Protein 2BIB (pdb70)

Sequence (540 aa):
QESSGNKIHFINVQEGGSDAIILESNGHFAMVDTGEDYDFPDGSDSRYPWREGIETSYKHVLTDRVFRRLKELSVQKLDFILVTHTHSDHIGNVDELLSTYPVDRVYLKKYSDSRITNSERLWDNLYGYDKVLQTATETGVSVIQNITQGDAHFQFGDMDIQLYNYENETDSSGELKKIWDDNSNSLISVVKVNGKKIYLGGDLDNVHGAEDKYGPLIGKVDLMKFNHHHDTNKSNTKDFIKNLSPSLIVQTSDSLPWKNGVDSEYVNWLKERGIERINAASKDYDATVFDIRKDGFVNISTSYKPIPSFQAGWHKSAYGNWWYQAPDSTGEYAVGWNEIEGEWYYFNQTGILLQNQWKKWNNHWFYLTDSGASAKNWKKIDGIWYYFNKENQMEIGWVQDKEQWYYLDVDGSMKTGWLQYMGQWYYFAPSGEMKMGWVKDKETWYYMDSTGVMKTGEIEVAGQHYYLEDSGAMKQGWHKKANDWYFYKTDGSRAVGWIKDKDKWYFLKENGQLLVNGKTPEGYTVDSSGAWLVDVSIEK

Secondary structure (P-SEA, 3-state):
ccccccccccbbbcccbbbbbbbbcccbbbbccccccccccccccccccccccccccccccaaaaaaaaaaaaccccccbbbbcccccccccaaaaaaacccccbbbbcccccccccccccccaaaaaaaaaaaaaaaacccccccccccccccccccbbbbbcccccccccccccccccccccbbbbbbbbcccbbbbbbccccccccccccccccccccccccccccccccccccaaaaaaacccbbbbcccccccccccaaaaaaaaaaacbbbbbcccccccccccccccccccccccccccbbbbbbccccccccbbbbbbccccccccccccccccbbbbbcccccccccbbbbcccccccccccccccccccccccbbbbbcccccccccccccccbbbbbcccccccccccccccbbbbbcccccccccccccccbbbbbcccccccccccccccbbbbbcccccccccccccccbbbbbcccccccccccccccbbbbbccccccccccccccbbbbcccccccccccccc

InterPro domains:
  IPR001279 Metallo-beta-lactamase [PF00753] (40-267)
  IPR001279 Metallo-beta-lactamase [SM00849] (42-278)
  IPR018337 Cell wall/choline-binding repeat [PF01473] (361-377)
  IPR018337 Cell wall/choline-binding repeat [PF01473] (381-398)
  IPR018337 Cell wall/choline-binding repeat [PF01473] (403-415)
  IPR018337 Cell wall/choline-binding repeat [PF19127] (422-460)
  IPR018337 Cell wall/choline-binding repeat [PF19127] (462-500)
  IPR018337 Cell wall/choline-binding repeat [PF19127] (502-542)
  IPR018337 Cell wall/choline-binding repeat [PS51170] (359-378)
  IPR018337 Cell wall/choline-binding repeat [PS51170] (400-419)
  IPR018337 Cell wall/choline-binding repeat [PS51170] (420-439)
  IPR018337 Cell wall/choline-binding repeat [PS51170] (440-459)
  IPR018337 Cell wall/choline-binding repeat [PS51170] (460-479)
  IPR035681 ComA-like, MBL domain [cd07731] (32-254)
  IPR036866 Ribonuclease Z/Hydroxyacylglutathione hydrolase-like [G3DSA:3.60.15.10] (28-326)
  IPR036866 Ribonuclease Z/Hydroxyacylglutathione hydrolase-like [SSF56281] (29-309)
  IPR052159 Bacterial competence-related DNA uptake protein [PTHR30619] (22-432)

Foldseek 3Di:
DDAPFWKKWFFAAQFFFFTWIWTDARLAIAIEFHFAALDFDQQPDVVFHAAPPADHDLSRHLVVLRVVVCVLVVPQAHAEYEAFAQRNGGLVCQLVRLVPHHYAEYEDEDDDLVQAPDPNASHRSVVSVVSNVVSCVVSVHYYDHAQDCVNQWDDTHQKTKGKDLRHFDADPVRHGHHDNHRLCSTIWIWIDHLRFIETDTEQHFCPVHVLVPCLQVVFAGAEYEFHRQAEDPTGPDPSSCVRHVYQEYEGRRPDHRDDPHHPVVVVVVCVVSNHHYYYRHDLWFRTFMWGQHNVGTDGPGVVGHTQDQDDFAWDADPVGWIFGHHPSRSRRTGAAWDQDPHFIAHAHSVGTTDEQDWDDGPNFIWGQYHVRGTDAAWDADPRFIWGAYPVRGTDAAWDDDPNFIFHAHPVRGTDAQWDCDPNFIWGAHPVGTTDAAWDDDPHFIAHAHPVRTTDAAWDDDPHFIWHAHPVRTTDAAWDDDPHFIWGAHPVRTTDAAWDDDPNWIWHAHPVRTTDEQDADPQQFGAHRVRTTPPVDDRDD

CATH classification: 3.60.15.10

Nearest PDB structures (foldseek):
  2bib-assembly1_A  TM=1.002E+00  e=0.000E+00  Streptococcus pneumoniae
  1wra-assembly2_B  TM=9.996E-01  e=8.732E-62  Streptococcus pneumoniae R6
  4np4-assembly1_A  TM=5.313E-01  e=7.910E-19  Clostridioides difficile
  8qeo-assembly1_A  TM=2.875E-01  e=3.242E-18  Clostridioides difficile
  7n9q-assembly1_A  TM=2.742E-01  e=1.213E-15  Clostridioides difficile

B-factor: mean 29.9, std 9.62, range [13.66, 104.11]

Radius of gyration: 38.66 Å; Cα contacts (8 Å, |Δi|>4): 1245; chains: 1; bounding box: 81×72×113 Å

Structure (mmCIF, N/CA/C/O backbone):
data_2BIB
#
_entry.id   2BIB
#
_cell.length_a   173.490
_cell.length_b   58.120
_cell.length_c   68.650
_cell.angle_alpha   90.00
_cell.angle_beta   108.29
_cell.angle_gamma   90.00
#
_symmetry.space_group_name_H-M   'C 1 2 1'
#
loop_
_entity.id
_entity.type
_entity.pdbx_description
1 polymer 'TEICHOIC ACID PHOSPHORYLCHOLINE ESTERASE/ CHOLINE BINDING PROTEIN'
2 non-polymer PHOSPHOCHOLINE
3 non-polymer 2-[BIS-(2-HYDROXY-ETHYL)-AMINO]-2-HYDROXYMETHYL-PROPANE-1,3-DIOL
4 non-polymer 'ZINC ION'
5 non-polymer 'CALCIUM ION'
6 water water
#
loop_
_atom_site.group_PDB
_atom_site.id
_atom_site.type_symbol
_atom_site.label_atom_id
_atom_site.label_alt_id
_atom_site.label_comp_id
_atom_site.label_asym_id
_atom_site.label_entity_id
_atom_site.label_seq_id
_atom_site.pdbx_PDB_ins_code
_atom_site.Cartn_x
_atom_site.Cartn_y
_atom_site.Cartn_z
_atom_site.occupancy
_atom_site.B_iso_or_equiv
_atom_site.auth_seq_id
_atom_site.auth_comp_id
_atom_site.auth_asym_id
_atom_site.auth_atom_id
_atom_site.pdbx_PDB_model_num
ATOM 1 N N . GLN A 1 1 ? 136.087 -19.851 -40.159 1.00 53.05 1 GLN A N 1
ATOM 2 C CA . GLN A 1 1 ? 135.413 -21.049 -40.741 1.00 53.23 1 GLN A CA 1
ATOM 3 C C . GLN A 1 1 ? 133.938 -20.733 -41.013 1.00 52.65 1 GLN A C 1
ATOM 4 O O . GLN A 1 1 ? 133.625 -20.005 -41.962 1.00 52.97 1 GLN A O 1
ATOM 10 N N . GLU A 1 2 ? 133.047 -21.273 -40.180 1.00 51.75 2 GLU A N 1
ATOM 11 C CA . GLU A 1 2 ? 131.606 -21.042 -40.290 1.00 50.60 2 GLU A CA 1
ATOM 12 C C . GLU A 1 2 ? 130.874 -21.534 -39.039 1.00 49.80 2 GLU A C 1
ATOM 13 O O . GLU A 1 2 ? 130.362 -22.660 -38.994 1.00 50.19 2 GLU A O 1
ATOM 19 N N . SER A 1 3 ? 130.849 -20.686 -38.016 1.00 48.06 3 SER A N 1
ATOM 20 C CA . SER A 1 3 ? 129.969 -20.909 -36.880 1.00 46.08 3 SER A CA 1
ATOM 21 C C . SER A 1 3 ? 128.644 -20.192 -37.152 1.00 44.55 3 SER A C 1
ATOM 22 O O . SER A 1 3 ? 128.522 -19.464 -38.139 1.00 44.06 3 SER A O 1
ATOM 25 N N . SER A 1 4 ? 127.655 -20.415 -36.291 1.00 42.66 4 SER A N 1
ATOM 26 C CA . SER A 1 4 ? 126.345 -19.791 -36.445 1.00 40.96 4 SER A CA 1
ATOM 27 C C . SER A 1 4 ? 126.307 -18.331 -35.954 1.00 39.59 4 SER A C 1
ATOM 28 O O . SER A 1 4 ? 125.290 -17.645 -36.112 1.00 40.07 4 SER A O 1
ATOM 31 N N . GLY A 1 5 ? 127.403 -17.850 -35.371 1.00 37.41 5 GLY A N 1
ATOM 32 C CA . GLY A 1 5 ? 127.482 -16.447 -35.011 1.00 35.02 5 GLY A CA 1
ATOM 33 C C . GLY A 1 5 ? 127.916 -16.132 -33.590 1.00 33.34 5 GLY A C 1
ATOM 34 O O . GLY A 1 5 ? 127.806 -16.953 -32.675 1.00 32.94 5 GLY A O 1
ATOM 35 N N . ASN A 1 6 ? 128.415 -14.916 -33.416 1.00 31.45 6 ASN A N 1
ATOM 36 C CA . ASN A 1 6 ? 128.845 -14.445 -32.114 1.00 29.91 6 ASN A CA 1
ATOM 37 C C . ASN A 1 6 ? 128.152 -13.122 -31.821 1.00 28.72 6 ASN A C 1
ATOM 38 O O . ASN A 1 6 ? 128.275 -12.171 -32.586 1.00 28.47 6 ASN A O 1
ATOM 43 N N . LYS A 1 7 ? 127.397 -13.087 -30.730 1.00 27.47 7 LYS A N 1
ATOM 44 C CA . LYS A 1 7 ? 126.586 -11.919 -30.389 1.00 26.50 7 LYS A CA 1
ATOM 45 C C . LYS A 1 7 ? 126.661 -11.608 -28.893 1.00 25.84 7 LYS A C 1
ATOM 46 O O . LYS A 1 7 ? 126.963 -12.491 -28.076 1.00 25.12 7 LYS A O 1
ATOM 52 N N . ILE A 1 8 ? 126.420 -10.342 -28.552 1.00 24.65 8 ILE A N 1
ATOM 53 C CA . ILE A 1 8 ? 126.262 -9.918 -27.170 1.00 23.33 8 ILE A CA 1
ATOM 54 C C . ILE A 1 8 ? 124.988 -9.070 -27.039 1.00 22.96 8 ILE A C 1
ATOM 55 O O . ILE A 1 8 ? 124.787 -8.092 -27.777 1.00 22.67 8 ILE A O 1
ATOM 60 N N . HIS A 1 9 ? 124.114 -9.502 -26.135 1.00 21.81 9 HIS A N 1
ATOM 61 C CA . HIS A 1 9 ? 122.873 -8.809 -25.819 1.00 21.03 9 HIS A CA 1
ATOM 62 C C . HIS A 1 9 ? 123.050 -8.123 -24.469 1.00 21.03 9 HIS A C 1
ATOM 63 O O . HIS A 1 9 ? 123.161 -8.801 -23.442 1.00 21.30 9 HIS A O 1
ATOM 70 N N . PHE A 1 10 ? 123.112 -6.797 -24.466 1.00 20.61 10 PHE A N 1
ATOM 71 C CA . PHE A 1 10 ? 123.005 -6.039 -23.222 1.00 20.54 10 PHE A CA 1
ATOM 72 C C . PHE A 1 10 ? 121.501 -5.800 -22.970 1.00 20.54 10 PHE A C 1
ATOM 73 O O . PHE A 1 10 ? 120.871 -5.024 -23.704 1.00 19.35 10 PHE A O 1
ATOM 81 N N . ILE A 1 11 ? 120.918 -6.470 -21.971 1.00 19.96 11 ILE A N 1
ATOM 82 C CA . ILE A 1 11 ? 119.500 -6.234 -21.657 1.00 20.03 11 ILE A CA 1
ATOM 83 C C . ILE A 1 11 ? 119.277 -4.753 -21.337 1.00 20.23 11 ILE A C 1
ATOM 84 O O . ILE A 1 11 ? 120.012 -4.160 -20.544 1.00 20.44 11 ILE A O 1
ATOM 89 N N . ASN A 1 12 ? 118.271 -4.164 -21.976 1.00 20.05 12 ASN A N 1
ATOM 90 C CA . ASN A 1 12 ? 117.954 -2.749 -21.816 1.00 20.48 12 ASN A CA 1
ATOM 91 C C . ASN A 1 12 ? 117.212 -2.463 -20.521 1.00 20.64 12 ASN A C 1
ATOM 92 O O . ASN A 1 12 ? 116.278 -3.187 -20.154 1.00 20.46 12 ASN A O 1
ATOM 97 N N . VAL A 1 13 ? 117.615 -1.396 -19.847 1.00 20.68 13 VAL A N 1
ATOM 98 C CA . VAL A 1 13 ? 116.853 -0.895 -18.709 1.00 21.39 13 VAL A CA 1
ATOM 99 C C . VAL A 1 13 ? 115.640 -0.110 -19.195 1.00 22.05 13 VAL A C 1
ATOM 100 O O . VAL A 1 13 ? 115.633 0.415 -20.318 1.00 21.62 13 VAL A O 1
ATOM 104 N N . GLN A 1 14 ? 114.606 -0.044 -18.355 1.00 22.70 14 GLN A N 1
ATOM 105 C CA . GLN A 1 14 ? 113.547 0.919 -18.574 1.00 23.53 14 GLN A CA 1
ATOM 106 C C . GLN A 1 14 ? 114.115 2.272 -18.177 1.00 23.88 14 GLN A C 1
ATOM 107 O O . GLN A 1 14 ? 113.983 3.254 -18.912 1.00 24.87 14 GLN A O 1
ATOM 113 N N . GLU A 1 15 ? 114.721 2.311 -16.996 1.00 23.70 15 GLU A N 1
ATOM 114 C CA . GLU A 1 15 ? 115.395 3.493 -16.470 1.00 23.89 15 GLU A CA 1
ATOM 115 C C . GLU A 1 15 ? 116.319 3.061 -15.340 1.00 23.80 15 GLU A C 1
ATOM 116 O O . GLU A 1 15 ? 116.246 1.920 -14.858 1.00 23.69 15 GLU A O 1
ATOM 122 N N . GLY A 1 16 ? 117.199 3.965 -14.921 1.00 23.75 16 GLY A N 1
ATOM 123 C CA . GLY A 1 16 ? 118.190 3.645 -13.903 1.00 23.34 16 GLY A CA 1
ATOM 124 C C . GLY A 1 16 ? 119.272 2.745 -14.495 1.00 23.26 16 GLY A C 1
ATOM 125 O O . GLY A 1 16 ? 119.530 2.784 -15.698 1.00 23.71 16 GLY A O 1
ATOM 126 N N . GLY A 1 17 ? 119.905 1.935 -13.657 1.00 22.10 17 GLY A N 1
ATOM 127 C CA . GLY A 1 17 ? 120.998 1.121 -14.113 1.00 21.94 17 GLY A CA 1
ATOM 128 C C . GLY A 1 17 ? 120.923 -0.282 -13.583 1.00 21.32 17 GLY A C 1
ATOM 129 O O . GLY A 1 17 ? 120.605 -0.496 -12.410 1.00 20.84 17 GLY A O 1
ATOM 130 N N . SER A 1 18 ? 121.232 -1.237 -14.459 1.00 21.28 18 SER A N 1
ATOM 131 C CA . SER A 1 18 ? 121.237 -2.661 -14.117 1.00 21.38 18 SER A CA 1
ATOM 132 C C . SER A 1 18 ? 121.929 -3.453 -15.229 1.00 21.49 18 SER A C 1
ATOM 133 O O . SER A 1 18 ? 121.765 -3.131 -16.405 1.00 22.39 18 SER A O 1
ATOM 136 N N . ASP A 1 19 ? 122.682 -4.483 -14.840 1.00 21.17 19 ASP A N 1
ATOM 137 C CA . ASP A 1 19 ? 123.467 -5.296 -15.770 1.00 20.77 19 ASP A CA 1
ATOM 138 C C . ASP A 1 19 ? 122.881 -6.690 -15.922 1.00 20.16 19 ASP A C 1
ATOM 139 O O . ASP A 1 19 ? 122.822 -7.441 -14.957 1.00 19.47 19 ASP A O 1
ATOM 144 N N . ALA A 1 20 ? 122.477 -7.039 -17.138 1.00 20.21 20 ALA A N 1
ATOM 145 C CA . ALA A 1 20 ? 122.217 -8.436 -17.504 1.00 19.69 20 ALA A CA 1
ATOM 146 C C . ALA A 1 20 ? 122.692 -8.593 -18.943 1.00 20.28 20 ALA A C 1
ATOM 147 O O . ALA A 1 20 ? 122.247 -7.866 -19.832 1.00 19.92 20 ALA A O 1
ATOM 149 N N . ILE A 1 21 ? 123.632 -9.508 -19.161 1.00 20.56 21 ILE A N 1
ATOM 150 C CA . ILE A 1 21 ? 124.306 -9.615 -20.454 1.00 20.86 21 ILE A CA 1
ATOM 151 C C . ILE A 1 21 ? 124.252 -11.055 -20.926 1.00 20.94 21 ILE A C 1
ATOM 152 O O . ILE A 1 21 ? 124.633 -11.973 -20.186 1.00 20.96 21 ILE A O 1
ATOM 157 N N . ILE A 1 22 ? 123.764 -11.265 -22.144 1.00 20.95 22 ILE A N 1
ATOM 158 C CA . ILE A 1 22 ? 123.762 -12.617 -22.710 1.00 21.36 22 ILE A CA 1
ATOM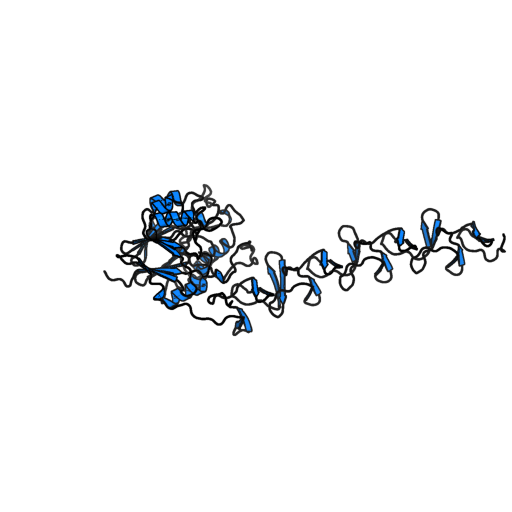 159 C C . ILE A 1 22 ? 124.888 -12.750 -23.731 1.00 21.63 22 ILE A C 1
ATOM 160 O O . ILE A 1 22 ? 124.980 -11.963 -24.669 1.00 22.30 22 ILE A O 1
ATOM 165 N N . LEU A 1 23 ? 125.765 -13.729 -23.532 1.00 22.23 23 LEU A N 1
ATOM 166 C CA . LEU A 1 23 ? 126.741 -14.064 -24.561 1.00 22.68 23 LEU A CA 1
ATOM 167 C C . LEU A 1 23 ? 126.204 -15.204 -25.427 1.00 23.00 23 LEU A C 1
ATOM 168 O O . LEU A 1 23 ? 125.754 -16.225 -24.909 1.00 22.92 23 LEU A O 1
ATOM 173 N N . GLU A 1 24 ? 126.227 -15.004 -26.742 1.00 23.58 24 GLU A N 1
ATOM 174 C CA . GLU A 1 24 ? 125.767 -16.009 -27.697 1.00 24.24 24 GLU A CA 1
ATOM 175 C C . GLU A 1 24 ? 126.940 -16.330 -28.615 1.00 24.84 24 GLU A C 1
ATOM 176 O O . GLU A 1 24 ? 127.483 -15.436 -29.278 1.00 24.91 24 GLU A O 1
ATOM 182 N N . SER A 1 25 ? 127.342 -17.599 -28.642 1.00 24.85 25 SER A N 1
ATOM 183 C CA . SER A 1 25 ? 128.461 -18.018 -29.483 1.00 25.40 25 SER A CA 1
ATOM 184 C C . SER A 1 25 ? 128.256 -19.423 -30.033 1.00 25.55 25 SER A C 1
ATOM 185 O O . SER A 1 25 ? 128.362 -20.401 -29.292 1.00 25.38 25 SER A O 1
ATOM 188 N N . ASN A 1 26 ? 127.968 -19.514 -31.332 1.00 25.73 26 ASN A N 1
ATOM 189 C CA . ASN A 1 26 ? 127.844 -20.805 -32.008 1.00 26.36 26 ASN A CA 1
ATOM 190 C C . ASN A 1 26 ? 126.879 -21.752 -31.282 1.00 26.17 26 ASN A C 1
ATOM 191 O O . ASN A 1 26 ? 127.205 -22.925 -31.039 1.00 26.52 26 ASN A O 1
ATOM 196 N N . GLY A 1 27 ? 125.711 -21.234 -30.901 1.00 26.38 27 GLY A N 1
ATOM 197 C CA . GLY A 1 27 ? 124.681 -22.049 -30.260 1.00 25.92 27 GLY A CA 1
ATOM 198 C C . GLY A 1 27 ? 124.881 -22.290 -28.765 1.00 25.49 27 GLY A C 1
ATOM 199 O O . GLY A 1 27 ? 124.092 -23.004 -28.128 1.00 25.42 27 GLY A O 1
ATOM 200 N N . HIS A 1 28 ? 125.942 -21.708 -28.212 1.00 25.10 28 HIS A N 1
ATOM 201 C CA . HIS A 1 28 ? 126.176 -21.691 -26.768 1.00 24.83 28 HIS A CA 1
ATOM 202 C C . HIS A 1 28 ? 125.690 -20.367 -26.164 1.00 24.32 28 HIS A C 1
ATOM 203 O O . HIS A 1 28 ? 125.858 -19.300 -26.769 1.00 24.24 28 HIS A O 1
ATOM 210 N N . PHE A 1 29 ? 125.147 -20.452 -24.953 1.00 23.08 29 PHE A N 1
ATOM 211 C CA . PHE A 1 29 ? 124.609 -19.303 -24.242 1.00 22.61 29 PHE A CA 1
ATOM 212 C C . PHE A 1 29 ? 125.180 -19.250 -22.823 1.00 22.32 29 PHE A C 1
ATOM 213 O O . PHE A 1 29 ? 125.364 -20.276 -22.171 1.00 22.65 29 PHE A O 1
ATOM 221 N N . ALA A 1 30 ? 125.463 -18.042 -22.365 1.00 22.35 30 ALA A N 1
ATOM 222 C CA . ALA A 1 30 ? 125.930 -17.800 -21.009 1.00 22.08 30 ALA A CA 1
ATOM 223 C C . ALA A 1 30 ? 125.512 -16.398 -20.604 1.00 22.07 30 ALA A C 1
ATOM 224 O O . ALA A 1 30 ? 125.137 -15.570 -21.455 1.00 21.92 30 ALA A O 1
ATOM 226 N N . MET A 1 31 ? 125.613 -16.118 -19.309 1.00 21.61 31 MET A N 1
ATOM 227 C CA . MET A 1 31 ? 125.276 -14.771 -18.875 1.00 21.16 31 MET A CA 1
ATOM 228 C C . MET A 1 31 ? 126.373 -14.166 -17.992 1.00 20.46 31 MET A C 1
ATOM 229 O O . MET A 1 31 ? 127.056 -14.864 -17.243 1.00 19.21 31 MET A O 1
ATOM 234 N N . VAL A 1 32 ? 126.554 -12.863 -18.159 1.00 20.36 32 VAL A N 1
ATOM 235 C CA . VAL A 1 32 ? 127.443 -12.062 -17.322 1.00 19.84 32 VAL A CA 1
ATOM 236 C C . VAL A 1 32 ? 126.472 -11.117 -16.563 1.00 20.14 32 VAL A C 1
ATOM 237 O O . VAL A 1 32 ? 125.949 -10.144 -17.096 1.00 19.63 32 VAL A O 1
ATOM 241 N N . ASP A 1 33 ? 126.248 -11.468 -15.284 1.00 19.89 33 ASP A N 1
ATOM 242 C CA . ASP A 1 33 ? 125.293 -10.828 -14.381 1.00 19.94 33 ASP A CA 1
ATOM 243 C C . ASP A 1 33 ? 123.879 -11.294 -14.849 1.00 19.87 33 ASP A C 1
ATOM 244 O O . ASP A 1 33 ? 123.792 -12.135 -15.741 1.00 19.49 33 ASP A O 1
ATOM 249 N N . THR A 1 34 ? 122.802 -10.793 -14.234 1.00 20.39 34 THR A N 1
ATOM 250 C CA . THR A 1 34 ? 121.431 -11.267 -14.535 1.00 19.83 34 THR A CA 1
ATOM 251 C C . THR A 1 34 ? 120.331 -10.223 -14.321 1.00 20.04 34 THR A C 1
ATOM 252 O O . THR A 1 34 ? 119.148 -10.535 -14.468 1.00 20.37 34 THR A O 1
ATOM 256 N N . GLY A 1 35 ? 120.722 -9.003 -13.976 1.00 19.82 35 GLY A N 1
ATOM 257 C CA . GLY A 1 35 ? 119.777 -7.915 -13.782 1.00 18.67 35 GLY A CA 1
ATOM 258 C C . GLY A 1 35 ? 118.987 -7.944 -12.488 1.00 18.13 35 GLY A C 1
ATOM 259 O O . GLY A 1 35 ? 119.008 -8.920 -11.744 1.00 18.53 35 GLY A O 1
ATOM 260 N N . GLU A 1 36 ? 118.280 -6.849 -12.218 1.00 18.73 36 GLU A N 1
ATOM 261 C CA . GLU A 1 36 ? 117.395 -6.735 -11.058 1.00 18.28 36 GLU A CA 1
ATOM 262 C C . GLU A 1 36 ? 116.213 -7.685 -11.161 1.00 18.64 36 GLU A C 1
ATOM 263 O O . GLU A 1 36 ? 115.633 -7.855 -12.253 1.00 18.26 36 GLU A O 1
ATOM 269 N N . ASP A 1 37 ? 115.864 -8.299 -10.028 1.00 18.66 37 ASP A N 1
ATOM 270 C CA . ASP A 1 37 ? 114.695 -9.186 -9.923 1.00 18.67 37 ASP A CA 1
ATOM 271 C C . ASP A 1 37 ? 113.590 -8.568 -9.092 1.00 19.03 37 ASP A C 1
ATOM 272 O O . ASP A 1 37 ? 113.856 -7.723 -8.224 1.00 18.42 37 ASP A O 1
ATOM 277 N N . TYR A 1 38 ? 112.364 -9.025 -9.329 1.00 18.79 38 TYR A N 1
ATOM 278 C CA . TYR A 1 38 ? 111.219 -8.662 -8.490 1.00 18.86 38 TYR A CA 1
ATOM 279 C C . TYR A 1 38 ? 111.459 -8.860 -6.996 1.00 19.22 38 TYR A C 1
ATOM 280 O O . TYR A 1 38 ? 111.177 -7.972 -6.186 1.00 18.43 38 TYR A O 1
ATOM 289 N N . ASP A 1 39 ? 111.985 -10.033 -6.654 1.00 19.00 39 ASP A N 1
ATOM 290 C CA . ASP A 1 39 ? 112.165 -10.429 -5.260 1.00 19.39 39 ASP A CA 1
ATOM 291 C C . ASP A 1 39 ? 113.023 -9.465 -4.460 1.00 18.96 39 ASP A C 1
ATOM 292 O O . ASP A 1 39 ? 113.897 -8.787 -5.006 1.00 19.39 39 ASP A O 1
ATOM 297 N N . PHE A 1 40 ? 112.758 -9.421 -3.159 1.00 19.97 40 PHE A N 1
ATOM 298 C CA . PHE A 1 40 ? 113.557 -8.640 -2.198 1.00 21.02 40 PHE A CA 1
ATOM 299 C C . PHE A 1 40 ? 113.216 -9.155 -0.803 1.00 21.48 40 PHE A C 1
ATOM 300 O O . PHE A 1 40 ? 112.142 -9.718 -0.626 1.00 21.52 40 PHE A O 1
ATOM 308 N N . PRO A 1 41 ? 114.090 -8.968 0.195 1.00 22.67 41 PRO A N 1
ATOM 309 C CA . PRO A 1 41 ? 113.745 -9.343 1.574 1.00 22.92 41 PRO A CA 1
ATOM 310 C C . PRO A 1 41 ? 112.887 -8.270 2.247 1.00 23.29 41 PRO A C 1
ATOM 311 O O . PRO A 1 41 ? 113.184 -7.092 2.105 1.00 23.73 41 PRO A O 1
ATOM 315 N N . ASP A 1 42 ? 111.828 -8.659 2.949 1.00 24.22 42 ASP A N 1
ATOM 316 C CA . ASP A 1 42 ? 110.941 -7.663 3.565 1.00 24.77 42 ASP A CA 1
ATOM 317 C C . ASP A 1 42 ? 111.231 -7.387 5.042 1.00 25.49 42 ASP A C 1
ATOM 318 O O . ASP A 1 42 ? 110.521 -6.615 5.687 1.00 25.83 42 ASP A O 1
ATOM 323 N N . GLY A 1 43 ? 112.261 -8.027 5.584 1.00 25.63 43 GLY A N 1
ATOM 324 C CA . GLY A 1 43 ? 112.639 -7.788 6.961 1.00 26.44 43 GLY A CA 1
ATOM 325 C C . GLY A 1 43 ? 112.112 -8.845 7.904 1.00 27.16 43 GLY A C 1
ATOM 326 O O . GLY A 1 43 ? 112.492 -8.878 9.068 1.00 27.21 43 GLY A O 1
ATOM 327 N N . SER A 1 44 ? 111.245 -9.724 7.409 1.00 27.37 44 SER A N 1
ATOM 328 C CA . SER A 1 44 ? 110.681 -10.754 8.270 1.00 28.04 44 SER A CA 1
ATOM 329 C C . SER A 1 44 ? 111.732 -11.772 8.694 1.00 27.97 44 SER A C 1
ATOM 330 O O . SER A 1 44 ? 111.563 -12.440 9.721 1.00 28.50 44 SER A O 1
ATOM 333 N N . ASP A 1 45 ? 112.807 -11.893 7.915 1.00 27.35 45 ASP A N 1
ATOM 334 C CA . ASP A 1 45 ? 113.924 -12.770 8.273 1.00 26.97 45 ASP A CA 1
ATOM 335 C C . ASP A 1 45 ? 115.055 -11.904 8.843 1.00 26.76 45 ASP A C 1
ATOM 336 O O . ASP A 1 45 ? 115.595 -11.070 8.126 1.00 26.70 45 ASP A O 1
ATOM 341 N N . SER A 1 46 ? 115.411 -12.107 10.119 1.00 26.59 46 SER A N 1
ATOM 342 C CA . SER A 1 46 ? 116.454 -11.302 10.808 1.00 26.59 46 SER A CA 1
ATOM 343 C C . SER A 1 46 ? 117.881 -11.338 10.182 1.00 26.07 46 SER A C 1
ATOM 344 O O . SER A 1 46 ? 118.691 -10.426 10.410 1.00 25.84 46 SER A O 1
ATOM 347 N N . ARG A 1 47 ? 118.177 -12.380 9.411 1.00 25.25 47 ARG A N 1
ATOM 348 C CA . ARG A 1 47 ? 119.406 -12.438 8.621 1.00 25.48 47 ARG A CA 1
ATOM 349 C C . ARG A 1 47 ? 119.437 -11.361 7.528 1.00 24.45 47 ARG A C 1
ATOM 350 O O . ARG A 1 47 ? 120.514 -10.923 7.121 1.00 24.14 47 ARG A O 1
ATOM 358 N N . TYR A 1 48 ? 118.258 -10.982 7.031 1.00 23.13 48 TYR A N 1
ATOM 359 C CA . TYR A 1 48 ? 118.154 -10.063 5.901 1.00 22.70 48 TYR A CA 1
ATOM 360 C C . TYR A 1 48 ? 117.185 -8.951 6.259 1.00 22.15 48 TYR A C 1
ATOM 361 O O . TYR A 1 48 ? 116.072 -8.906 5.735 1.00 21.94 48 TYR A O 1
ATOM 370 N N . PRO A 1 49 ? 117.610 -8.055 7.146 1.00 21.99 49 PRO A N 1
ATOM 371 C CA . PRO A 1 49 ? 116.718 -7.011 7.647 1.00 21.86 49 PRO A CA 1
ATOM 372 C C . PRO A 1 49 ? 116.456 -5.977 6.563 1.00 21.94 49 PRO A C 1
ATOM 373 O O . PRO A 1 49 ? 117.255 -5.828 5.619 1.00 21.99 49 PRO A O 1
ATOM 377 N N . TRP A 1 50 ? 115.323 -5.292 6.678 1.00 22.03 50 TRP A N 1
ATOM 378 C CA . TRP A 1 50 ? 115.016 -4.222 5.762 1.00 21.53 50 TRP A CA 1
ATOM 379 C C . TRP A 1 50 ? 116.017 -3.106 5.988 1.00 21.90 50 TRP A C 1
ATOM 380 O O . TRP A 1 50 ? 116.306 -2.748 7.121 1.00 21.23 50 TRP A O 1
ATOM 391 N N . ARG A 1 51 ? 116.559 -2.579 4.900 1.00 21.56 51 ARG A N 1
ATOM 392 C CA . ARG A 1 51 ? 117.507 -1.473 4.970 1.00 22.25 51 ARG A CA 1
ATOM 393 C C . ARG A 1 51 ? 117.085 -0.469 3.913 1.00 22.52 51 ARG A C 1
ATOM 394 O O . ARG A 1 51 ? 116.682 -0.884 2.829 1.00 22.37 51 ARG A O 1
ATOM 402 N N . GLU A 1 52 ? 117.163 0.831 4.223 1.00 23.22 52 GLU A N 1
ATOM 403 C CA . GLU A 1 52 ? 116.880 1.893 3.239 1.00 24.22 52 GLU A CA 1
ATOM 404 C C . GLU A 1 52 ? 117.626 1.665 1.922 1.00 23.18 52 GLU A C 1
ATOM 405 O O . GLU A 1 52 ? 118.822 1.357 1.915 1.00 23.23 52 GLU A O 1
ATOM 411 N N . GLY A 1 53 ? 116.919 1.817 0.811 1.00 22.33 53 GLY A N 1
ATOM 412 C CA . GLY A 1 53 ? 117.548 1.708 -0.494 1.00 21.78 53 GLY A CA 1
ATOM 413 C C . GLY A 1 53 ? 117.399 0.361 -1.199 1.00 21.08 53 GLY A C 1
ATOM 414 O O . GLY A 1 53 ? 117.735 0.257 -2.380 1.00 21.22 53 GLY A O 1
ATOM 415 N N . ILE A 1 54 ? 116.919 -0.674 -0.511 1.00 20.55 54 ILE A N 1
ATOM 416 C CA . ILE A 1 54 ? 116.674 -1.962 -1.183 1.00 20.07 54 ILE A CA 1
ATOM 417 C C . ILE A 1 54 ? 115.659 -1.731 -2.319 1.00 20.34 54 ILE A C 1
ATOM 418 O O . ILE A 1 54 ? 114.598 -1.116 -2.092 1.00 19.85 54 ILE A O 1
ATOM 423 N N . GLU A 1 55 ? 115.982 -2.213 -3.525 1.00 19.47 55 GLU A N 1
ATOM 424 C CA . GLU A 1 55 ? 115.099 -2.038 -4.709 1.00 20.44 55 GLU A CA 1
ATOM 425 C C . GLU A 1 55 ? 113.718 -2.733 -4.593 1.00 20.49 55 GLU A C 1
ATOM 426 O O . GLU A 1 55 ? 113.649 -3.934 -4.304 1.00 20.49 55 GLU A O 1
ATOM 432 N N . THR A 1 56 ? 112.635 -1.982 -4.822 1.00 20.36 56 THR A N 1
ATOM 433 C CA . THR A 1 56 ? 111.278 -2.562 -4.942 1.00 20.72 56 THR A CA 1
ATOM 434 C C . THR A 1 56 ? 110.459 -2.004 -6.125 1.00 20.98 56 THR A C 1
ATOM 435 O O . THR A 1 56 ? 109.259 -2.323 -6.257 1.00 22.25 56 THR A O 1
ATOM 439 N N . SER A 1 57 ? 111.072 -1.181 -6.975 1.00 20.48 57 SER A N 1
ATOM 440 C CA . SER A 1 57 ? 110.336 -0.576 -8.104 1.00 20.60 57 SER A CA 1
ATOM 441 C C . SER A 1 57 ? 110.333 -1.420 -9.382 1.00 20.29 57 SER A C 1
ATOM 442 O O . SER A 1 57 ? 111.385 -1.841 -9.880 1.00 19.83 57 SER A O 1
ATOM 445 N N . TYR A 1 58 ? 109.137 -1.628 -9.930 1.00 21.17 58 TYR A N 1
ATOM 446 C CA . TYR A 1 58 ? 108.954 -2.305 -11.222 1.00 21.32 58 TYR A CA 1
ATOM 447 C C . TYR A 1 58 ? 109.722 -1.652 -12.380 1.00 21.74 58 TYR A C 1
ATOM 448 O O . TYR A 1 58 ? 110.026 -2.318 -13.381 1.00 21.47 58 TYR A O 1
ATOM 457 N N . LYS A 1 59 ? 109.987 -0.348 -12.257 1.00 21.79 59 LYS A N 1
ATOM 458 C CA . LYS A 1 59 ? 110.794 0.402 -13.226 1.00 22.70 59 LYS A CA 1
ATOM 459 C C . LYS A 1 59 ? 112.241 -0.074 -13.300 1.00 22.19 59 LYS A C 1
ATOM 460 O O . LYS A 1 59 ? 112.930 0.166 -14.298 1.00 22.68 59 LYS A O 1
ATOM 466 N N . HIS A 1 60 ? 112.710 -0.734 -12.239 1.00 22.46 60 HIS A N 1
ATOM 467 C CA . HIS A 1 60 ? 114.090 -1.198 -12.174 1.00 21.90 60 HIS A CA 1
ATOM 468 C C . HIS A 1 60 ? 114.237 -2.715 -12.321 1.00 21.20 60 HIS A C 1
ATOM 469 O O . HIS A 1 60 ? 115.351 -3.216 -12.304 1.00 20.23 60 HIS A O 1
ATOM 476 N N . VAL A 1 61 ? 113.127 -3.441 -12.487 1.00 20.52 61 VAL A N 1
ATOM 477 C CA . VAL A 1 61 ? 113.179 -4.917 -12.587 1.00 19.67 61 VAL A CA 1
ATOM 478 C C . VAL A 1 61 ? 113.468 -5.403 -14.018 1.00 20.05 61 VAL A C 1
ATOM 479 O O . VAL A 1 61 ? 112.765 -5.032 -14.975 1.00 19.40 61 VAL A O 1
ATOM 483 N N . LEU A 1 62 ? 114.496 -6.234 -14.164 1.00 19.34 62 LEU A N 1
ATOM 484 C CA . LEU A 1 62 ? 114.860 -6.731 -15.483 1.00 19.93 62 LEU A CA 1
ATOM 485 C C . LEU A 1 62 ? 114.374 -8.147 -15.754 1.00 19.92 62 LEU A C 1
ATOM 486 O O . LEU A 1 62 ? 114.628 -8.664 -16.839 1.00 21.05 62 LEU A O 1
ATOM 491 N N . THR A 1 63 ? 113.653 -8.749 -14.803 1.00 19.68 63 THR A N 1
ATOM 492 C CA . THR A 1 63 ? 113.212 -10.147 -14.907 1.00 19.13 63 THR A CA 1
ATOM 493 C C . THR A 1 63 ? 112.454 -10.452 -16.216 1.00 19.33 63 THR A C 1
ATOM 494 O O . THR A 1 63 ? 112.807 -11.383 -16.926 1.00 19.52 63 THR A O 1
ATOM 498 N N . ASP A 1 64 ? 111.415 -9.681 -16.517 1.00 19.50 64 ASP A N 1
ATOM 499 C CA . ASP A 1 64 ? 110.630 -9.916 -17.740 1.00 20.70 64 ASP A CA 1
ATOM 500 C C . ASP A 1 64 ? 111.522 -9.910 -18.970 1.00 20.68 64 ASP A C 1
ATOM 501 O O . ASP A 1 64 ? 111.432 -10.809 -19.819 1.00 20.44 64 ASP A O 1
ATOM 506 N N . ARG A 1 65 ? 112.370 -8.883 -19.060 1.00 20.45 65 ARG A N 1
ATOM 507 C CA . ARG A 1 65 ? 113.228 -8.704 -20.229 1.00 20.33 65 ARG A CA 1
ATOM 508 C C . ARG A 1 65 ? 114.237 -9.848 -20.376 1.00 20.76 65 ARG A C 1
ATOM 509 O O . ARG A 1 65 ? 114.458 -10.350 -21.496 1.00 21.56 65 ARG A O 1
ATOM 517 N N . VAL A 1 66 ? 114.830 -10.271 -19.260 1.00 20.22 66 VAL A N 1
ATOM 518 C CA . VAL A 1 66 ? 115.819 -11.357 -19.294 1.00 20.44 66 VAL A CA 1
ATOM 519 C C . VAL A 1 66 ? 115.193 -12.647 -19.841 1.00 20.80 66 VAL A C 1
ATOM 520 O O . VAL A 1 66 ? 115.678 -13.195 -20.834 1.00 20.63 66 VAL A O 1
ATOM 524 N N . PHE A 1 67 ? 114.101 -13.095 -19.214 1.00 20.63 67 PHE A N 1
ATOM 525 C CA . PHE A 1 67 ? 113.475 -14.364 -19.561 1.00 20.66 67 PHE A CA 1
ATOM 526 C C . PHE A 1 67 ? 112.781 -14.345 -20.930 1.00 20.81 67 PHE A C 1
ATOM 527 O O . PHE A 1 67 ? 112.747 -15.364 -21.615 1.00 21.62 67 PHE A O 1
ATOM 535 N N . ARG A 1 68 ? 112.250 -13.193 -21.327 1.00 20.44 68 ARG A N 1
ATOM 536 C CA . ARG A 1 68 ? 111.723 -13.021 -22.685 1.00 21.02 68 ARG A CA 1
ATOM 537 C C . ARG A 1 68 ? 112.839 -13.166 -23.719 1.00 20.62 68 ARG A C 1
ATOM 538 O O . ARG A 1 68 ? 112.672 -13.886 -24.699 1.00 20.84 68 ARG A O 1
ATOM 546 N N . ARG A 1 69 ? 113.983 -12.519 -23.492 1.00 20.26 69 ARG A N 1
ATOM 547 C CA . ARG A 1 69 ? 115.105 -12.658 -24.436 1.00 20.99 69 ARG A CA 1
ATOM 548 C C . ARG A 1 69 ? 115.618 -14.104 -24.533 1.00 21.45 69 ARG A C 1
ATOM 549 O O . ARG A 1 69 ? 115.793 -14.629 -25.640 1.00 21.83 69 ARG A O 1
ATOM 557 N N . LEU A 1 70 ? 115.836 -14.752 -23.394 1.00 21.24 70 LEU A N 1
ATOM 558 C CA . LEU A 1 70 ? 116.238 -16.160 -23.413 1.00 21.60 70 LEU A CA 1
ATOM 559 C C . LEU A 1 70 ? 115.241 -17.055 -24.165 1.00 22.23 70 LEU A C 1
ATOM 560 O O . LEU A 1 70 ? 115.646 -17.883 -24.979 1.00 21.80 70 LEU A O 1
ATOM 565 N N . LYS A 1 71 ? 113.954 -16.875 -23.886 1.00 23.21 71 LYS A N 1
ATOM 566 C CA . LYS A 1 71 ? 112.905 -17.602 -24.598 1.00 24.78 71 LYS A CA 1
ATOM 567 C C . LYS A 1 71 ? 112.928 -17.314 -26.106 1.00 24.74 71 LYS A C 1
ATOM 568 O O . LYS A 1 71 ? 112.799 -18.234 -26.911 1.00 24.55 71 LYS A O 1
ATOM 574 N N . GLU A 1 72 ? 113.091 -16.041 -26.478 1.00 25.17 72 GLU A N 1
ATOM 575 C CA . GLU A 1 72 ? 113.136 -15.637 -27.884 1.00 25.58 72 GLU A CA 1
ATOM 576 C C . GLU A 1 72 ? 114.378 -16.226 -28.579 1.00 25.33 72 GLU A C 1
ATOM 577 O O . GLU A 1 72 ? 114.384 -16.402 -29.799 1.00 24.55 72 GLU A O 1
ATOM 583 N N . LEU A 1 73 ? 115.407 -16.541 -27.788 1.00 25.15 73 LEU A N 1
ATOM 584 C CA . LEU A 1 73 ? 116.641 -17.158 -28.307 1.00 24.95 73 LEU A CA 1
ATOM 585 C C . LEU A 1 73 ? 116.610 -18.691 -28.292 1.00 25.09 73 LEU A C 1
ATOM 586 O O . LEU A 1 73 ? 117.588 -19.335 -28.666 1.00 24.78 73 LEU A O 1
ATOM 591 N N . SER A 1 74 ? 115.503 -19.280 -27.850 1.00 25.61 74 SER A N 1
ATOM 592 C CA . SER A 1 74 ? 115.412 -20.746 -27.750 1.00 26.34 74 SER A CA 1
ATOM 593 C C . SER A 1 74 ? 116.534 -21.383 -26.904 1.00 26.32 74 SER A C 1
ATOM 594 O O . SER A 1 74 ? 117.003 -22.495 -27.200 1.00 26.58 74 SER A O 1
ATOM 597 N N . VAL A 1 75 ? 116.962 -20.672 -25.862 1.00 25.77 75 VAL A N 1
ATOM 598 C CA . VAL A 1 75 ? 118.000 -21.169 -24.960 1.00 25.72 75 VAL A CA 1
ATOM 599 C C . VAL A 1 75 ? 117.509 -22.472 -24.333 1.00 26.54 75 VAL A C 1
ATOM 600 O O . VAL A 1 75 ? 116.373 -22.553 -23.856 1.00 26.45 75 VAL A O 1
ATOM 604 N N . GLN A 1 76 ? 118.348 -23.500 -24.363 1.00 27.62 76 GLN A N 1
ATOM 605 C CA . GLN A 1 76 ? 118.005 -24.765 -23.725 1.00 28.50 76 GLN A CA 1
ATOM 606 C C . GLN A 1 76 ? 118.782 -24.891 -22.423 1.00 28.04 76 GLN A C 1
ATOM 607 O O . GLN A 1 76 ? 118.302 -25.489 -21.458 1.00 28.69 76 GLN A O 1
ATOM 613 N N . LYS A 1 77 ? 119.984 -24.320 -22.407 1.00 27.19 77 LYS A N 1
ATOM 614 C CA . LYS A 1 77 ? 120.837 -24.319 -21.224 1.00 26.47 77 LYS A CA 1
ATOM 615 C C . LYS A 1 77 ? 121.841 -23.172 -21.279 1.00 25.43 77 LYS A C 1
ATOM 616 O O . LYS A 1 77 ? 122.146 -22.641 -22.355 1.00 25.52 77 LYS A O 1
ATOM 622 N N . LEU A 1 78 ? 122.347 -22.805 -20.107 1.00 24.39 78 LEU A N 1
ATOM 623 C CA . LEU A 1 78 ? 123.394 -21.802 -19.974 1.00 23.50 78 LEU A CA 1
ATOM 624 C C . LEU A 1 78 ? 124.688 -22.477 -19.560 1.00 23.27 78 LEU A C 1
ATOM 625 O O . LEU A 1 78 ? 124.717 -23.216 -18.573 1.00 23.21 78 LEU A O 1
ATOM 630 N N . ASP A 1 79 ? 125.754 -22.235 -20.319 1.00 22.69 79 ASP A N 1
ATOM 631 C CA . ASP A 1 79 ? 127.050 -22.836 -20.021 1.00 22.56 79 ASP A CA 1
ATOM 632 C C . ASP A 1 79 ? 127.573 -22.314 -18.678 1.00 22.49 79 ASP A C 1
ATOM 633 O O . ASP A 1 79 ? 128.147 -23.066 -17.901 1.00 22.43 79 ASP A O 1
ATOM 638 N N . PHE A 1 80 ? 127.357 -21.033 -18.403 1.00 22.05 80 PHE A N 1
ATOM 639 C CA . PHE A 1 80 ? 127.683 -20.501 -17.089 1.00 22.11 80 PHE A CA 1
ATOM 640 C C . PHE A 1 80 ? 126.894 -19.236 -16.793 1.00 21.87 80 PHE A C 1
ATOM 641 O O . PHE A 1 80 ? 126.423 -18.544 -17.705 1.00 22.52 80 PHE A O 1
ATOM 649 N N . ILE A 1 81 ? 126.744 -18.938 -15.510 1.00 21.56 81 ILE A N 1
ATOM 650 C CA . ILE A 1 81 ? 126.389 -17.589 -15.113 1.00 20.80 81 ILE A CA 1
ATOM 651 C C . ILE A 1 81 ? 127.567 -16.988 -14.360 1.00 20.70 81 ILE A C 1
ATOM 652 O O . ILE A 1 81 ? 128.038 -17.547 -13.365 1.00 20.50 81 ILE A O 1
ATOM 657 N N . LEU A 1 82 ? 128.045 -15.854 -14.842 1.00 20.13 82 LEU A N 1
ATOM 658 C CA . LEU A 1 82 ? 129.064 -15.117 -14.118 1.00 20.03 82 LEU A CA 1
ATOM 659 C C . LEU A 1 82 ? 128.437 -13.956 -13.335 1.00 19.59 82 LEU A C 1
ATOM 660 O O . LEU A 1 82 ? 127.742 -13.110 -13.902 1.00 19.27 82 LEU A O 1
ATOM 665 N N . VAL A 1 83 ? 128.694 -13.924 -12.033 1.00 19.63 83 VAL A N 1
ATOM 666 C CA . VAL A 1 83 ? 128.187 -12.847 -11.171 1.00 19.95 83 VAL A CA 1
ATOM 667 C C . VAL A 1 83 ? 129.332 -11.904 -10.810 1.00 19.77 83 VAL A C 1
ATOM 668 O O . VAL A 1 83 ? 130.328 -12.350 -10.249 1.00 19.74 83 VAL A O 1
ATOM 672 N N . THR A 1 84 ? 129.199 -10.618 -11.137 1.00 19.18 84 THR A N 1
ATOM 673 C CA . THR A 1 84 ? 130.291 -9.680 -10.903 1.00 18.60 84 THR A CA 1
ATOM 674 C C . THR A 1 84 ? 130.391 -9.278 -9.435 1.00 19.15 84 THR A C 1
ATOM 675 O O . THR A 1 84 ? 131.497 -9.138 -8.933 1.00 19.40 84 THR A O 1
ATOM 679 N N . HIS A 1 85 ? 129.238 -9.068 -8.782 1.00 18.83 85 HIS A N 1
ATOM 680 C CA . HIS A 1 85 ? 129.162 -8.730 -7.362 1.00 18.99 85 HIS A CA 1
ATOM 681 C C . HIS A 1 85 ? 127.735 -8.967 -6.829 1.00 19.17 85 HIS A C 1
ATOM 682 O O . HIS A 1 85 ? 126.866 -9.373 -7.587 1.00 19.47 85 HIS A O 1
ATOM 689 N N . THR A 1 86 ? 127.488 -8.690 -5.549 1.00 18.90 86 THR A N 1
ATOM 690 C CA . THR A 1 86 ? 126.225 -9.107 -4.906 1.00 18.99 86 THR A CA 1
ATOM 691 C C . THR A 1 86 ? 125.062 -8.101 -4.970 1.00 18.85 86 THR A C 1
ATOM 692 O O . THR A 1 86 ? 123.978 -8.345 -4.429 1.00 19.48 86 THR A O 1
ATOM 696 N N . HIS A 1 87 ? 125.279 -6.966 -5.619 1.00 19.10 87 HIS A N 1
ATOM 697 C CA . HIS A 1 87 ? 124.211 -5.975 -5.750 1.00 18.67 87 HIS A CA 1
ATOM 698 C C . HIS A 1 87 ? 123.020 -6.542 -6.531 1.00 19.04 87 HIS A C 1
ATOM 699 O O . HIS A 1 87 ? 123.190 -7.196 -7.551 1.00 18.39 87 HIS A O 1
ATOM 706 N N . SER A 1 88 ? 121.822 -6.297 -6.006 1.00 19.29 88 SER A N 1
ATOM 707 C CA . SER A 1 88 ? 120.591 -6.865 -6.541 1.00 19.31 88 SER A CA 1
ATOM 708 C C . SER A 1 88 ? 120.426 -6.627 -8.048 1.00 19.46 88 SER A C 1
ATOM 709 O O . SER A 1 88 ? 119.826 -7.444 -8.741 1.00 19.17 88 SER A O 1
ATOM 712 N N . ASP A 1 89 ? 120.965 -5.515 -8.556 1.00 19.36 89 ASP A N 1
ATOM 713 C CA . ASP A 1 89 ? 120.789 -5.162 -9.968 1.00 19.58 89 ASP A CA 1
ATOM 714 C C . ASP A 1 89 ? 121.752 -5.922 -10.897 1.00 19.73 89 ASP A C 1
ATOM 715 O O . ASP A 1 89 ? 121.746 -5.704 -12.121 1.00 19.25 89 ASP A O 1
ATOM 720 N N . HIS A 1 90 ? 122.538 -6.822 -10.297 1.00 19.41 90 HIS A N 1
ATOM 721 C CA . HIS A 1 90 ? 123.475 -7.704 -10.998 1.00 19.21 90 HIS A CA 1
ATOM 722 C C . HIS A 1 90 ? 123.162 -9.180 -10.724 1.00 19.19 90 HIS A C 1
ATOM 723 O O . HIS A 1 90 ? 122.992 -9.966 -11.664 1.00 19.70 90 HIS A O 1
ATOM 730 N N . ILE A 1 91 ? 123.031 -9.523 -9.441 1.00 18.74 91 ILE A N 1
ATOM 731 C CA . ILE A 1 91 ? 122.800 -10.901 -8.978 1.00 18.46 91 ILE A CA 1
ATOM 732 C C . ILE A 1 91 ? 121.315 -11.297 -8.941 1.00 18.88 91 ILE A C 1
ATOM 733 O O . ILE A 1 91 ? 120.978 -12.456 -8.695 1.00 19.19 91 ILE A O 1
ATOM 738 N N . GLY A 1 92 ? 120.429 -10.339 -9.183 1.00 18.30 92 GLY A N 1
ATOM 739 C CA . GLY A 1 92 ? 119.016 -10.508 -8.878 1.00 18.87 92 GLY A CA 1
ATOM 740 C C . GLY A 1 92 ? 118.328 -11.745 -9.428 1.00 19.70 92 GLY A C 1
ATOM 741 O O . GLY A 1 92 ? 117.637 -12.449 -8.685 1.00 20.34 92 GLY A O 1
ATOM 742 N N . ASN A 1 93 ? 118.492 -12.005 -10.723 1.00 19.37 93 ASN A N 1
ATOM 743 C CA . ASN A 1 93 ? 117.803 -13.139 -11.329 1.00 19.58 93 ASN A CA 1
ATOM 744 C C . ASN A 1 93 ? 118.536 -14.475 -11.368 1.00 19.54 93 ASN A C 1
ATOM 745 O O . ASN A 1 93 ? 118.076 -15.399 -12.036 1.00 20.24 93 ASN A O 1
ATOM 750 N N . VAL A 1 94 ? 119.652 -14.595 -10.658 1.00 20.18 94 VAL A N 1
ATOM 751 C CA . VAL A 1 94 ? 120.439 -15.836 -10.719 1.00 20.10 94 VAL A CA 1
ATOM 752 C C . VAL A 1 94 ? 119.639 -17.035 -10.238 1.00 20.30 94 VAL A C 1
ATOM 753 O O . VAL A 1 94 ? 119.589 -18.064 -10.921 1.00 20.35 94 VAL A O 1
ATOM 757 N N . ASP A 1 95 ? 119.022 -16.918 -9.063 1.00 20.57 95 ASP A N 1
ATOM 758 C CA . ASP A 1 95 ? 118.283 -18.057 -8.527 1.00 20.96 95 ASP A CA 1
ATOM 759 C C . ASP A 1 95 ? 117.101 -18.426 -9.430 1.00 21.16 95 ASP A C 1
ATOM 760 O O . ASP A 1 95 ? 116.871 -19.609 -9.698 1.00 21.88 95 ASP A O 1
ATOM 765 N N . GLU A 1 96 ? 116.372 -17.425 -9.922 1.00 21.48 96 GLU A N 1
ATOM 766 C CA . GLU A 1 96 ? 115.261 -17.678 -10.863 1.00 20.93 96 GLU A CA 1
ATOM 767 C C . GLU A 1 96 ? 115.769 -18.391 -12.132 1.00 20.56 96 GLU A C 1
ATOM 768 O O . GLU A 1 96 ? 115.120 -19.303 -12.646 1.00 20.23 96 GLU A O 1
ATOM 774 N N . LEU A 1 97 ? 116.938 -17.991 -12.622 1.00 20.69 97 LEU A N 1
ATOM 775 C CA . LEU A 1 97 ? 117.539 -18.646 -13.789 1.00 20.70 97 LEU A CA 1
ATOM 776 C C . LEU A 1 97 ? 117.943 -20.092 -13.498 1.00 21.13 97 LEU A C 1
ATOM 777 O O . LEU A 1 97 ? 117.668 -20.988 -14.315 1.00 21.23 97 LEU A O 1
ATOM 782 N N . LEU A 1 98 ? 118.589 -20.320 -12.344 1.00 20.66 98 LEU A N 1
ATOM 783 C CA . LEU A 1 98 ? 118.957 -21.685 -11.919 1.00 21.15 98 LEU A CA 1
ATOM 784 C C . LEU A 1 98 ? 117.734 -22.592 -11.761 1.00 21.16 98 LEU A C 1
ATOM 785 O O . LEU A 1 98 ? 117.807 -23.798 -12.027 1.00 20.43 98 LEU A O 1
ATOM 790 N N . SER A 1 99 ? 116.618 -22.006 -11.326 1.00 21.67 99 SER A N 1
ATOM 791 C CA . SER A 1 99 ? 115.337 -22.731 -11.235 1.00 22.87 99 SER A CA 1
ATOM 792 C C . SER A 1 99 ? 114.705 -23.013 -12.604 1.00 23.23 99 SER A C 1
ATOM 793 O O . SER A 1 99 ? 113.840 -23.876 -12.712 1.00 23.78 99 SER A O 1
ATOM 796 N N . THR A 1 100 ? 115.126 -22.287 -13.638 1.00 23.49 100 THR A N 1
ATOM 797 C CA . THR A 1 100 ? 114.466 -22.350 -14.953 1.00 23.46 100 THR A CA 1
ATOM 798 C C . THR A 1 100 ? 115.258 -23.131 -16.010 1.00 23.91 100 THR A C 1
ATOM 799 O O . THR A 1 100 ? 114.695 -23.922 -16.763 1.00 23.96 100 THR A O 1
ATOM 803 N N . TYR A 1 101 ? 116.568 -22.903 -16.049 1.00 23.91 101 TYR A N 1
ATOM 804 C CA . TYR A 1 101 ? 117.436 -23.506 -17.049 1.00 23.57 101 TYR A CA 1
ATOM 805 C C . TYR A 1 101 ? 118.494 -24.353 -16.389 1.00 22.81 101 TYR A C 1
ATOM 806 O O . TYR A 1 101 ? 118.953 -24.019 -15.291 1.00 22.36 101 TYR A O 1
ATOM 815 N N . PRO A 1 102 ? 118.883 -25.447 -17.041 1.00 22.62 102 PRO A N 1
ATOM 816 C CA . PRO A 1 102 ? 120.098 -26.162 -16.638 1.00 22.57 102 PRO A CA 1
ATOM 817 C C . PRO A 1 102 ? 121.305 -25.219 -16.783 1.00 22.54 102 PRO A C 1
ATOM 818 O O . PRO A 1 102 ? 121.409 -24.488 -17.775 1.00 22.36 102 PRO A O 1
ATOM 822 N N . VAL A 1 103 ? 122.177 -25.197 -15.777 1.00 22.46 103 VAL A N 1
ATOM 823 C CA . VAL A 1 103 ? 123.349 -24.320 -15.788 1.00 22.36 103 VAL A CA 1
ATOM 824 C C . VAL A 1 103 ? 124.546 -25.174 -15.410 1.00 22.14 103 VAL A C 1
ATOM 825 O O . VAL A 1 103 ? 124.482 -25.893 -14.418 1.00 21.00 103 VAL A O 1
ATOM 829 N N . ASP A 1 104 ? 125.630 -25.095 -16.186 1.00 22.40 104 ASP A N 1
ATOM 830 C CA . ASP A 1 104 ? 126.798 -25.939 -15.938 1.00 22.71 104 ASP A CA 1
ATOM 831 C C . ASP A 1 104 ? 127.617 -25.488 -14.726 1.00 22.79 104 ASP A C 1
ATOM 832 O O . ASP A 1 104 ? 128.193 -26.317 -14.022 1.00 23.25 104 ASP A O 1
ATOM 837 N N . ARG A 1 105 ? 127.699 -24.177 -14.516 1.00 22.67 105 ARG A N 1
ATOM 838 C CA . ARG A 1 105 ? 128.458 -23.608 -13.403 1.00 22.98 105 ARG A CA 1
ATOM 839 C C . ARG A 1 105 ? 128.141 -22.128 -13.189 1.00 22.66 105 ARG A C 1
ATOM 840 O O . ARG A 1 105 ? 127.714 -21.432 -14.115 1.00 22.94 105 ARG A O 1
ATOM 848 N N . VAL A 1 106 ? 128.369 -21.661 -11.960 1.00 22.70 106 VAL A N 1
ATOM 849 C CA . VAL A 1 106 ? 128.235 -20.254 -11.604 1.00 21.93 106 VAL A CA 1
ATOM 850 C C . VAL A 1 106 ? 129.563 -19.782 -11.023 1.00 21.64 106 VAL A C 1
ATOM 851 O O . VAL A 1 106 ? 130.147 -20.462 -10.181 1.00 21.68 106 VAL A O 1
ATOM 855 N N . TYR A 1 107 ? 130.036 -18.629 -11.486 1.00 21.08 107 TYR A N 1
ATOM 856 C CA . TYR A 1 107 ? 131.192 -17.972 -10.897 1.00 20.65 107 TYR A CA 1
ATOM 857 C C . TYR A 1 107 ? 130.675 -16.955 -9.897 1.00 20.43 107 TYR A C 1
ATOM 858 O O . TYR A 1 107 ? 129.891 -16.060 -10.245 1.00 19.79 107 TYR A O 1
ATOM 867 N N . LEU A 1 108 ? 131.106 -17.106 -8.648 1.00 19.87 108 LEU A N 1
ATOM 868 C CA . LEU A 1 108 ? 130.628 -16.251 -7.570 1.00 19.79 108 LEU A CA 1
ATOM 869 C C . LEU A 1 108 ? 131.680 -16.059 -6.502 1.00 19.53 108 LEU A C 1
ATOM 870 O O . LEU A 1 108 ? 131.937 -16.960 -5.700 1.00 20.12 108 LEU A O 1
ATOM 875 N N . LYS A 1 109 ? 132.288 -14.885 -6.483 1.00 19.16 109 LYS A N 1
ATOM 876 C CA . LYS A 1 109 ? 133.293 -14.598 -5.472 1.00 19.45 109 LYS A CA 1
ATOM 877 C C . LYS A 1 109 ? 132.683 -14.555 -4.071 1.00 19.95 109 LYS A C 1
ATOM 878 O O . LYS A 1 109 ? 131.469 -14.324 -3.912 1.00 20.06 109 LYS A O 1
ATOM 884 N N . LYS A 1 110 ? 133.519 -14.769 -3.059 1.00 19.46 110 LYS A N 1
ATOM 885 C CA . LYS A 1 110 ? 133.059 -14.719 -1.682 1.00 20.59 110 LYS A CA 1
ATOM 886 C C . LYS A 1 110 ? 132.538 -13.360 -1.289 1.00 20.29 110 LYS A C 1
ATOM 887 O O . LYS A 1 110 ? 133.083 -12.343 -1.707 1.00 21.17 110 LYS A O 1
ATOM 893 N N . TYR A 1 111 ? 131.462 -13.363 -0.504 1.00 20.89 111 TYR A N 1
ATOM 894 C CA . TYR A 1 111 ? 130.895 -12.161 0.102 1.00 20.85 111 TYR A CA 1
ATOM 895 C C . TYR A 1 111 ? 130.509 -12.460 1.562 1.00 21.40 111 TYR A C 1
ATOM 896 O O . TYR A 1 111 ? 130.184 -13.599 1.918 1.00 21.64 111 TYR A O 1
ATOM 905 N N . SER A 1 112 ? 130.617 -11.446 2.410 1.00 20.62 112 SER A N 1
ATOM 906 C CA . SER A 1 112 ? 129.933 -11.439 3.696 1.00 21.28 112 SER A CA 1
ATOM 907 C C . SER A 1 112 ? 129.664 -9.982 4.057 1.00 20.92 112 SER A C 1
ATOM 908 O O . SER A 1 112 ? 130.395 -9.085 3.589 1.00 21.60 112 SER A O 1
ATOM 911 N N . ASP A 1 113 ? 128.636 -9.737 4.872 1.00 20.42 113 ASP A N 1
ATOM 912 C CA . ASP A 1 113 ? 128.250 -8.363 5.225 1.00 20.26 113 ASP A CA 1
ATOM 913 C C . ASP A 1 113 ? 129.389 -7.675 5.966 1.00 20.57 113 ASP A C 1
ATOM 914 O O . ASP A 1 113 ? 129.581 -6.458 5.863 1.00 19.63 113 ASP A O 1
ATOM 919 N N . SER A 1 114 ? 130.129 -8.485 6.717 1.00 20.28 114 SER A N 1
ATOM 920 C CA . SER A 1 114 ? 131.278 -8.042 7.491 1.00 21.08 114 SER A CA 1
ATOM 921 C C . SER A 1 114 ? 132.408 -7.391 6.693 1.00 20.11 114 SER A C 1
ATOM 922 O O . SER A 1 114 ? 133.170 -6.612 7.247 1.00 20.29 114 SER A O 1
ATOM 925 N N . ARG A 1 115 ? 132.565 -7.752 5.427 1.00 19.61 115 ARG A N 1
ATOM 926 C CA . ARG A 1 115 ? 133.702 -7.242 4.668 1.00 20.21 115 ARG A CA 1
ATOM 927 C C . ARG A 1 115 ? 133.435 -5.844 4.077 1.00 20.31 115 ARG A C 1
ATOM 928 O O . ARG A 1 115 ? 134.330 -5.251 3.486 1.00 19.84 115 ARG A O 1
ATOM 936 N N . ILE A 1 116 ? 132.208 -5.340 4.237 1.00 20.08 116 ILE A N 1
ATOM 937 C CA . ILE A 1 116 ? 131.817 -4.023 3.728 1.00 20.39 116 ILE A CA 1
ATOM 938 C C . ILE A 1 116 ? 131.920 -3.029 4.879 1.00 20.53 116 ILE A C 1
ATOM 939 O O . ILE A 1 116 ? 131.258 -3.206 5.902 1.00 20.06 116 ILE A O 1
ATOM 944 N N . THR A 1 117 ? 132.743 -1.989 4.718 1.00 20.04 117 THR A N 1
ATOM 945 C CA . THR A 1 117 ? 133.020 -1.093 5.846 1.00 20.46 117 THR A CA 1
ATOM 946 C C . THR A 1 117 ? 131.843 -0.212 6.234 1.00 20.57 117 THR A C 1
ATOM 947 O O . THR A 1 117 ? 131.733 0.199 7.383 1.00 20.52 117 THR A O 1
ATOM 951 N N . ASN A 1 118 ? 130.962 0.043 5.273 1.00 20.46 118 ASN A N 1
ATOM 952 C CA . ASN A 1 118 ? 129.826 0.926 5.457 1.00 20.90 118 ASN A CA 1
ATOM 953 C C . ASN A 1 118 ? 128.525 0.146 5.650 1.00 21.00 118 ASN A C 1
ATOM 954 O O . ASN A 1 118 ? 128.071 -0.556 4.738 1.00 21.28 118 ASN A O 1
ATOM 959 N N . SER A 1 119 ? 127.956 0.271 6.849 1.00 21.00 119 SER A N 1
ATOM 960 C CA . SER A 1 119 ? 126.596 -0.182 7.192 1.00 21.04 119 SER A CA 1
ATOM 961 C C . SER A 1 119 ? 125.534 0.208 6.180 1.00 20.37 119 SER A C 1
ATOM 962 O O . SER A 1 119 ? 124.584 -0.549 5.956 1.00 19.31 119 SER A O 1
ATOM 965 N N . GLU A 1 120 ? 125.685 1.392 5.586 1.00 19.71 120 GLU A N 1
ATOM 966 C CA . GLU A 1 120 ? 124.672 1.929 4.660 1.00 19.69 120 GLU A CA 1
ATOM 967 C C . GLU A 1 120 ? 124.721 1.335 3.254 1.00 19.82 120 GLU A C 1
ATOM 968 O O . GLU A 1 120 ? 123.959 1.744 2.377 1.00 20.68 120 GLU A O 1
ATOM 974 N N . ARG A 1 121 ? 125.629 0.398 3.029 1.00 20.47 121 ARG A N 1
ATOM 975 C CA . ARG A 1 121 ? 125.841 -0.193 1.698 1.00 20.81 121 ARG A CA 1
ATOM 976 C C . ARG A 1 121 ? 125.711 -1.734 1.758 1.00 20.98 121 ARG A C 1
ATOM 977 O O . ARG A 1 121 ? 126.409 -2.474 1.046 1.00 20.73 121 ARG A O 1
ATOM 985 N N . LEU A 1 122 ? 124.818 -2.208 2.629 1.00 20.34 122 LEU A N 1
ATOM 986 C CA . LEU A 1 122 ? 124.592 -3.642 2.783 1.00 20.09 122 LEU A CA 1
ATOM 987 C C . LEU A 1 122 ? 123.317 -4.065 2.068 1.00 19.88 122 LEU A C 1
ATOM 988 O O . LEU A 1 122 ? 123.242 -5.177 1.507 1.00 20.08 122 LEU A O 1
ATOM 993 N N . TRP A 1 123 ? 122.307 -3.191 2.114 1.00 20.03 123 TRP A N 1
ATOM 994 C CA . TRP A 1 123 ? 121.045 -3.405 1.404 1.00 19.36 123 TRP A CA 1
ATOM 995 C C . TRP A 1 123 ? 120.565 -4.866 1.526 1.00 19.52 123 TRP A C 1
ATOM 996 O O . TRP A 1 123 ? 120.428 -5.398 2.641 1.00 19.38 123 TRP A O 1
ATOM 1007 N N . ASP A 1 124 ? 120.313 -5.502 0.382 1.00 20.12 124 ASP A N 1
ATOM 1008 C CA . ASP A 1 124 ? 120.001 -6.931 0.315 1.00 20.62 124 ASP A CA 1
ATOM 1009 C C . ASP A 1 124 ? 121.085 -7.736 -0.417 1.00 20.27 124 ASP A C 1
ATOM 1010 O O . ASP A 1 124 ? 120.771 -8.695 -1.126 1.00 20.04 124 ASP A O 1
ATOM 1015 N N . ASN A 1 125 ? 122.350 -7.342 -0.241 1.00 20.02 125 ASN A N 1
ATOM 1016 C CA . ASN A 1 125 ? 123.477 -8.045 -0.852 1.00 19.97 125 ASN A CA 1
ATOM 1017 C C . ASN A 1 125 ? 123.495 -9.522 -0.408 1.00 19.98 125 ASN A C 1
ATOM 1018 O O . ASN A 1 125 ? 123.617 -10.433 -1.222 1.00 19.42 125 ASN A O 1
ATOM 1023 N N . LEU A 1 126 ? 123.403 -9.741 0.897 1.00 19.93 126 LEU A N 1
ATOM 1024 C CA . LEU A 1 126 ? 123.533 -11.093 1.445 1.00 20.14 126 LEU A CA 1
ATOM 1025 C C . LEU A 1 126 ? 122.362 -11.963 1.009 1.00 20.14 126 LEU A C 1
ATOM 1026 O O . LEU A 1 126 ? 122.535 -13.143 0.709 1.00 20.33 126 LEU A O 1
ATOM 1031 N N . TYR A 1 127 ? 121.167 -11.381 1.013 1.00 19.58 127 TYR A N 1
ATOM 1032 C CA . TYR A 1 127 ? 119.989 -12.088 0.523 1.00 19.87 127 TYR A CA 1
ATOM 1033 C C . TYR A 1 127 ? 120.219 -12.624 -0.899 1.00 19.75 127 TYR A C 1
ATOM 1034 O O . TYR A 1 127 ? 119.931 -13.803 -1.192 1.00 19.92 127 TYR A O 1
ATOM 1043 N N . GLY A 1 128 ? 120.794 -11.786 -1.755 1.00 19.67 128 GLY A N 1
ATOM 1044 C CA . GLY A 1 128 ? 121.002 -12.162 -3.144 1.00 20.17 128 GLY A CA 1
ATOM 1045 C C . GLY A 1 128 ? 122.084 -13.218 -3.280 1.00 20.71 128 GLY A C 1
ATOM 1046 O O . GLY A 1 128 ? 121.949 -14.155 -4.065 1.00 21.31 128 GLY A O 1
ATOM 1047 N N . TYR A 1 129 ? 123.158 -13.030 -2.519 1.00 20.19 129 TYR A N 1
ATOM 1048 C CA . TYR A 1 129 ? 124.290 -13.965 -2.421 1.00 20.68 129 TYR A CA 1
ATOM 1049 C C . TYR A 1 129 ? 123.851 -15.345 -1.923 1.00 20.86 129 TYR A C 1
ATOM 1050 O O . TYR A 1 129 ? 124.178 -16.353 -2.541 1.00 20.91 129 TYR A O 1
ATOM 1059 N N . ASP A 1 130 ? 123.098 -15.387 -0.828 1.00 21.15 130 ASP A N 1
ATOM 1060 C CA . ASP A 1 130 ? 122.627 -16.675 -0.295 1.00 21.50 130 ASP A CA 1
ATOM 1061 C C . ASP A 1 130 ? 121.689 -17.417 -1.255 1.00 21.21 130 ASP A C 1
ATOM 1062 O O . ASP A 1 130 ? 121.713 -18.641 -1.321 1.00 22.08 130 ASP A O 1
ATOM 1067 N N . LYS A 1 131 ? 120.872 -16.664 -1.981 1.00 20.54 131 LYS A N 1
ATOM 1068 C CA . LYS A 1 131 ? 119.966 -17.196 -2.975 1.00 20.28 131 LYS A CA 1
ATOM 1069 C C . LYS A 1 131 ? 120.735 -17.967 -4.033 1.00 20.01 131 LYS A C 1
ATOM 1070 O O . LYS A 1 131 ? 120.284 -19.027 -4.468 1.00 19.93 131 LYS A O 1
ATOM 1076 N N . VAL A 1 132 ? 121.886 -17.429 -4.453 1.00 19.96 132 VAL A N 1
ATOM 1077 C CA . VAL A 1 132 ? 122.706 -18.071 -5.475 1.00 19.48 132 VAL A CA 1
ATOM 1078 C C . VAL A 1 132 ? 123.261 -19.377 -4.921 1.00 20.15 132 VAL A C 1
ATOM 1079 O O . VAL A 1 132 ? 123.123 -20.422 -5.549 1.00 20.77 132 VAL A O 1
ATOM 1083 N N . LEU A 1 133 ? 123.838 -19.332 -3.727 1.00 19.74 133 LEU A N 1
ATOM 1084 C CA . LEU A 1 133 ? 124.441 -20.535 -3.163 1.00 19.17 133 LEU A CA 1
ATOM 1085 C C . LEU A 1 133 ? 123.381 -21.601 -2.858 1.00 19.42 133 LEU A C 1
ATOM 1086 O O . LEU A 1 133 ? 123.569 -22.777 -3.191 1.00 19.06 133 LEU A O 1
ATOM 1091 N N . GLN A 1 134 ? 122.261 -21.181 -2.264 1.00 18.65 134 GLN A N 1
ATOM 1092 C CA . GLN A 1 134 ? 121.193 -22.104 -1.875 1.00 18.26 134 GLN A CA 1
ATOM 1093 C C . GLN A 1 134 ? 120.515 -22.752 -3.071 1.00 18.12 134 GLN A C 1
ATOM 1094 O O . GLN A 1 134 ? 120.292 -23.961 -3.103 1.00 17.14 134 GLN A O 1
ATOM 1100 N N . THR A 1 135 ? 120.161 -21.931 -4.054 1.00 18.04 135 THR A N 1
ATOM 1101 C CA . THR A 1 135 ? 119.474 -22.437 -5.221 1.00 18.32 135 THR A CA 1
ATOM 1102 C C . THR A 1 135 ? 120.393 -23.286 -6.109 1.00 18.08 135 THR A C 1
ATOM 1103 O O . THR A 1 135 ? 119.954 -24.280 -6.676 1.00 19.05 135 THR A O 1
ATOM 1107 N N . ALA A 1 136 ? 121.661 -22.908 -6.219 1.00 17.73 136 ALA A N 1
ATOM 1108 C CA . ALA A 1 136 ? 122.612 -23.712 -6.984 1.00 17.72 136 ALA A CA 1
ATOM 1109 C C . ALA A 1 136 ? 122.744 -25.115 -6.393 1.00 18.29 136 ALA A C 1
ATOM 1110 O O . ALA A 1 136 ? 122.622 -26.114 -7.123 1.00 18.08 136 ALA A O 1
ATOM 1112 N N . THR A 1 137 ? 122.953 -25.222 -5.076 1.00 17.96 137 THR A N 1
ATOM 1113 C CA . THR A 1 137 ? 123.027 -26.566 -4.528 1.00 18.21 137 THR A CA 1
ATOM 1114 C C . THR A 1 137 ? 121.725 -27.360 -4.708 1.00 18.84 137 THR A C 1
ATOM 1115 O O . THR A 1 137 ? 121.765 -28.558 -4.979 1.00 18.56 137 THR A O 1
ATOM 1119 N N . GLU A 1 138 ? 120.590 -26.677 -4.606 1.00 20.13 138 GLU A N 1
ATOM 1120 C CA . GLU A 1 138 ? 119.277 -27.323 -4.723 1.00 21.10 138 GLU A CA 1
ATOM 1121 C C . GLU A 1 138 ? 118.983 -27.837 -6.146 1.00 21.21 138 GLU A C 1
ATOM 1122 O O . GLU A 1 138 ? 118.178 -28.755 -6.319 1.00 21.58 138 GLU A O 1
ATOM 1128 N N . THR A 1 139 ? 119.639 -27.244 -7.149 1.00 21.11 139 THR A N 1
ATOM 1129 C CA . THR A 1 139 ? 119.450 -27.612 -8.561 1.00 21.08 139 THR A CA 1
ATOM 1130 C C . THR A 1 139 ? 120.678 -28.336 -9.137 1.00 21.05 139 THR A C 1
ATOM 1131 O O . THR A 1 139 ? 120.766 -28.551 -10.349 1.00 20.99 139 THR A O 1
ATOM 1135 N N . GLY A 1 140 ? 121.613 -28.716 -8.263 1.00 20.74 140 GLY A N 1
ATOM 1136 C CA . GLY A 1 140 ? 122.749 -29.547 -8.654 1.00 20.86 140 GLY A CA 1
ATOM 1137 C C . GLY A 1 140 ? 123.922 -28.815 -9.305 1.00 20.57 140 GLY A C 1
ATOM 1138 O O . GLY A 1 140 ? 124.764 -29.441 -9.932 1.00 21.18 140 GLY A O 1
ATOM 1139 N N . VAL A 1 141 ? 123.998 -27.497 -9.151 1.00 20.01 141 VAL A N 1
ATOM 1140 C CA . VAL A 1 141 ? 124.940 -26.698 -9.942 1.00 19.38 141 VAL A CA 1
ATOM 1141 C C . VAL A 1 141 ? 126.148 -26.297 -9.112 1.00 19.24 141 VAL A C 1
ATOM 1142 O O . VAL A 1 141 ? 125.992 -25.776 -8.008 1.00 18.38 141 VAL A O 1
ATOM 1146 N N . SER A 1 142 ? 127.344 -26.536 -9.651 1.00 19.37 142 SER A N 1
ATOM 1147 C CA . SER A 1 142 ? 128.593 -26.196 -8.954 1.00 20.16 142 SER A CA 1
ATOM 1148 C C . SER A 1 142 ? 128.830 -24.690 -8.925 1.00 20.09 142 SER A C 1
ATOM 1149 O O . SER A 1 142 ? 128.715 -24.019 -9.956 1.00 20.63 142 SER A O 1
ATOM 1152 N N . VAL A 1 143 ? 129.151 -24.174 -7.742 1.00 20.22 143 VAL A N 1
ATOM 1153 C CA . VAL A 1 143 ? 129.515 -22.777 -7.596 1.00 20.25 143 VAL A CA 1
ATOM 1154 C C . VAL A 1 143 ? 131.021 -22.634 -7.381 1.00 20.71 143 VAL A C 1
ATOM 1155 O O . VAL A 1 143 ? 131.597 -23.113 -6.380 1.00 20.87 143 VAL A O 1
ATOM 1159 N N . ILE A 1 144 ? 131.647 -21.959 -8.342 1.00 20.93 144 ILE A N 1
ATOM 1160 C CA . ILE A 1 144 ? 133.077 -21.731 -8.325 1.00 21.61 144 ILE A CA 1
ATOM 1161 C C . ILE A 1 144 ? 133.319 -20.443 -7.554 1.00 21.77 144 ILE A C 1
ATOM 1162 O O . ILE A 1 144 ? 133.029 -19.346 -8.057 1.00 22.19 144 ILE A O 1
ATOM 1167 N N . GLN A 1 145 ? 133.793 -20.579 -6.317 1.00 22.25 145 GLN A N 1
ATOM 1168 C CA . GLN A 1 145 ? 134.078 -19.411 -5.461 1.00 22.75 145 GLN A CA 1
ATOM 1169 C C . GLN A 1 145 ? 135.563 -19.137 -5.260 1.00 23.62 145 GLN A C 1
ATOM 1170 O O . GLN A 1 145 ? 135.956 -18.067 -4.744 1.00 23.83 145 GLN A O 1
ATOM 1176 N N . ASN A 1 146 ? 136.383 -20.111 -5.645 1.00 23.55 146 ASN A N 1
ATOM 1177 C CA . ASN A 1 146 ? 137.824 -20.053 -5.483 1.00 23.76 146 ASN A CA 1
ATOM 1178 C C . ASN A 1 146 ? 138.457 -20.222 -6.853 1.00 23.36 146 ASN A C 1
ATOM 1179 O O . ASN A 1 146 ? 138.988 -21.269 -7.192 1.00 23.23 146 ASN A O 1
ATOM 1184 N N . ILE A 1 147 ? 138.368 -19.160 -7.643 1.00 23.66 147 ILE A N 1
ATOM 1185 C CA . ILE A 1 147 ? 138.806 -19.154 -9.029 1.00 23.52 147 ILE A CA 1
ATOM 1186 C C . ILE A 1 147 ? 140.332 -19.156 -9.072 1.00 24.01 147 ILE A C 1
ATOM 1187 O O . ILE A 1 147 ? 140.974 -18.240 -8.540 1.00 23.56 147 ILE A O 1
ATOM 1192 N N . THR A 1 148 ? 140.892 -20.208 -9.678 1.00 24.54 148 THR A N 1
ATOM 1193 C CA . THR A 1 148 ? 142.336 -20.335 -9.883 1.00 25.29 148 THR A CA 1
ATOM 1194 C C . THR A 1 148 ? 142.728 -19.644 -11.174 1.00 25.80 148 THR A C 1
ATOM 1195 O O . THR A 1 148 ? 141.863 -19.286 -11.988 1.00 25.72 148 THR A O 1
ATOM 1199 N N . GLN A 1 149 ? 144.037 -19.487 -11.367 1.00 26.77 149 GLN A N 1
ATOM 1200 C CA . GLN A 1 149 ? 144.581 -18.972 -12.613 1.00 27.97 149 GLN A CA 1
ATOM 1201 C C . GLN A 1 149 ? 144.008 -19.782 -13.778 1.00 27.99 149 GLN A C 1
ATOM 1202 O O . GLN A 1 149 ? 143.552 -19.213 -14.782 1.00 27.86 149 GLN A O 1
ATOM 1208 N N . GLY A 1 150 ? 144.011 -21.110 -13.625 1.00 28.14 150 GLY A N 1
ATOM 1209 C CA . GLY A 1 150 ? 143.481 -22.016 -14.636 1.00 27.95 150 GLY A CA 1
ATOM 1210 C C . GLY A 1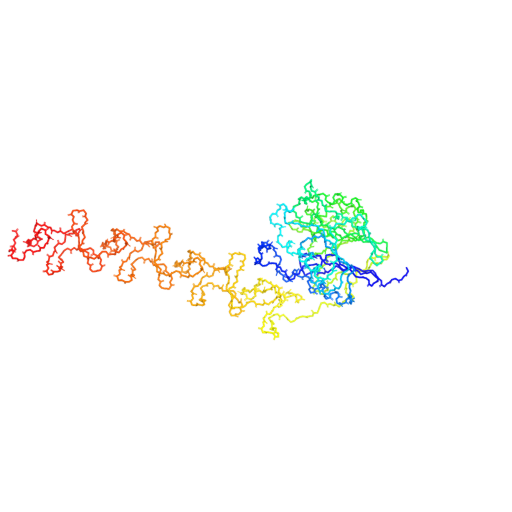 150 ? 142.014 -21.750 -14.918 1.00 27.93 150 GLY A C 1
ATOM 1211 O O . GLY A 1 150 ? 141.616 -21.592 -16.078 1.00 27.75 150 GLY A O 1
ATOM 1212 N N . ASP A 1 151 ? 141.223 -21.698 -13.841 1.00 27.88 151 ASP A N 1
ATOM 1213 C CA . ASP A 1 151 ? 139.802 -21.364 -13.885 1.00 27.57 151 ASP A CA 1
ATOM 1214 C C . ASP A 1 151 ? 139.575 -20.067 -14.657 1.00 27.10 151 ASP A C 1
ATOM 1215 O O . ASP A 1 151 ? 138.590 -19.954 -15.395 1.00 26.36 151 ASP A O 1
ATOM 1220 N N . ALA A 1 152 ? 140.492 -19.103 -14.485 1.00 26.74 152 ALA A N 1
ATOM 1221 C CA . ALA A 1 152 ? 140.295 -17.738 -14.982 1.00 26.49 152 ALA A CA 1
ATOM 1222 C C . ALA A 1 152 ? 140.416 -17.564 -16.496 1.00 26.37 152 ALA A C 1
ATOM 1223 O O . ALA A 1 152 ? 140.107 -16.496 -17.033 1.00 25.86 152 ALA A O 1
ATOM 1225 N N . HIS A 1 153 ? 140.849 -18.611 -17.186 1.00 26.46 153 HIS A N 1
ATOM 1226 C CA . HIS A 1 153 ? 140.989 -18.556 -18.636 1.00 26.06 153 HIS A CA 1
ATOM 1227 C C . HIS A 1 153 ? 140.330 -19.795 -19.236 1.00 26.12 153 HIS A C 1
ATOM 1228 O O . HIS A 1 153 ? 140.779 -20.925 -18.989 1.00 26.30 153 HIS A O 1
ATOM 1235 N N . PHE A 1 154 ? 139.255 -19.578 -20.000 1.00 25.45 154 PHE A N 1
ATOM 1236 C CA . PHE A 1 154 ? 138.446 -20.661 -20.554 1.00 25.18 154 PHE A CA 1
ATOM 1237 C C . PHE A 1 154 ? 137.768 -20.288 -21.858 1.00 25.02 154 PHE A C 1
ATOM 1238 O O . PHE A 1 154 ? 137.604 -19.096 -22.180 1.00 24.90 154 PHE A O 1
ATOM 1246 N N . GLN A 1 155 ? 137.364 -21.319 -22.600 1.00 24.46 155 GLN A N 1
ATOM 1247 C CA . GLN A 1 155 ? 136.671 -21.139 -23.867 1.00 24.23 155 GLN A CA 1
ATOM 1248 C C . GLN A 1 155 ? 135.165 -21.218 -23.651 1.00 24.16 155 GLN A C 1
ATOM 1249 O O . GLN A 1 155 ? 134.684 -21.975 -22.802 1.00 24.02 155 GLN A O 1
ATOM 1255 N N . PHE A 1 156 ? 134.432 -20.404 -24.408 1.00 23.90 156 PHE A N 1
ATOM 1256 C CA . PHE A 1 156 ? 132.981 -20.443 -24.440 1.00 23.45 156 PHE A CA 1
ATOM 1257 C C . PHE A 1 156 ? 132.596 -20.331 -25.903 1.00 23.50 156 PHE A C 1
ATOM 1258 O O . PHE A 1 156 ? 132.683 -19.251 -26.479 1.00 23.39 156 PHE A O 1
ATOM 1266 N N . GLY A 1 157 ? 132.175 -21.441 -26.507 1.00 23.46 157 GLY A N 1
ATOM 1267 C CA . GLY A 1 157 ? 131.913 -21.465 -27.936 1.00 24.14 157 GLY A CA 1
ATOM 1268 C C . GLY A 1 157 ? 133.174 -21.086 -28.692 1.00 24.99 157 GLY A C 1
ATOM 1269 O O . GLY A 1 157 ? 134.233 -21.696 -28.476 1.00 24.93 157 GLY A O 1
ATOM 1270 N N . ASP A 1 158 ? 133.064 -20.079 -29.563 1.00 25.19 158 ASP A N 1
ATOM 1271 C CA . ASP A 1 158 ? 134.219 -19.495 -30.254 1.00 25.60 158 ASP A CA 1
ATOM 1272 C C . ASP A 1 158 ? 134.951 -18.456 -29.390 1.00 25.98 158 ASP A C 1
ATOM 1273 O O . ASP A 1 158 ? 136.064 -18.036 -29.719 1.00 26.09 158 ASP A O 1
ATOM 1278 N N . MET A 1 159 ? 134.322 -18.033 -28.301 1.00 25.84 159 MET A N 1
ATOM 1279 C CA . MET A 1 159 ? 134.852 -16.943 -27.489 1.00 26.06 159 MET A CA 1
ATOM 1280 C C . MET A 1 159 ? 135.946 -17.392 -26.536 1.00 26.20 159 MET A C 1
ATOM 1281 O O . MET A 1 159 ? 135.849 -18.449 -25.907 1.00 26.68 159 MET A O 1
ATOM 1286 N N . ASP A 1 160 ? 136.993 -16.576 -26.458 1.00 26.52 160 ASP A N 1
ATOM 1287 C CA . ASP A 1 160 ? 138.069 -16.753 -25.499 1.00 26.61 160 ASP A CA 1
ATOM 1288 C C . ASP A 1 160 ? 137.813 -15.789 -24.340 1.00 26.39 160 ASP A C 1
ATOM 1289 O O . ASP A 1 160 ? 137.675 -14.581 -24.551 1.00 26.01 160 ASP A O 1
ATOM 1294 N N . ILE A 1 161 ? 137.741 -16.325 -23.123 1.00 25.76 161 ILE A N 1
ATOM 1295 C CA . ILE A 1 161 ? 137.362 -15.506 -21.974 1.00 25.80 161 ILE A CA 1
ATOM 1296 C C . ILE A 1 161 ? 138.474 -15.476 -20.946 1.00 25.54 161 ILE A C 1
ATOM 1297 O O . ILE A 1 161 ? 138.951 -16.526 -20.486 1.00 25.16 161 ILE A O 1
ATOM 1302 N N . GLN A 1 162 ? 138.885 -14.269 -20.586 1.00 25.38 162 GLN A N 1
ATOM 1303 C CA . GLN A 1 162 ? 139.887 -14.118 -19.548 1.00 25.38 162 GLN A CA 1
ATOM 1304 C C . GLN A 1 162 ? 139.355 -13.261 -18.404 1.00 24.61 162 GLN A C 1
ATOM 1305 O O . GLN A 1 162 ? 138.812 -12.174 -18.632 1.00 24.08 162 GLN A O 1
ATOM 1311 N N . LEU A 1 163 ? 139.498 -13.765 -17.180 1.00 24.48 163 LEU A N 1
ATOM 1312 C CA . LEU A 1 163 ? 139.031 -13.029 -15.996 1.00 24.34 163 LEU A CA 1
ATOM 1313 C C . LEU A 1 163 ? 140.147 -12.263 -15.305 1.00 24.23 163 LEU A C 1
ATOM 1314 O O . LEU A 1 163 ? 141.321 -12.648 -15.382 1.00 23.18 163 LEU A O 1
ATOM 1319 N N . TYR A 1 164 ? 139.760 -11.164 -14.662 1.00 23.73 164 TYR A N 1
ATOM 1320 C CA . TYR A 1 164 ? 140.630 -10.380 -13.803 1.00 23.97 164 TYR A CA 1
ATOM 1321 C C . TYR A 1 164 ? 139.884 -10.019 -12.520 1.00 23.80 164 TYR A C 1
ATOM 1322 O O . TYR A 1 164 ? 138.656 -10.054 -12.479 1.00 23.28 164 TYR A O 1
ATOM 1331 N N . ASN A 1 165 ? 140.635 -9.667 -11.477 1.00 23.36 165 ASN A N 1
ATOM 1332 C CA . ASN A 1 165 ? 140.054 -9.344 -10.174 1.00 23.83 165 ASN A CA 1
ATOM 1333 C C . ASN A 1 165 ? 139.191 -10.498 -9.661 1.00 23.90 165 ASN A C 1
ATOM 1334 O O . ASN A 1 165 ? 138.114 -10.271 -9.116 1.00 23.72 165 ASN A O 1
ATOM 1339 N N . TYR A 1 166 ? 139.675 -11.726 -9.855 1.00 24.39 166 TYR A N 1
ATOM 1340 C CA . TYR A 1 166 ? 138.913 -12.936 -9.567 1.00 25.08 166 TYR A CA 1
ATOM 1341 C C . TYR A 1 166 ? 139.224 -13.570 -8.222 1.00 26.03 166 TYR A C 1
ATOM 1342 O O . TYR A 1 166 ? 138.442 -14.384 -7.724 1.00 26.63 166 TYR A O 1
ATOM 1351 N N . GLU A 1 167 ? 140.353 -13.194 -7.639 1.00 26.73 167 GLU A N 1
ATOM 1352 C CA . GLU A 1 167 ? 140.794 -13.782 -6.382 1.00 28.25 167 GLU A CA 1
ATOM 1353 C C . GLU A 1 167 ? 140.054 -13.213 -5.199 1.00 27.86 167 GLU A C 1
ATOM 1354 O O . GLU A 1 167 ? 139.724 -12.026 -5.184 1.00 27.75 167 GLU A O 1
ATOM 1360 N N . ASN A 1 168 ? 139.782 -14.068 -4.217 1.00 27.71 168 ASN A N 1
ATOM 1361 C CA . ASN A 1 168 ? 139.294 -13.615 -2.926 1.00 28.08 168 ASN A CA 1
ATOM 1362 C C . ASN A 1 168 ? 140.465 -13.064 -2.125 1.00 29.14 168 ASN A C 1
ATOM 1363 O O . ASN A 1 168 ? 141.440 -13.778 -1.887 1.00 28.97 168 ASN A O 1
ATOM 1368 N N . GLU A 1 169 ? 140.383 -11.793 -1.728 1.00 29.80 169 GLU A N 1
ATOM 1369 C CA . GLU A 1 169 ? 141.497 -11.155 -1.024 1.00 31.16 169 GLU A CA 1
ATOM 1370 C C . GLU A 1 169 ? 141.275 -11.251 0.480 1.00 31.61 169 GLU A C 1
ATOM 1371 O O . GLU A 1 169 ? 140.254 -10.793 0.994 1.00 31.51 169 GLU A O 1
ATOM 1377 N N . THR A 1 170 ? 142.222 -11.867 1.182 1.00 32.57 170 THR A N 1
ATOM 1378 C CA . THR A 1 170 ? 142.037 -12.168 2.600 1.00 34.00 170 THR A CA 1
ATOM 1379 C C . THR A 1 170 ? 143.158 -11.653 3.474 1.00 35.01 170 THR A C 1
ATOM 1380 O O . THR A 1 170 ? 144.288 -11.482 3.014 1.00 35.25 170 THR A O 1
ATOM 1384 N N . ASP A 1 171 ? 142.830 -11.423 4.743 1.00 36.34 171 ASP A N 1
ATOM 1385 C CA . ASP A 1 171 ? 143.807 -11.024 5.745 1.00 38.14 171 ASP A CA 1
ATOM 1386 C C . ASP A 1 171 ? 144.499 -12.247 6.360 1.00 38.56 171 ASP A C 1
ATOM 1387 O O . ASP A 1 171 ? 144.215 -13.392 5.973 1.00 38.75 171 ASP A O 1
ATOM 1392 N N . SER A 1 172 ? 145.388 -11.990 7.320 1.00 39.38 172 SER A N 1
ATOM 1393 C CA . SER A 1 172 ? 146.175 -13.018 8.008 1.00 40.30 172 SER A CA 1
ATOM 1394 C C . SER A 1 172 ? 145.318 -14.091 8.664 1.00 40.44 172 SER A C 1
ATOM 1395 O O . SER A 1 172 ? 145.744 -15.236 8.804 1.00 40.86 172 SER A O 1
ATOM 1398 N N . SER A 1 173 ? 144.117 -13.703 9.077 1.00 40.78 173 SER A N 1
ATOM 1399 C CA . SER A 1 173 ? 143.180 -14.607 9.736 1.00 40.79 173 SER A CA 1
ATOM 1400 C C . SER A 1 173 ? 142.285 -15.335 8.735 1.00 40.34 173 SER A C 1
ATOM 1401 O O . SER A 1 173 ? 141.379 -16.083 9.127 1.00 40.99 173 SER A O 1
ATOM 1404 N N . GLY A 1 174 ? 142.548 -15.118 7.445 1.00 39.63 174 GLY A N 1
ATOM 1405 C CA . GLY A 1 174 ? 141.804 -15.761 6.374 1.00 38.46 174 GLY A CA 1
ATOM 1406 C C . GLY A 1 174 ? 140.427 -15.156 6.142 1.00 37.67 174 GLY A C 1
ATOM 1407 O O . GLY A 1 174 ? 139.623 -15.693 5.370 1.00 37.80 174 GLY A O 1
ATOM 1408 N N . GLU A 1 175 ? 140.133 -14.047 6.813 1.00 36.19 175 GLU A N 1
ATOM 1409 C CA . GLU A 1 175 ? 138.874 -13.353 6.554 1.00 34.84 175 GLU A CA 1
ATOM 1410 C C . GLU A 1 175 ? 139.040 -12.299 5.468 1.00 33.08 175 GLU A C 1
ATOM 1411 O O . GLU A 1 175 ? 140.135 -11.790 5.247 1.00 32.15 175 GLU A O 1
ATOM 1417 N N . LEU A 1 176 ? 137.956 -12.005 4.768 1.00 31.50 176 LEU A N 1
ATOM 1418 C CA . LEU A 1 176 ? 138.017 -11.137 3.591 1.00 30.12 176 LEU A CA 1
ATOM 1419 C C . LEU A 1 176 ? 138.498 -9.710 3.888 1.00 29.18 176 LEU A C 1
ATOM 1420 O O . LEU A 1 176 ? 138.076 -9.083 4.860 1.00 28.80 176 LEU A O 1
ATOM 1425 N N . LYS A 1 177 ? 139.398 -9.217 3.045 1.00 27.82 177 LYS A N 1
ATOM 1426 C CA . LYS A 1 177 ? 139.851 -7.833 3.118 1.00 26.88 177 LYS A CA 1
ATOM 1427 C C . LYS A 1 177 ? 138.644 -6.907 3.000 1.00 25.54 177 LYS A C 1
ATOM 1428 O O . LYS A 1 177 ? 137.698 -7.193 2.257 1.00 25.21 177 LYS A O 1
ATOM 1434 N N . LYS A 1 178 ? 138.665 -5.823 3.759 1.00 24.13 178 LYS A N 1
ATOM 1435 C CA . LYS A 1 178 ? 137.506 -4.937 3.842 1.00 23.58 178 LYS A CA 1
ATOM 1436 C C . LYS A 1 178 ? 137.459 -3.925 2.701 1.00 22.29 178 LYS A C 1
ATOM 1437 O O . LYS A 1 178 ? 138.488 -3.416 2.286 1.00 22.28 178 LYS A O 1
ATOM 1443 N N . ILE A 1 179 ? 136.259 -3.653 2.192 1.00 22.00 179 ILE A N 1
ATOM 1444 C CA . ILE A 1 179 ? 136.068 -2.682 1.111 1.00 21.44 179 ILE A CA 1
ATOM 1445 C C . ILE A 1 179 ? 134.862 -1.800 1.401 1.00 21.09 179 ILE A C 1
ATOM 1446 O O . ILE A 1 179 ? 133.963 -2.195 2.155 1.00 21.04 179 ILE A O 1
ATOM 1451 N N . TRP A 1 180 ? 134.832 -0.630 0.769 1.00 20.58 180 TRP A N 1
ATOM 1452 C CA . TRP A 1 180 ? 133.794 0.381 1.010 1.00 20.20 180 TRP A CA 1
ATOM 1453 C C . TRP A 1 180 ? 132.403 -0.009 0.509 1.00 20.02 180 TRP A C 1
ATOM 1454 O O . TRP A 1 180 ? 131.389 0.471 1.010 1.00 19.60 180 TRP A O 1
ATOM 1465 N N . ASP A 1 181 ? 132.382 -0.895 -0.478 1.00 20.19 181 ASP A N 1
ATOM 1466 C CA . ASP A 1 181 ? 131.193 -1.226 -1.244 1.00 20.26 181 ASP A CA 1
ATOM 1467 C C . ASP A 1 181 ? 131.572 -2.444 -2.087 1.00 20.02 181 ASP A C 1
ATOM 1468 O O . ASP A 1 181 ? 132.730 -2.575 -2.511 1.00 19.79 181 ASP A O 1
ATOM 1473 N N . ASP A 1 182 ? 130.622 -3.338 -2.335 1.00 19.86 182 ASP A N 1
ATOM 1474 C CA . ASP A 1 182 ? 130.938 -4.531 -3.129 1.00 20.45 182 ASP A CA 1
ATOM 1475 C C . ASP A 1 182 ? 131.340 -4.256 -4.582 1.00 20.22 182 ASP A C 1
ATOM 1476 O O . ASP A 1 182 ? 131.917 -5.121 -5.237 1.00 19.33 182 ASP A O 1
ATOM 1481 N N . ASN A 1 183 ? 131.041 -3.061 -5.088 1.00 20.41 183 ASN A N 1
ATOM 1482 C CA . ASN A 1 183 ? 131.472 -2.661 -6.442 1.00 20.54 183 ASN A CA 1
ATOM 1483 C C . ASN A 1 183 ? 132.973 -2.875 -6.688 1.00 20.63 183 ASN A C 1
ATOM 1484 O O . ASN A 1 183 ? 133.385 -3.307 -7.762 1.00 20.71 183 ASN A O 1
ATOM 1489 N N . SER A 1 184 ? 133.783 -2.573 -5.675 1.00 20.49 184 SER A N 1
ATOM 1490 C CA . SER A 1 184 ? 135.239 -2.713 -5.752 1.00 20.66 184 SER A CA 1
ATOM 1491 C C . SER A 1 184 ? 135.689 -4.159 -5.989 1.00 21.01 184 SER A C 1
ATOM 1492 O O . SER A 1 184 ? 136.744 -4.400 -6.607 1.00 21.55 184 SER A O 1
ATOM 1495 N N . ASN A 1 185 ? 134.863 -5.103 -5.539 1.00 20.47 185 ASN A N 1
ATOM 1496 C CA . ASN A 1 185 ? 135.102 -6.540 -5.713 1.00 20.39 185 ASN A CA 1
ATOM 1497 C C . ASN A 1 185 ? 134.704 -7.110 -7.085 1.00 20.77 185 ASN A C 1
ATOM 1498 O O . ASN A 1 185 ? 134.900 -8.297 -7.317 1.00 20.38 185 ASN A O 1
ATOM 1503 N N . SER A 1 186 ? 134.185 -6.269 -7.988 1.00 20.53 186 SER A N 1
ATOM 1504 C CA . SER A 1 186 ? 133.663 -6.731 -9.285 1.00 21.10 186 SER A CA 1
ATOM 1505 C C . SER A 1 186 ? 134.594 -7.660 -10.064 1.00 21.43 186 SER A C 1
ATOM 1506 O O . SER A 1 186 ? 135.746 -7.316 -10.336 1.00 21.02 186 SER A O 1
ATOM 1509 N N . LEU A 1 187 ? 134.060 -8.831 -10.417 1.00 21.87 187 LEU A N 1
ATOM 1510 C CA . LEU A 1 187 ? 134.728 -9.826 -11.248 1.00 22.24 187 LEU A CA 1
ATOM 1511 C C . LEU A 1 187 ? 134.729 -9.343 -12.700 1.00 22.70 187 LEU A C 1
ATOM 1512 O O . LEU A 1 187 ? 133.670 -9.079 -13.288 1.00 23.13 187 LEU A O 1
ATOM 1517 N N . ILE A 1 188 ? 135.929 -9.186 -13.260 1.00 23.29 188 ILE A N 1
ATOM 1518 C CA . ILE A 1 188 ? 136.114 -8.634 -14.603 1.00 23.70 188 ILE A CA 1
ATOM 1519 C C . ILE A 1 188 ? 136.183 -9.767 -15.624 1.00 24.50 188 ILE A C 1
ATOM 1520 O O . ILE A 1 188 ? 136.824 -10.792 -15.389 1.00 23.85 188 ILE A O 1
ATOM 1525 N N . SER A 1 189 ? 135.532 -9.552 -16.755 1.00 24.58 189 SER A N 1
ATOM 1526 C CA . SER A 1 189 ? 135.479 -10.520 -17.831 1.00 25.92 189 SER A CA 1
ATOM 1527 C C . SER A 1 189 ? 135.950 -9.819 -19.108 1.00 25.36 189 SER A C 1
ATOM 1528 O O . SER A 1 189 ? 135.447 -8.733 -19.452 1.00 25.31 189 SER A O 1
ATOM 1531 N N . VAL A 1 190 ? 136.936 -10.410 -19.787 1.00 25.00 190 VAL A N 1
ATOM 1532 C CA . VAL A 1 190 ? 137.361 -9.938 -21.111 1.00 24.55 190 VAL A CA 1
ATOM 1533 C C . VAL A 1 190 ? 137.138 -11.033 -22.162 1.00 25.05 190 VAL A C 1
ATOM 1534 O O . VAL A 1 190 ? 137.684 -12.144 -22.075 1.00 24.46 190 VAL A O 1
ATOM 1538 N N . VAL A 1 191 ? 136.319 -10.700 -23.148 1.00 25.23 191 VAL A N 1
ATOM 1539 C CA . VAL A 1 191 ? 135.878 -11.651 -24.161 1.00 25.84 191 VAL A CA 1
ATOM 1540 C C . VAL A 1 191 ? 136.564 -11.348 -25.498 1.00 26.35 191 VAL A C 1
ATOM 1541 O O . VAL A 1 191 ? 136.511 -10.220 -25.992 1.00 26.52 191 VAL A O 1
ATOM 1545 N N . LYS A 1 192 ? 137.192 -12.370 -26.070 1.00 26.75 192 LYS A N 1
ATOM 1546 C CA . LYS A 1 192 ? 137.887 -12.269 -27.347 1.00 27.32 192 LYS A CA 1
ATOM 1547 C C . LYS A 1 192 ? 137.237 -13.185 -28.374 1.00 26.85 192 LYS A C 1
ATOM 1548 O O . LYS A 1 192 ? 137.107 -14.391 -28.143 1.00 26.79 192 LYS A O 1
ATOM 1554 N N . VAL A 1 193 ? 136.834 -12.615 -29.504 1.00 26.78 193 VAL A N 1
ATOM 1555 C CA . VAL A 1 193 ? 136.314 -13.398 -30.631 1.00 26.54 193 VAL A CA 1
ATOM 1556 C C . VAL A 1 193 ? 136.368 -12.601 -31.938 1.00 26.33 193 VAL A C 1
ATOM 1557 O O . VAL A 1 193 ? 136.155 -11.383 -31.943 1.00 25.83 193 VAL A O 1
ATOM 1561 N N . ASN A 1 194 ? 136.671 -13.292 -33.042 1.00 26.22 194 ASN A N 1
ATOM 1562 C CA . ASN A 1 194 ? 136.707 -12.676 -34.368 1.00 25.91 194 ASN A CA 1
ATOM 1563 C C . ASN A 1 194 ? 137.602 -11.437 -34.437 1.00 25.95 194 ASN A C 1
ATOM 1564 O O . ASN A 1 194 ? 137.305 -10.489 -35.159 1.00 26.02 194 ASN A O 1
ATOM 1569 N N . GLY A 1 195 ? 138.686 -11.441 -33.664 1.00 26.17 195 GLY A N 1
ATOM 1570 C CA . GLY A 1 195 ? 139.629 -10.333 -33.654 1.00 26.35 195 GLY A CA 1
ATOM 1571 C C . GLY A 1 195 ? 139.239 -9.145 -32.792 1.00 26.50 195 GLY A C 1
ATOM 1572 O O . GLY A 1 195 ? 139.953 -8.134 -32.775 1.00 26.48 195 GLY A O 1
ATOM 1573 N N . LYS A 1 196 ? 138.115 -9.266 -32.081 1.00 26.13 196 LYS A N 1
ATOM 1574 C CA . LYS A 1 196 ? 137.581 -8.195 -31.246 1.00 26.08 196 LYS A CA 1
ATOM 1575 C C . LYS A 1 196 ? 137.698 -8.536 -29.762 1.00 26.25 196 LYS A C 1
ATOM 1576 O O . LYS A 1 196 ? 137.525 -9.692 -29.370 1.00 25.87 196 LYS A O 1
ATOM 1582 N N . LYS A 1 197 ? 137.988 -7.516 -28.948 1.00 26.50 197 LYS A N 1
ATOM 1583 C CA . LYS A 1 197 ? 137.988 -7.640 -27.492 1.00 26.42 197 LYS A CA 1
ATOM 1584 C C . LYS A 1 197 ? 136.876 -6.813 -26.849 1.00 26.21 197 LYS A C 1
ATOM 1585 O O . LYS A 1 197 ? 136.660 -5.636 -27.190 1.00 25.63 197 LYS A O 1
ATOM 1591 N N . ILE A 1 198 ? 136.181 -7.434 -25.896 1.00 25.46 198 ILE A N 1
ATOM 1592 C CA . ILE A 1 198 ? 135.110 -6.753 -25.164 1.00 24.66 198 ILE A CA 1
ATOM 1593 C C . ILE A 1 198 ? 135.405 -6.814 -23.678 1.00 24.23 198 ILE A C 1
ATOM 1594 O O . ILE A 1 198 ? 135.606 -7.898 -23.132 1.00 24.58 198 ILE A O 1
ATOM 1599 N N . TYR A 1 199 ? 135.427 -5.654 -23.030 1.00 23.51 199 TYR A N 1
ATOM 1600 C CA . TYR A 1 199 ? 135.622 -5.584 -21.593 1.00 22.47 199 TYR A CA 1
ATOM 1601 C C . TYR A 1 199 ? 134.276 -5.492 -20.874 1.00 22.05 199 TYR A C 1
ATOM 1602 O O . TYR A 1 199 ? 133.413 -4.670 -21.224 1.00 21.39 199 TYR A O 1
ATOM 1611 N N . LEU A 1 200 ? 134.121 -6.340 -19.858 1.00 21.29 200 LEU A N 1
ATOM 1612 C CA . LEU A 1 200 ? 132.913 -6.360 -19.040 1.00 20.77 200 LEU A CA 1
ATOM 1613 C C . LEU A 1 200 ? 133.337 -6.357 -17.575 1.00 20.41 200 LEU A C 1
ATOM 1614 O O . LEU A 1 200 ? 133.835 -7.368 -17.068 1.00 20.06 200 LEU A O 1
ATOM 1619 N N . GLY A 1 201 ? 133.144 -5.225 -16.898 1.00 19.74 201 GLY A N 1
ATOM 1620 C CA . GLY A 1 201 ? 133.679 -5.047 -15.553 1.00 19.70 201 GLY A CA 1
ATOM 1621 C C . GLY A 1 201 ? 132.679 -4.788 -14.434 1.00 19.12 201 GLY A C 1
ATOM 1622 O O . GLY A 1 201 ? 133.047 -4.272 -13.377 1.00 18.67 201 GLY A O 1
ATOM 1623 N N . GLY A 1 202 ? 131.420 -5.159 -14.639 1.00 18.83 202 GLY A N 1
ATOM 1624 C CA . GLY A 1 202 ? 130.413 -4.963 -13.602 1.00 18.81 202 GLY A CA 1
ATOM 1625 C C . GLY A 1 202 ? 130.355 -3.528 -13.098 1.00 19.60 202 GLY A C 1
ATOM 1626 O O . GLY A 1 202 ? 130.217 -2.595 -13.904 1.00 19.28 202 GLY A O 1
ATOM 1627 N N . ASP A 1 203 ? 130.486 -3.350 -11.777 1.00 19.25 203 ASP A N 1
ATOM 1628 C CA . ASP A 1 203 ? 130.391 -2.025 -11.153 1.00 19.29 203 ASP A CA 1
ATOM 1629 C C . ASP A 1 203 ? 131.774 -1.580 -10.652 1.00 18.73 203 ASP A C 1
ATOM 1630 O O . ASP A 1 203 ? 131.875 -0.794 -9.721 1.00 18.37 203 ASP A O 1
ATOM 1635 N N . LEU A 1 204 ? 132.839 -2.062 -11.299 1.00 19.30 204 LEU A N 1
ATOM 1636 C CA . LEU A 1 204 ? 134.212 -1.819 -10.854 1.00 19.12 204 LEU A CA 1
ATOM 1637 C C . LEU A 1 204 ? 134.449 -0.350 -10.574 1.00 19.37 204 LEU A C 1
ATOM 1638 O O . LEU A 1 204 ? 134.024 0.510 -11.343 1.00 18.85 204 LEU A O 1
ATOM 1643 N N . ASP A 1 205 ? 135.123 -0.058 -9.465 1.00 19.25 205 ASP A N 1
ATOM 1644 C CA . ASP A 1 205 ? 135.536 1.311 -9.210 1.00 19.64 205 ASP A CA 1
ATOM 1645 C C . ASP A 1 205 ? 136.984 1.314 -8.793 1.00 19.71 205 ASP A C 1
ATOM 1646 O O . ASP A 1 205 ? 137.607 0.247 -8.673 1.00 20.60 205 ASP A O 1
ATOM 1651 N N . ASN A 1 206 ? 137.513 2.510 -8.573 1.00 19.80 206 ASN A N 1
ATOM 1652 C CA . ASN A 1 206 ? 138.924 2.685 -8.243 1.00 19.97 206 ASN A CA 1
ATOM 1653 C C . ASN A 1 206 ? 139.182 2.998 -6.778 1.00 20.18 206 ASN A C 1
ATOM 1654 O O . ASN A 1 206 ? 140.293 3.379 -6.413 1.00 20.68 206 ASN A O 1
ATOM 1659 N N . VAL A 1 207 ? 138.179 2.857 -5.922 1.00 19.83 207 VAL A N 1
ATOM 1660 C CA . VAL A 1 207 ? 138.366 3.212 -4.507 1.00 19.95 207 VAL A CA 1
ATOM 1661 C C . VAL A 1 207 ? 139.539 2.435 -3.881 1.00 20.11 207 VAL A C 1
ATOM 1662 O O . VAL A 1 207 ? 140.352 2.989 -3.143 1.00 20.14 207 VAL A O 1
ATOM 1666 N N . HIS A 1 208 ? 139.647 1.153 -4.208 1.00 20.28 208 HIS A N 1
ATOM 1667 C CA . HIS A 1 208 ? 140.760 0.347 -3.710 1.00 20.28 208 HIS A CA 1
ATOM 1668 C C . HIS A 1 208 ? 141.803 0.067 -4.799 1.00 20.53 208 HIS A C 1
ATOM 1669 O O . HIS A 1 208 ? 142.476 -0.956 -4.771 1.00 20.57 208 HIS A O 1
ATOM 1676 N N . GLY A 1 209 ? 141.917 0.995 -5.750 1.00 20.39 209 GLY A N 1
ATOM 1677 C CA . GLY A 1 209 ? 142.946 0.945 -6.788 1.00 20.78 209 GLY A CA 1
ATOM 1678 C C . GLY A 1 209 ? 142.735 -0.012 -7.961 1.00 20.86 209 GLY A C 1
ATOM 1679 O O . GLY A 1 209 ? 143.668 -0.242 -8.727 1.00 21.11 209 GLY A O 1
ATOM 1680 N N . ALA A 1 210 ? 141.529 -0.553 -8.114 1.00 21.03 210 ALA A N 1
ATOM 1681 C CA . ALA A 1 210 ? 141.264 -1.597 -9.125 1.00 21.76 210 ALA A CA 1
ATOM 1682 C C . ALA A 1 210 ? 141.445 -1.123 -10.562 1.00 22.26 210 ALA A C 1
ATOM 1683 O O . ALA A 1 210 ? 141.928 -1.870 -11.406 1.00 22.39 210 ALA A O 1
ATOM 1685 N N . GLU A 1 211 ? 141.066 0.116 -10.848 1.00 22.80 211 GLU A N 1
ATOM 1686 C CA . GLU A 1 211 ? 141.231 0.606 -12.219 1.00 23.46 211 GLU A CA 1
ATOM 1687 C C . GLU A 1 211 ? 142.705 0.896 -12.516 1.00 23.59 211 GLU A C 1
ATOM 1688 O O . GLU A 1 211 ? 143.189 0.580 -13.596 1.00 24.19 211 GLU A O 1
ATOM 1694 N N . ASP A 1 212 ? 143.410 1.469 -11.543 1.00 23.94 212 ASP A N 1
ATOM 1695 C CA . ASP A 1 212 ? 144.855 1.681 -11.641 1.00 24.08 212 ASP A CA 1
ATOM 1696 C C . ASP A 1 212 ? 145.575 0.357 -11.890 1.00 24.28 212 ASP A C 1
ATOM 1697 O O . ASP A 1 212 ? 146.469 0.266 -12.746 1.00 23.32 212 ASP A O 1
ATOM 1702 N N . LYS A 1 213 ? 145.158 -0.675 -11.158 1.00 24.16 213 LYS A N 1
ATOM 1703 C CA . LYS A 1 213 ? 145.795 -1.984 -11.246 1.00 24.60 213 LYS A CA 1
ATOM 1704 C C . LYS A 1 213 ? 145.464 -2.715 -12.561 1.00 24.76 213 LYS A C 1
ATOM 1705 O O . LYS A 1 213 ? 146.376 -3.124 -13.284 1.00 24.65 213 LYS A O 1
ATOM 1711 N N . TYR A 1 214 ? 144.176 -2.865 -12.868 1.00 24.59 214 TYR A N 1
ATOM 1712 C CA . TYR A 1 214 ? 143.755 -3.695 -14.011 1.00 25.06 214 TYR A CA 1
ATOM 1713 C C . TYR A 1 214 ? 143.750 -3.039 -15.386 1.00 25.40 214 TYR A C 1
ATOM 1714 O O . TYR A 1 214 ? 143.797 -3.741 -16.398 1.00 25.59 214 TYR A O 1
ATOM 1723 N N . GLY A 1 215 ? 143.702 -1.707 -15.422 1.00 25.70 215 GLY A N 1
ATOM 1724 C CA . GLY A 1 215 ? 143.872 -0.959 -16.660 1.00 26.40 215 GLY A CA 1
ATOM 1725 C C . GLY A 1 215 ? 145.062 -1.441 -17.495 1.00 27.11 215 GLY A C 1
ATOM 1726 O O . GLY A 1 215 ? 144.868 -1.954 -18.606 1.00 26.60 215 GLY A O 1
ATOM 1727 N N . PRO A 1 216 ? 146.282 -1.301 -16.963 1.00 27.58 216 PRO A N 1
ATOM 1728 C CA . PRO A 1 216 ? 147.507 -1.757 -17.655 1.00 27.69 216 PRO A CA 1
ATOM 1729 C C . PRO A 1 216 ? 147.516 -3.245 -18.007 1.00 27.92 216 PRO A C 1
ATOM 1730 O O . PRO A 1 216 ? 148.071 -3.609 -19.048 1.00 28.52 216 PRO A O 1
ATOM 1734 N N . LEU A 1 217 ? 146.913 -4.077 -17.160 1.00 27.76 217 LEU A N 1
ATOM 1735 C CA . LEU A 1 217 ? 146.878 -5.527 -17.378 1.00 27.68 217 LEU A CA 1
ATOM 1736 C C . LEU A 1 217 ? 145.899 -5.920 -18.479 1.00 27.84 217 LEU A C 1
ATOM 1737 O O . LEU A 1 217 ? 146.173 -6.837 -19.268 1.00 27.91 217 LEU A O 1
ATOM 1742 N N . ILE A 1 218 ? 144.771 -5.214 -18.548 1.00 27.19 218 ILE A N 1
ATOM 1743 C CA . ILE A 1 218 ? 143.761 -5.502 -19.568 1.00 26.83 218 ILE A CA 1
ATOM 1744 C C . ILE A 1 218 ? 144.227 -5.004 -20.933 1.00 26.84 218 ILE A C 1
ATOM 1745 O O . ILE A 1 218 ? 144.188 -5.748 -21.905 1.00 26.76 218 ILE A O 1
ATOM 1750 N N . GLY A 1 219 ? 144.691 -3.757 -20.987 1.00 27.28 219 GLY A N 1
ATOM 1751 C CA . GLY A 1 219 ? 145.181 -3.158 -22.223 1.00 27.11 219 GLY A CA 1
ATOM 1752 C C . GLY A 1 219 ? 144.061 -2.865 -23.207 1.00 27.74 219 GLY A C 1
ATOM 1753 O O . GLY A 1 219 ? 142.874 -2.847 -22.835 1.00 27.69 219 GLY A O 1
ATOM 1754 N N . LYS A 1 220 ? 144.445 -2.643 -24.463 1.00 27.37 220 LYS A N 1
ATOM 1755 C CA . LYS A 1 220 ? 143.536 -2.184 -25.518 1.00 27.06 220 LYS A CA 1
ATOM 1756 C C . LYS A 1 220 ? 142.365 -3.126 -25.768 1.00 26.12 220 LYS A C 1
ATOM 1757 O O . LYS A 1 220 ? 142.549 -4.325 -25.942 1.00 26.01 220 LYS A O 1
ATOM 1763 N N . VAL A 1 221 ? 141.160 -2.563 -25.780 1.00 25.05 221 VAL A N 1
ATOM 1764 C CA . VAL A 1 221 ? 139.945 -3.310 -26.140 1.00 24.30 221 VAL A CA 1
ATOM 1765 C C . VAL A 1 221 ? 139.143 -2.536 -27.195 1.00 24.04 221 VAL A C 1
ATOM 1766 O O . VAL A 1 221 ? 139.468 -1.383 -27.522 1.00 24.17 221 VAL A O 1
ATOM 1770 N N . ASP A 1 222 ? 138.092 -3.156 -27.717 1.00 23.78 222 ASP A N 1
ATOM 1771 C CA . ASP A 1 222 ? 137.243 -2.491 -28.706 1.00 23.65 222 ASP A CA 1
ATOM 1772 C C . ASP A 1 222 ? 135.943 -1.934 -28.094 1.00 23.54 222 ASP A C 1
ATOM 1773 O O . ASP A 1 222 ? 135.618 -0.752 -28.243 1.00 22.90 222 ASP A O 1
ATOM 1778 N N . LEU A 1 223 ? 135.193 -2.811 -27.438 1.00 23.21 223 LEU A N 1
ATOM 1779 C CA . LEU A 1 223 ? 133.971 -2.421 -26.756 1.00 23.14 223 LEU A CA 1
ATOM 1780 C C . LEU A 1 223 ? 134.202 -2.492 -25.264 1.00 23.05 223 LEU A C 1
ATOM 1781 O O . LEU A 1 223 ? 134.675 -3.505 -24.747 1.00 23.50 223 LEU A O 1
ATOM 1786 N N . MET A 1 224 ? 133.895 -1.391 -24.584 1.00 23.06 224 MET A N 1
ATOM 1787 C CA . MET A 1 224 ? 133.954 -1.314 -23.134 1.00 22.44 224 MET A CA 1
ATOM 1788 C C . MET A 1 224 ? 132.549 -1.095 -22.589 1.00 21.91 224 MET A C 1
ATOM 1789 O O . MET A 1 224 ? 131.887 -0.110 -22.938 1.00 22.32 224 MET A O 1
ATOM 1794 N N . LYS A 1 225 ? 132.075 -2.009 -21.750 1.00 21.28 225 LYS A N 1
ATOM 1795 C CA . LYS A 1 225 ? 130.928 -1.694 -20.907 1.00 20.39 225 LYS A CA 1
ATOM 1796 C C . LYS A 1 225 ? 131.411 -0.700 -19.856 1.00 20.56 225 LYS A C 1
ATOM 1797 O O . LYS A 1 225 ? 132.393 -0.964 -19.169 1.00 20.48 225 LYS A O 1
ATOM 1803 N N . PHE A 1 226 ? 130.727 0.442 -19.742 1.00 20.09 226 PHE A N 1
ATOM 1804 C CA . PHE A 1 226 ? 131.046 1.460 -18.739 1.00 19.87 226 PHE A CA 1
ATOM 1805 C C . PHE A 1 226 ? 130.977 0.807 -17.362 1.00 19.11 226 PHE A C 1
ATOM 1806 O O . PHE A 1 226 ? 130.085 0.007 -17.108 1.00 19.15 226 PHE A O 1
ATOM 1814 N N . ASN A 1 227 ? 131.921 1.118 -16.480 1.00 18.87 227 ASN A N 1
ATOM 1815 C CA . ASN A 1 227 ? 131.859 0.597 -15.113 1.00 18.63 227 ASN A CA 1
ATOM 1816 C C . ASN A 1 227 ? 130.736 1.307 -14.347 1.00 18.58 227 ASN A C 1
ATOM 1817 O O . ASN A 1 227 ? 130.560 2.526 -14.492 1.00 19.16 227 ASN A O 1
ATOM 1822 N N . HIS A 1 228 ? 129.984 0.558 -13.536 1.00 18.42 228 HIS A N 1
ATOM 1823 C CA . HIS A 1 228 ? 128.993 1.138 -12.609 1.00 18.66 228 HIS A CA 1
ATOM 1824 C C . HIS A 1 228 ? 127.999 2.111 -13.288 1.00 18.79 228 HIS A C 1
ATOM 1825 O O . HIS A 1 228 ? 127.758 3.218 -12.790 1.00 19.02 228 HIS A O 1
ATOM 1832 N N . HIS A 1 229 ? 127.485 1.694 -14.447 1.00 19.25 229 HIS A N 1
ATOM 1833 C CA . HIS A 1 229 ? 126.310 2.294 -15.106 1.00 19.45 229 HIS A CA 1
ATOM 1834 C C . HIS A 1 229 ? 126.515 3.688 -15.713 1.00 20.80 229 HIS A C 1
ATOM 1835 O O . HIS A 1 229 ? 126.296 3.875 -16.924 1.00 20.82 229 HIS A O 1
ATOM 1842 N N . HIS A 1 230 ? 126.900 4.656 -14.882 1.00 21.36 230 HIS A N 1
ATOM 1843 C CA . HIS A 1 230 ? 127.081 6.032 -15.342 1.00 22.71 230 HIS A CA 1
ATOM 1844 C C . HIS A 1 230 ? 128.080 6.834 -14.520 1.00 22.43 230 HIS A C 1
ATOM 1845 O O . HIS A 1 230 ? 128.339 8.004 -14.839 1.00 22.42 230 HIS A O 1
ATOM 1852 N N . ASP A 1 231 ? 128.623 6.247 -13.454 1.00 22.58 231 ASP A N 1
ATOM 1853 C CA . ASP A 1 231 ? 129.414 7.051 -12.526 1.00 23.36 231 ASP A CA 1
ATOM 1854 C C . ASP A 1 231 ? 130.802 7.446 -13.058 1.00 23.28 231 ASP A C 1
ATOM 1855 O O . ASP A 1 231 ? 131.522 6.615 -13.611 1.00 23.56 231 ASP A O 1
ATOM 1860 N N . THR A 1 232 ? 131.170 8.710 -12.867 1.00 22.92 232 THR A N 1
ATOM 1861 C CA . THR A 1 232 ? 132.533 9.168 -13.173 1.00 23.60 232 THR A CA 1
ATOM 1862 C C . THR A 1 232 ? 133.320 9.621 -11.939 1.00 23.50 232 THR A C 1
ATOM 1863 O O . THR A 1 232 ? 134.494 9.978 -12.053 1.00 23.55 232 THR A O 1
ATOM 1867 N N . ASN A 1 233 ? 132.678 9.635 -10.774 1.00 23.42 233 ASN A N 1
ATOM 1868 C CA . ASN A 1 233 ? 133.372 10.043 -9.554 1.00 23.96 233 ASN A CA 1
ATOM 1869 C C . ASN A 1 233 ? 134.455 9.033 -9.152 1.00 23.65 233 ASN A C 1
ATOM 1870 O O . ASN A 1 233 ? 135.596 9.412 -8.872 1.00 23.34 233 ASN A O 1
ATOM 1875 N N . LYS A 1 234 ? 134.097 7.753 -9.146 1.00 23.02 234 LYS A N 1
ATOM 1876 C CA . LYS A 1 234 ? 134.981 6.718 -8.616 1.00 22.85 234 LYS A CA 1
ATOM 1877 C C . LYS A 1 234 ? 135.308 5.648 -9.651 1.00 22.53 234 LYS A C 1
ATOM 1878 O O . LYS A 1 234 ? 136.202 4.826 -9.443 1.00 22.40 234 LYS A O 1
ATOM 1884 N N . SER A 1 235 ? 134.577 5.673 -10.761 1.00 22.55 235 SER A N 1
ATOM 1885 C CA . SER A 1 235 ? 134.704 4.677 -11.831 1.00 22.31 235 SER A CA 1
ATOM 1886 C C . SER A 1 235 ? 134.998 5.368 -13.147 1.00 22.05 235 SER A C 1
ATOM 1887 O O . SER A 1 235 ? 134.727 6.567 -13.316 1.00 22.04 235 SER A O 1
ATOM 1890 N N . ASN A 1 236 ? 135.546 4.611 -14.090 1.00 21.64 236 ASN A N 1
ATOM 1891 C CA . ASN A 1 236 ? 135.830 5.133 -15.428 1.00 21.19 236 ASN A CA 1
ATOM 1892 C C . ASN A 1 236 ? 136.830 6.280 -15.417 1.00 21.51 236 ASN A C 1
ATOM 1893 O O . ASN A 1 236 ? 136.689 7.266 -16.156 1.00 20.73 236 ASN A O 1
ATOM 1898 N N . THR A 1 237 ? 137.832 6.149 -14.546 1.00 22.31 237 THR A N 1
ATOM 1899 C CA . THR A 1 237 ? 138.893 7.134 -14.452 1.00 22.71 237 THR A CA 1
ATOM 1900 C C . THR A 1 237 ? 139.610 7.293 -15.800 1.00 23.55 237 THR A C 1
ATOM 1901 O O . THR A 1 237 ? 139.656 6.361 -16.606 1.00 23.31 237 THR A O 1
ATOM 1905 N N . LYS A 1 238 ? 140.151 8.482 -16.050 1.00 24.11 238 LYS A N 1
ATOM 1906 C CA . LYS A 1 238 ? 140.793 8.754 -17.342 1.00 24.56 238 LYS A CA 1
ATOM 1907 C C . LYS A 1 238 ? 141.902 7.761 -17.702 1.00 24.19 238 LYS A C 1
ATOM 1908 O O . LYS A 1 238 ? 141.963 7.319 -18.846 1.00 24.50 238 LYS A O 1
ATOM 1914 N N . ASP A 1 239 ? 142.757 7.395 -16.743 1.00 23.62 239 ASP A N 1
ATOM 1915 C CA . ASP A 1 239 ? 143.809 6.397 -17.007 1.00 23.80 239 ASP A CA 1
ATOM 1916 C C . ASP A 1 239 ? 143.208 5.066 -17.486 1.00 23.36 239 ASP A C 1
ATOM 1917 O O . ASP A 1 239 ? 143.766 4.412 -18.363 1.00 23.38 239 ASP A O 1
ATOM 1922 N N . PHE A 1 240 ? 142.065 4.677 -16.919 1.00 23.05 240 PHE A N 1
ATOM 1923 C CA . PHE A 1 240 ? 141.460 3.383 -17.238 1.00 23.07 240 PHE A CA 1
ATOM 1924 C C . PHE A 1 240 ? 140.959 3.405 -18.673 1.00 23.26 240 PHE A C 1
ATOM 1925 O O . PHE A 1 240 ? 141.226 2.490 -19.440 1.00 23.36 240 PHE A O 1
ATOM 1933 N N . ILE A 1 241 ? 140.254 4.463 -19.053 1.00 24.10 241 ILE A N 1
ATOM 1934 C CA . ILE A 1 241 ? 139.771 4.545 -20.422 1.00 25.10 241 ILE A CA 1
ATOM 1935 C C . ILE A 1 241 ? 140.912 4.793 -21.425 1.00 25.46 241 ILE A C 1
ATOM 1936 O O . ILE A 1 241 ? 140.823 4.361 -22.562 1.00 25.70 241 ILE A O 1
ATOM 1941 N N . LYS A 1 242 ? 141.986 5.460 -21.004 1.00 25.43 242 LYS A N 1
ATOM 1942 C CA . LYS A 1 242 ? 143.156 5.564 -21.880 1.00 26.15 242 LYS A CA 1
ATOM 1943 C C . LYS A 1 242 ? 143.797 4.190 -22.071 1.00 26.08 242 LYS A C 1
ATOM 1944 O O . LYS A 1 242 ? 144.168 3.834 -23.189 1.00 26.25 242 LYS A O 1
ATOM 1950 N N . ASN A 1 243 ? 143.895 3.409 -20.992 1.00 25.64 243 ASN A N 1
ATOM 1951 C CA . ASN A 1 243 ? 144.501 2.069 -21.059 1.00 25.30 243 ASN A CA 1
ATOM 1952 C C . ASN A 1 243 ? 143.738 1.115 -21.964 1.00 25.15 243 ASN A C 1
ATOM 1953 O O . ASN A 1 243 ? 144.333 0.349 -22.731 1.00 24.56 243 ASN A O 1
ATOM 1958 N N . LEU A 1 244 ? 142.414 1.160 -21.866 1.00 24.44 244 LEU A N 1
ATOM 1959 C CA . LEU A 1 244 ? 141.569 0.288 -22.659 1.00 24.26 244 LEU A CA 1
ATOM 1960 C C . LEU A 1 244 ? 141.307 0.878 -24.053 1.00 23.91 244 LEU A C 1
ATOM 1961 O O . LEU A 1 244 ? 141.101 0.135 -25.011 1.00 23.46 244 LEU A O 1
ATOM 1966 N N . SER A 1 245 ? 141.300 2.209 -24.141 1.00 23.54 245 SER A N 1
ATOM 1967 C CA . SER A 1 245 ? 141.109 2.936 -25.407 1.00 23.92 245 SER A CA 1
ATOM 1968 C C . SER A 1 245 ? 140.050 2.310 -26.308 1.00 23.31 245 SER A C 1
ATOM 1969 O O . SER A 1 245 ? 140.360 1.923 -27.436 1.00 23.50 245 SER A O 1
ATOM 1972 N N . PRO A 1 246 ? 138.805 2.203 -25.830 1.00 23.41 246 PRO A N 1
ATOM 1973 C CA . PRO A 1 246 ? 137.757 1.545 -26.621 1.00 23.03 246 PRO A CA 1
ATOM 1974 C C . PRO A 1 246 ? 137.313 2.438 -27.783 1.00 23.15 246 PRO A C 1
ATOM 1975 O O . PRO A 1 246 ? 137.497 3.658 -27.726 1.00 23.34 246 PRO A O 1
ATOM 1979 N N . SER A 1 247 ? 136.749 1.841 -28.827 1.00 22.71 247 SER A N 1
ATOM 1980 C CA . SER A 1 247 ? 136.095 2.619 -29.878 1.00 22.76 247 SER A CA 1
ATOM 1981 C C . SER A 1 247 ? 134.623 2.796 -29.525 1.00 23.09 247 SER A C 1
ATOM 1982 O O . SER A 1 247 ? 133.968 3.722 -29.995 1.00 23.25 247 SER A O 1
ATOM 1985 N N . LEU A 1 248 ? 134.105 1.885 -28.699 1.00 22.64 248 LEU A N 1
ATOM 1986 C CA . LEU A 1 248 ? 132.699 1.885 -28.328 1.00 22.04 248 LEU A CA 1
ATOM 1987 C C . LEU A 1 248 ? 132.517 1.647 -26.820 1.00 21.43 248 LEU A C 1
ATOM 1988 O O . LEU A 1 248 ? 133.104 0.724 -26.250 1.00 21.19 248 LEU A O 1
ATOM 1993 N N . ILE A 1 249 ? 131.736 2.518 -26.183 1.00 21.15 249 ILE A N 1
ATOM 1994 C CA . ILE A 1 249 ? 131.313 2.328 -24.796 1.00 20.51 249 ILE A CA 1
ATOM 1995 C C . ILE A 1 249 ? 129.802 2.103 -24.761 1.00 20.93 249 ILE A C 1
ATOM 1996 O O . ILE A 1 249 ? 129.035 2.868 -25.345 1.00 20.55 249 ILE A O 1
ATOM 2001 N N . VAL A 1 250 ? 129.390 1.021 -24.109 1.00 20.59 250 VAL A N 1
ATOM 2002 C CA . VAL A 1 250 ? 127.983 0.779 -23.871 1.00 21.26 250 VAL A CA 1
ATOM 2003 C C . VAL A 1 250 ? 127.724 1.035 -22.388 1.00 21.16 250 VAL A C 1
ATOM 2004 O O . VAL A 1 250 ? 128.445 0.502 -21.532 1.00 21.38 250 VAL A O 1
ATOM 2008 N N . GLN A 1 251 ? 126.720 1.867 -22.091 1.00 20.96 251 GLN A N 1
ATOM 2009 C CA . GLN A 1 251 ? 126.292 2.098 -20.707 1.00 20.99 251 GLN A CA 1
ATOM 2010 C C . GLN A 1 251 ? 125.034 1.284 -20.442 1.00 20.99 251 GLN A C 1
ATOM 2011 O O . GLN A 1 251 ? 124.093 1.367 -21.209 1.00 21.74 251 GLN A O 1
ATOM 2017 N N . THR A 1 252 ? 125.012 0.528 -19.347 1.00 20.87 252 THR A N 1
ATOM 2018 C CA . THR A 1 252 ? 123.813 -0.182 -18.921 1.00 20.39 252 THR A CA 1
ATOM 2019 C C . THR A 1 252 ? 123.000 0.741 -18.010 1.00 20.91 252 THR A C 1
ATOM 2020 O O . THR A 1 252 ? 122.845 0.508 -16.807 1.00 20.60 252 THR A O 1
ATOM 2024 N N . SER A 1 253 ? 122.479 1.804 -18.617 1.00 21.37 253 SER A N 1
ATOM 2025 C CA . SER A 1 253 ? 121.883 2.915 -17.904 1.00 21.14 253 SER A CA 1
ATOM 2026 C C . SER A 1 253 ? 121.164 3.787 -18.922 1.00 21.76 253 SER A C 1
ATOM 2027 O O . SER A 1 253 ? 121.569 3.827 -20.081 1.00 21.43 253 SER A O 1
ATOM 2030 N N . ASP A 1 254 ? 120.127 4.499 -18.493 1.00 21.51 254 ASP A N 1
ATOM 2031 C CA . ASP A 1 254 ? 119.497 5.495 -19.369 1.00 22.39 254 ASP A CA 1
ATOM 2032 C C . ASP A 1 254 ? 120.115 6.886 -19.183 1.00 22.60 254 ASP A C 1
ATOM 2033 O O . ASP A 1 254 ? 119.739 7.845 -19.865 1.00 22.92 254 ASP A O 1
ATOM 2038 N N . SER A 1 255 ? 121.057 6.987 -18.250 1.00 22.73 255 SER A N 1
ATOM 2039 C CA . SER A 1 255 ? 121.709 8.252 -17.909 1.00 23.21 255 SER A CA 1
ATOM 2040 C C . SER A 1 255 ? 123.013 8.529 -18.688 1.00 23.29 255 SER A C 1
ATOM 2041 O O . SER A 1 255 ? 123.729 7.612 -19.120 1.00 22.39 255 SER A O 1
ATOM 2044 N N . LEU A 1 256 ? 123.296 9.815 -18.873 1.00 22.96 256 LEU A N 1
ATOM 2045 C CA . LEU A 1 256 ? 124.598 10.264 -19.327 1.00 23.49 256 LEU A CA 1
ATOM 2046 C C . LEU A 1 256 ? 125.604 10.029 -18.188 1.00 23.46 256 LEU A C 1
ATOM 2047 O O . LEU A 1 256 ? 125.191 9.859 -17.030 1.00 22.34 256 LEU A O 1
ATOM 2052 N N . PRO A 1 257 ? 126.903 10.003 -18.518 1.00 23.75 257 PRO A N 1
ATOM 2053 C CA . PRO A 1 257 ? 127.961 10.033 -17.504 1.00 24.04 257 PRO A CA 1
ATOM 2054 C C . PRO A 1 257 ? 127.653 11.106 -16.469 1.00 24.76 257 PRO A C 1
ATOM 2055 O O . PRO A 1 257 ? 127.304 12.235 -16.838 1.00 24.67 257 PRO A O 1
ATOM 2059 N N . TRP A 1 258 ? 127.782 10.736 -15.195 1.00 25.18 258 TRP A N 1
ATOM 2060 C CA . TRP A 1 258 ? 127.149 11.452 -14.108 1.00 25.85 258 TRP A CA 1
ATOM 2061 C C . TRP A 1 258 ? 128.038 11.573 -12.881 1.00 26.53 258 TRP A C 1
ATOM 2062 O O . TRP A 1 258 ? 128.669 10.595 -12.431 1.00 25.12 258 TRP A O 1
ATOM 2073 N N . LYS A 1 259 ? 128.063 12.791 -12.343 1.00 27.03 259 LYS A N 1
ATOM 2074 C CA . LYS A 1 259 ? 128.765 13.108 -11.104 1.00 28.08 259 LYS A CA 1
ATOM 2075 C C . LYS A 1 259 ? 128.053 14.331 -10.493 1.00 27.79 259 LYS A C 1
ATOM 2076 O O . LYS A 1 259 ? 128.351 15.460 -10.867 1.00 27.72 259 LYS A O 1
ATOM 2082 N N . ASN A 1 260 ? 127.102 14.089 -9.582 1.00 28.08 260 ASN A N 1
ATOM 2083 C CA . ASN A 1 260 ? 126.198 15.136 -9.032 1.00 28.77 260 ASN A CA 1
ATOM 2084 C C . ASN A 1 260 ? 125.557 15.997 -10.143 1.00 28.11 260 ASN A C 1
ATOM 2085 O O . ASN A 1 260 ? 125.537 17.223 -10.067 1.00 28.53 260 ASN A O 1
ATOM 2090 N N . GLY A 1 261 ? 125.038 15.336 -11.174 1.00 27.54 261 GLY A N 1
ATOM 2091 C CA . GLY A 1 261 ? 124.548 16.002 -12.367 1.00 26.49 261 GLY A CA 1
ATOM 2092 C C . GLY A 1 261 ? 125.271 15.441 -13.571 1.00 26.51 261 GLY A C 1
ATOM 2093 O O . GLY A 1 261 ? 126.257 14.696 -13.422 1.00 26.02 261 GLY A O 1
ATOM 2094 N N . VAL A 1 262 ? 124.798 15.785 -14.765 1.00 26.07 262 VAL A N 1
ATOM 2095 C CA . VAL A 1 262 ? 125.472 15.351 -15.988 1.00 26.39 262 VAL A CA 1
ATOM 2096 C C . VAL A 1 262 ? 126.934 15.811 -15.963 1.00 26.71 262 VAL A C 1
ATOM 2097 O O . VAL A 1 262 ? 127.234 16.973 -15.660 1.00 26.44 262 VAL A O 1
ATOM 2101 N N . ASP A 1 263 ? 127.849 14.891 -16.238 1.00 26.43 263 ASP A N 1
ATOM 2102 C CA . ASP A 1 263 ? 129.255 15.245 -16.239 1.00 27.01 263 ASP A CA 1
ATOM 2103 C C . ASP A 1 263 ? 129.630 15.668 -17.658 1.00 27.29 263 ASP A C 1
ATOM 2104 O O . ASP A 1 263 ? 130.324 14.943 -18.372 1.00 27.17 263 ASP A O 1
ATOM 2109 N N . SER A 1 264 ? 129.162 16.857 -18.047 1.00 27.99 264 SER A N 1
ATOM 2110 C CA . SER A 1 264 ? 129.316 17.376 -19.412 1.00 28.63 264 SER A CA 1
ATOM 2111 C C . SER A 1 264 ? 130.768 17.447 -19.878 1.00 28.66 264 SER A C 1
ATOM 2112 O O . SER A 1 264 ? 131.056 17.202 -21.053 1.00 28.03 264 SER A O 1
ATOM 2115 N N . GLU A 1 265 ? 131.680 17.760 -18.958 1.00 28.67 265 GLU A N 1
ATOM 2116 C CA . GLU A 1 265 ? 133.102 17.799 -19.298 1.00 29.30 265 GLU A CA 1
ATOM 2117 C C . GLU A 1 265 ? 133.635 16.408 -19.637 1.00 28.32 265 GLU A C 1
ATOM 2118 O O . GLU A 1 265 ? 134.407 16.250 -20.582 1.00 28.21 265 GLU A O 1
ATOM 2124 N N . TYR A 1 266 ? 133.230 15.406 -18.862 1.00 27.68 266 TYR A N 1
ATOM 2125 C CA . TYR A 1 266 ? 133.577 14.021 -19.173 1.00 27.03 266 TYR A CA 1
ATOM 2126 C C . TYR A 1 266 ? 132.932 13.559 -20.482 1.00 27.17 266 TYR A C 1
ATOM 2127 O O . TYR A 1 266 ? 133.572 12.872 -21.282 1.00 27.16 266 TYR A O 1
ATOM 2136 N N . VAL A 1 267 ? 131.671 13.931 -20.702 1.00 27.58 267 VAL A N 1
ATOM 2137 C CA . VAL A 1 267 ? 130.984 13.625 -21.976 1.00 27.66 267 VAL A CA 1
ATOM 2138 C C . VAL A 1 267 ? 131.786 14.137 -23.184 1.00 28.11 267 VAL A C 1
ATOM 2139 O O . VAL A 1 267 ? 132.006 13.395 -24.156 1.00 27.83 267 VAL A O 1
ATOM 2143 N N . ASN A 1 268 ? 132.241 15.390 -23.099 1.00 28.50 268 ASN A N 1
ATOM 2144 C CA . ASN A 1 268 ? 133.034 16.008 -24.160 1.00 29.10 268 ASN A CA 1
ATOM 2145 C C . ASN A 1 268 ? 134.417 15.378 -24.321 1.00 28.81 268 ASN A C 1
ATOM 2146 O O . ASN A 1 268 ? 134.878 15.171 -25.450 1.00 28.62 268 ASN A O 1
ATOM 2151 N N . TRP A 1 269 ? 135.056 15.039 -23.198 1.00 28.55 269 TRP A N 1
ATOM 2152 C CA . TRP A 1 269 ? 136.369 14.388 -23.209 1.00 28.54 269 TRP A CA 1
ATOM 2153 C C . TRP A 1 269 ? 136.345 13.068 -23.971 1.00 28.69 269 TRP A C 1
ATOM 2154 O O . TRP A 1 269 ? 137.301 12.717 -24.676 1.00 28.69 269 TRP A O 1
ATOM 2165 N N . LEU A 1 270 ? 135.236 12.350 -23.823 1.00 28.96 270 LEU A N 1
ATOM 2166 C CA . LEU A 1 270 ? 134.984 11.102 -24.529 1.00 29.66 270 LEU A CA 1
ATOM 2167 C C . LEU A 1 270 ? 134.806 11.344 -26.030 1.00 30.21 270 LEU A C 1
ATOM 2168 O O . LEU A 1 270 ? 135.283 10.559 -26.840 1.00 29.98 270 LEU A O 1
ATOM 2173 N N . LYS A 1 271 ? 134.112 12.423 -26.393 1.00 31.43 271 LYS A N 1
ATOM 2174 C CA . LYS A 1 271 ? 133.901 12.763 -27.801 1.00 32.65 271 LYS A CA 1
ATOM 2175 C C . LYS A 1 271 ? 135.236 13.098 -28.455 1.00 33.44 271 LYS A C 1
ATOM 2176 O O . LYS A 1 271 ? 135.558 12.575 -29.529 1.00 33.61 271 LYS A O 1
ATOM 2182 N N . GLU A 1 272 ? 136.006 13.966 -27.795 1.00 33.91 272 GLU A N 1
ATOM 2183 C CA . GLU A 1 272 ? 137.298 14.438 -28.303 1.00 35.06 272 GLU A CA 1
ATOM 2184 C C . GLU A 1 272 ? 138.194 13.257 -28.638 1.00 34.90 272 GLU A C 1
ATOM 2185 O O . GLU A 1 272 ? 139.158 13.373 -29.401 1.00 34.92 272 GLU A O 1
ATOM 2191 N N . ARG A 1 273 ? 137.835 12.113 -28.067 1.00 34.90 273 ARG A N 1
ATOM 2192 C CA . ARG A 1 273 ? 138.586 10.881 -28.187 1.00 34.74 273 ARG A CA 1
ATOM 2193 C C . ARG A 1 273 ? 138.101 9.991 -29.337 1.00 34.12 273 ARG A C 1
ATOM 2194 O O . ARG A 1 273 ? 138.722 8.966 -29.642 1.00 34.02 273 ARG A O 1
ATOM 2202 N N . GLY A 1 274 ? 136.983 10.383 -29.950 1.00 33.31 274 GLY A N 1
ATOM 2203 C CA . GLY A 1 274 ? 136.350 9.613 -31.005 1.00 32.23 274 GLY A CA 1
ATOM 2204 C C . GLY A 1 274 ? 135.599 8.387 -30.510 1.00 31.75 274 GLY A C 1
ATOM 2205 O O . GLY A 1 274 ? 135.292 7.500 -31.302 1.00 31.89 274 GLY A O 1
ATOM 2206 N N . ILE A 1 275 ? 135.289 8.335 -29.214 1.00 30.61 275 ILE A N 1
ATOM 2207 C CA . ILE A 1 275 ? 134.591 7.175 -28.650 1.00 29.68 275 ILE A CA 1
ATOM 2208 C C . ILE A 1 275 ? 133.089 7.277 -28.866 1.00 28.90 275 ILE A C 1
ATOM 2209 O O . ILE A 1 275 ? 132.468 8.289 -28.519 1.00 28.81 275 ILE A O 1
ATOM 2214 N N . GLU A 1 276 ? 132.511 6.228 -29.442 1.00 27.85 276 GLU A N 1
ATOM 2215 C CA . GLU A 1 276 ? 131.061 6.144 -29.571 1.00 27.36 276 GLU A CA 1
ATOM 2216 C C . GLU A 1 276 ? 130.454 5.676 -28.244 1.00 26.61 276 GLU A C 1
ATOM 2217 O O . GLU A 1 276 ? 130.889 4.674 -27.680 1.00 26.34 276 GLU A O 1
ATOM 2223 N N . ARG A 1 277 ? 129.439 6.397 -27.772 1.00 25.69 277 ARG A N 1
ATOM 2224 C CA . ARG A 1 277 ? 128.803 6.093 -26.496 1.00 25.40 277 ARG A CA 1
ATOM 2225 C C . ARG A 1 277 ? 127.319 5.829 -26.706 1.00 24.97 277 ARG A C 1
ATOM 2226 O O . ARG A 1 277 ? 126.593 6.700 -27.198 1.00 24.83 277 ARG A O 1
ATOM 2234 N N . ILE A 1 278 ? 126.886 4.627 -26.320 1.00 24.77 278 ILE A N 1
ATOM 2235 C CA . ILE A 1 278 ? 125.516 4.152 -26.497 1.00 24.43 278 ILE A CA 1
ATOM 2236 C C . ILE A 1 278 ? 124.860 3.784 -25.155 1.00 24.47 278 ILE A C 1
ATOM 2237 O O . ILE A 1 278 ? 125.473 3.112 -24.314 1.00 24.44 278 ILE A O 1
ATOM 2242 N N . ASN A 1 279 ? 123.616 4.224 -24.960 1.00 23.55 279 ASN A N 1
ATOM 2243 C CA . ASN A 1 279 ? 122.827 3.815 -23.786 1.00 22.84 279 ASN A CA 1
ATOM 2244 C C . ASN A 1 279 ? 121.975 2.574 -24.044 1.00 22.50 279 ASN A C 1
ATOM 2245 O O . ASN A 1 279 ? 121.170 2.552 -24.994 1.00 22.02 279 ASN A O 1
ATOM 2250 N N . ALA A 1 280 ? 122.148 1.551 -23.205 1.00 21.47 280 ALA A N 1
ATOM 2251 C CA . ALA A 1 280 ? 121.322 0.347 -23.288 1.00 21.21 280 ALA A CA 1
ATOM 2252 C C . ALA A 1 280 ? 120.034 0.540 -22.484 1.00 21.47 280 ALA A C 1
ATOM 2253 O O . ALA A 1 280 ? 119.887 0.037 -21.358 1.00 21.16 280 ALA A O 1
ATOM 2255 N N . ALA A 1 281 ? 119.116 1.303 -23.066 1.00 21.74 281 ALA A N 1
ATOM 225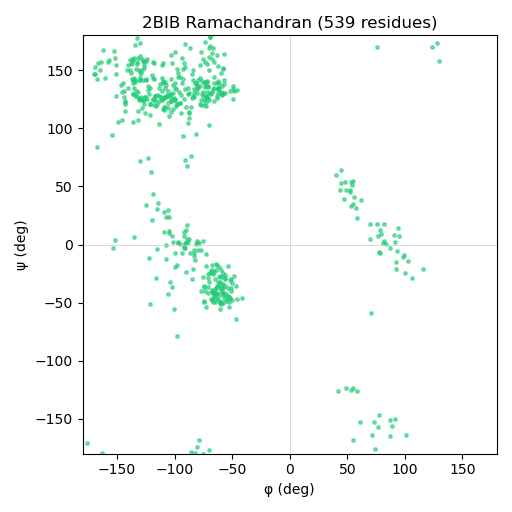6 C CA . ALA A 1 281 ? 117.876 1.690 -22.409 1.00 21.88 281 ALA A CA 1
ATOM 2257 C C . ALA A 1 281 ? 116.815 1.740 -23.478 1.00 22.10 281 ALA A C 1
ATOM 2258 O O . ALA A 1 281 ? 117.073 2.225 -24.572 1.00 22.39 281 ALA A O 1
ATOM 2260 N N . SER A 1 282 ? 115.619 1.249 -23.178 1.00 22.40 282 SER A N 1
ATOM 2261 C CA . SER A 1 282 ? 114.589 1.143 -24.212 1.00 23.11 282 SER A CA 1
ATOM 2262 C C . SER A 1 282 ? 113.225 0.803 -23.643 1.00 23.79 282 SER A C 1
ATOM 2263 O O . SER A 1 282 ? 113.121 0.065 -22.671 1.00 24.03 282 SER A O 1
ATOM 2266 N N . LYS A 1 283 ? 112.182 1.321 -24.280 1.00 24.70 283 LYS A N 1
ATOM 2267 C CA . LYS A 1 283 ? 110.821 0.922 -23.960 1.00 25.72 283 LYS A CA 1
ATOM 2268 C C . LYS A 1 283 ? 110.308 -0.102 -24.975 1.00 25.98 283 LYS A C 1
ATOM 2269 O O . LYS A 1 283 ? 109.234 -0.670 -24.778 1.00 26.23 283 LYS A O 1
ATOM 2275 N N . ASP A 1 284 ? 111.082 -0.352 -26.034 1.00 26.08 284 ASP A N 1
ATOM 2276 C CA . ASP A 1 284 ? 110.604 -1.113 -27.204 1.00 26.71 284 ASP A CA 1
ATOM 2277 C C . ASP A 1 284 ? 111.323 -2.437 -27.441 1.00 26.10 284 ASP A C 1
ATOM 2278 O O . ASP A 1 284 ? 110.744 -3.358 -28.022 1.00 26.19 284 ASP A O 1
ATOM 2283 N N . TYR A 1 285 ? 112.586 -2.529 -27.035 1.00 25.63 285 TYR A N 1
ATOM 2284 C CA . TYR A 1 285 ? 113.354 -3.752 -27.244 1.00 24.72 285 TYR A CA 1
ATOM 2285 C C . TYR A 1 285 ? 114.051 -4.221 -25.975 1.00 24.41 285 TYR A C 1
ATOM 2286 O O . TYR A 1 285 ? 114.560 -3.411 -25.185 1.00 24.76 285 TYR A O 1
ATOM 2295 N N . ASP A 1 286 ? 114.072 -5.536 -25.801 1.00 23.32 286 ASP A N 1
ATOM 2296 C CA . ASP A 1 286 ? 114.599 -6.147 -24.589 1.00 22.97 286 ASP A CA 1
ATOM 2297 C C . ASP A 1 286 ? 116.098 -5.951 -24.428 1.00 22.66 286 ASP A C 1
ATOM 2298 O O . ASP A 1 286 ? 116.600 -5.957 -23.305 1.00 22.14 286 ASP A O 1
ATOM 2303 N N . ALA A 1 287 ? 116.809 -5.759 -25.544 1.00 22.27 287 ALA A N 1
ATOM 2304 C CA . ALA A 1 287 ? 118.267 -5.719 -25.499 1.00 21.87 287 ALA A CA 1
ATOM 2305 C C . ALA A 1 287 ? 118.923 -4.850 -26.570 1.00 21.72 287 ALA A C 1
ATOM 2306 O O . ALA A 1 287 ? 118.435 -4.729 -27.708 1.00 21.24 287 ALA A O 1
ATOM 2308 N N . THR A 1 288 ? 120.048 -4.252 -26.188 1.00 20.95 288 THR A N 1
ATOM 2309 C CA . THR A 1 288 ? 120.942 -3.661 -27.161 1.00 20.77 288 THR A CA 1
ATOM 2310 C C . THR A 1 288 ? 121.896 -4.768 -27.632 1.00 20.80 288 THR A C 1
ATOM 2311 O O . THR A 1 288 ? 122.670 -5.302 -26.839 1.00 20.36 288 THR A O 1
ATOM 2315 N N . VAL A 1 289 ? 121.788 -5.143 -28.909 1.00 20.96 289 VAL A N 1
ATOM 2316 C CA . VAL A 1 289 ? 122.462 -6.336 -29.439 1.00 21.26 289 VAL A CA 1
ATOM 2317 C C . VAL A 1 289 ? 123.523 -5.995 -30.493 1.00 22.21 289 VAL A C 1
ATOM 2318 O O . VAL A 1 289 ? 123.250 -5.250 -31.438 1.00 23.05 289 VAL A O 1
ATOM 2322 N N . PHE A 1 290 ? 124.731 -6.524 -30.319 1.00 22.55 290 PHE A N 1
ATOM 2323 C CA . PHE A 1 290 ? 125.785 -6.371 -31.322 1.00 23.18 290 PHE A CA 1
ATOM 2324 C C . PHE A 1 290 ? 126.192 -7.720 -31.894 1.00 23.11 290 PHE A C 1
ATOM 2325 O O . PHE A 1 290 ? 126.460 -8.663 -31.151 1.00 22.62 290 PHE A O 1
ATOM 2333 N N . ASP A 1 291 ? 126.179 -7.804 -33.220 1.00 23.48 291 ASP A N 1
ATOM 2334 C CA . ASP A 1 291 ? 126.805 -8.889 -33.968 1.00 23.90 291 ASP A CA 1
ATOM 2335 C C . ASP A 1 291 ? 128.313 -8.617 -33.984 1.00 24.39 291 ASP A C 1
ATOM 2336 O O . ASP A 1 291 ? 128.749 -7.567 -34.462 1.00 24.35 291 ASP A O 1
ATOM 2341 N N . ILE A 1 292 ? 129.100 -9.540 -33.435 1.00 24.63 292 ILE A N 1
ATOM 2342 C CA . ILE A 1 292 ? 130.544 -9.352 -33.347 1.00 25.68 292 ILE A CA 1
ATOM 2343 C C . ILE A 1 292 ? 131.219 -9.969 -34.576 1.00 26.77 292 ILE A C 1
ATOM 2344 O O . ILE A 1 292 ? 131.527 -11.166 -34.599 1.00 26.93 292 ILE A O 1
ATOM 2349 N N . ARG A 1 293 ? 131.426 -9.140 -35.592 1.00 28.00 293 ARG A N 1
ATOM 2350 C CA . ARG A 1 293 ? 132.029 -9.579 -36.855 1.00 29.32 293 ARG A CA 1
ATOM 2351 C C . ARG A 1 293 ? 133.488 -9.145 -36.916 1.00 29.71 293 ARG A C 1
ATOM 2352 O O . ARG A 1 293 ? 133.887 -8.188 -36.252 1.00 29.70 293 ARG A O 1
ATOM 2360 N N . LYS A 1 294 ? 134.282 -9.855 -37.716 1.00 30.64 294 LYS A N 1
ATOM 2361 C CA . LYS A 1 294 ? 135.670 -9.472 -37.976 1.00 31.19 294 LYS A CA 1
ATOM 2362 C C . LYS A 1 294 ? 135.791 -8.020 -38.470 1.00 30.99 294 LYS A C 1
ATOM 2363 O O . LYS A 1 294 ? 136.728 -7.305 -38.098 1.00 30.82 294 LYS A O 1
ATOM 2369 N N . ASP A 1 295 ? 134.831 -7.584 -39.285 1.00 30.86 295 ASP A N 1
ATOM 2370 C CA . ASP A 1 295 ? 134.863 -6.236 -39.844 1.00 31.06 295 ASP A CA 1
ATOM 2371 C C . ASP A 1 295 ? 134.142 -5.192 -38.972 1.00 30.81 295 ASP A C 1
ATOM 2372 O O . ASP A 1 295 ? 133.881 -4.063 -39.413 1.00 30.72 295 ASP A O 1
ATOM 2377 N N . GLY A 1 296 ? 133.829 -5.577 -37.733 1.00 30.22 296 GLY A N 1
ATOM 2378 C CA . GLY A 1 296 ? 133.266 -4.655 -36.758 1.00 29.73 296 GLY A CA 1
ATOM 2379 C C . GLY A 1 296 ? 131.985 -5.096 -36.061 1.00 29.04 296 GLY A C 1
ATOM 2380 O O . GLY A 1 296 ? 131.392 -6.127 -36.393 1.00 29.32 296 GLY A O 1
ATOM 2381 N N . PHE A 1 297 ? 131.569 -4.306 -35.077 1.00 28.31 297 PHE A N 1
ATOM 2382 C CA . PHE A 1 297 ? 130.329 -4.548 -34.343 1.00 27.22 297 PHE A CA 1
ATOM 2383 C C . PHE A 1 297 ? 129.134 -3.964 -35.100 1.00 27.00 297 PHE A C 1
ATOM 2384 O O . PHE A 1 297 ? 129.136 -2.782 -35.455 1.00 27.02 297 PHE A O 1
ATOM 2392 N N . VAL A 1 298 ? 128.116 -4.782 -35.331 1.00 26.03 298 VAL A N 1
ATOM 2393 C CA . VAL A 1 298 ? 126.907 -4.305 -35.983 1.00 25.88 298 VAL A CA 1
ATOM 2394 C C . VAL A 1 298 ? 125.766 -4.295 -34.981 1.00 25.71 298 VAL A C 1
ATOM 2395 O O . VAL A 1 298 ? 125.478 -5.326 -34.363 1.00 25.55 298 VAL A O 1
ATOM 2399 N N . ASN A 1 299 ? 125.135 -3.127 -34.820 1.00 25.58 299 ASN A N 1
ATOM 2400 C CA . ASN A 1 299 ? 123.933 -2.995 -33.992 1.00 25.30 299 ASN A CA 1
ATOM 2401 C C . ASN A 1 299 ? 122.728 -3.676 -34.634 1.00 25.07 299 ASN A C 1
ATOM 2402 O O . ASN A 1 299 ? 122.115 -3.146 -35.571 1.00 25.13 299 ASN A O 1
ATOM 2407 N N . ILE A 1 300 ? 122.390 -4.856 -34.131 1.00 23.99 300 ILE A N 1
ATOM 2408 C CA . ILE A 1 300 ? 121.268 -5.596 -34.686 1.00 23.42 300 ILE A CA 1
ATOM 2409 C C . ILE A 1 300 ? 120.045 -5.604 -33.754 1.00 23.22 300 ILE A C 1
ATOM 2410 O O . ILE A 1 300 ? 119.189 -6.476 -33.853 1.00 23.37 300 ILE A O 1
ATOM 2415 N N . SER A 1 301 ? 119.951 -4.619 -32.864 1.00 23.74 301 SER A N 1
ATOM 2416 C CA . SER A 1 301 ? 118.891 -4.618 -31.840 1.00 24.03 301 SER A CA 1
ATOM 2417 C C . SER A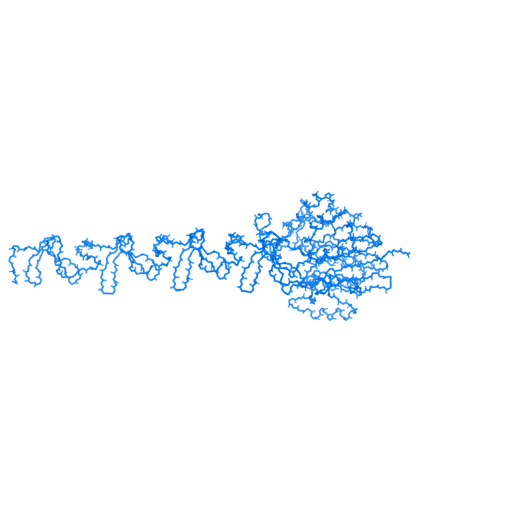 1 301 ? 117.482 -4.780 -32.405 1.00 24.64 301 SER A C 1
ATOM 2418 O O . SER A 1 301 ? 116.689 -5.553 -31.872 1.00 24.24 301 SER A O 1
ATOM 2421 N N . THR A 1 302 ? 117.169 -4.044 -33.473 1.00 25.46 302 THR A N 1
ATOM 2422 C CA . THR A 1 302 ? 115.805 -4.040 -34.001 1.00 26.23 302 THR A CA 1
ATOM 2423 C C . THR A 1 302 ? 115.494 -5.254 -34.878 1.00 27.18 302 THR A C 1
ATOM 2424 O O . THR A 1 302 ? 114.381 -5.367 -35.390 1.00 27.74 302 THR A O 1
ATOM 2428 N N . SER A 1 303 ? 116.455 -6.166 -35.036 1.00 27.71 303 SER A N 1
ATOM 2429 C CA . SER A 1 303 ? 116.198 -7.413 -35.758 1.00 28.31 303 SER A CA 1
ATOM 2430 C C . SER A 1 303 ? 115.406 -8.431 -34.916 1.00 27.96 303 SER A C 1
ATOM 2431 O O . SER A 1 303 ? 115.014 -9.484 -35.413 1.00 28.68 303 SER A O 1
ATOM 2434 N N . TYR A 1 304 ? 115.151 -8.104 -33.653 1.00 27.54 304 TYR A N 1
ATOM 2435 C CA . TYR A 1 304 ? 114.379 -8.964 -32.746 1.00 26.73 304 TYR A CA 1
ATOM 2436 C C . TYR A 1 304 ? 112.974 -8.416 -32.586 1.00 26.87 304 TYR A C 1
ATOM 2437 O O . TYR A 1 304 ? 112.716 -7.267 -32.915 1.00 25.77 304 TYR A O 1
ATOM 2446 N N . LYS A 1 305 ? 112.072 -9.253 -32.083 1.00 27.59 305 LYS A N 1
ATOM 2447 C CA . LYS A 1 305 ? 110.702 -8.849 -31.794 1.00 28.62 305 LYS A CA 1
ATOM 2448 C C . LYS A 1 305 ? 110.666 -7.755 -30.726 1.00 28.60 305 LYS A C 1
ATOM 2449 O O . LYS A 1 305 ? 111.326 -7.881 -29.701 1.00 28.82 305 LYS A O 1
ATOM 2455 N N . PRO A 1 306 ? 109.875 -6.704 -30.952 1.00 28.86 306 PRO A N 1
ATOM 2456 C CA . PRO A 1 306 ? 109.672 -5.667 -29.936 1.00 28.46 306 PRO A CA 1
ATOM 2457 C C . PRO A 1 306 ? 108.986 -6.230 -28.687 1.00 28.35 306 PRO A C 1
ATOM 2458 O O . PRO A 1 306 ? 108.433 -7.335 -28.700 1.00 27.69 306 PRO A O 1
ATOM 2462 N N . ILE A 1 307 ? 109.064 -5.484 -27.594 1.00 27.86 307 ILE A N 1
ATOM 2463 C CA . ILE A 1 307 ? 108.378 -5.861 -26.372 1.00 27.97 307 ILE A CA 1
ATOM 2464 C C . ILE A 1 307 ? 106.881 -5.861 -26.672 1.00 28.44 307 ILE A C 1
ATOM 2465 O O . ILE A 1 307 ? 106.393 -4.956 -27.351 1.00 29.47 307 ILE A O 1
ATOM 2470 N N . PRO A 1 308 ? 106.170 -6.910 -26.254 1.00 28.76 308 PRO A N 1
ATOM 2471 C CA . PRO A 1 308 ? 104.716 -7.004 -26.461 1.00 28.60 308 PRO A CA 1
ATOM 2472 C C . PRO A 1 308 ? 103.926 -5.914 -25.763 1.00 28.16 308 PRO A C 1
ATOM 2473 O O . PRO A 1 308 ? 104.361 -5.365 -24.748 1.00 27.56 308 PRO A O 1
ATOM 2477 N N . SER A 1 309 ? 102.754 -5.608 -26.306 1.00 28.25 309 SER A N 1
ATOM 2478 C CA . SER A 1 309 ? 101.826 -4.719 -25.627 1.00 28.21 309 SER A CA 1
ATOM 2479 C C . SER A 1 309 ? 101.296 -5.396 -24.357 1.00 27.78 309 SER A C 1
ATOM 2480 O O . SER A 1 309 ? 101.377 -6.625 -24.198 1.00 27.57 309 SER A O 1
ATOM 2483 N N . PHE A 1 310 ? 100.786 -4.591 -23.438 1.00 27.58 310 PHE A N 1
ATOM 2484 C CA . PHE A 1 310 ? 100.138 -5.121 -22.245 1.00 28.17 310 PHE A CA 1
ATOM 2485 C C . PHE A 1 310 ? 98.908 -4.282 -21.905 1.00 28.62 310 PHE A C 1
ATOM 2486 O O . PHE A 1 310 ? 98.835 -3.113 -22.272 1.00 28.70 310 PHE A O 1
ATOM 2494 N N . GLN A 1 311 ? 97.944 -4.885 -21.213 1.00 29.36 311 GLN A N 1
ATOM 2495 C CA . GLN A 1 311 ? 96.793 -4.147 -20.687 1.00 29.74 311 GLN A CA 1
ATOM 2496 C C . GLN A 1 311 ? 97.121 -3.577 -19.292 1.00 29.09 311 GLN A C 1
ATOM 2497 O O . GLN A 1 311 ? 97.300 -4.329 -18.332 1.00 28.88 311 GLN A O 1
ATOM 2503 N N . ALA A 1 312 ? 97.194 -2.255 -19.179 1.00 28.51 312 ALA A N 1
ATOM 2504 C CA . ALA A 1 312 ? 97.537 -1.618 -17.911 1.00 28.49 312 ALA A CA 1
ATOM 2505 C C . ALA A 1 312 ? 96.441 -1.819 -16.854 1.00 28.64 312 ALA A C 1
ATOM 2506 O O . ALA A 1 312 ? 95.317 -2.222 -17.175 1.00 28.39 312 ALA A O 1
ATOM 2508 N N . GLY A 1 313 ? 96.780 -1.550 -15.594 1.00 28.45 313 GLY A N 1
ATOM 2509 C CA . GLY A 1 313 ? 95.799 -1.518 -14.526 1.00 27.94 313 GLY A CA 1
ATOM 2510 C C . GLY A 1 313 ? 95.744 -2.753 -13.655 1.00 28.39 313 GLY A C 1
ATOM 2511 O O . GLY A 1 313 ? 96.669 -3.583 -13.653 1.00 28.35 313 GLY A O 1
ATOM 2512 N N . TRP A 1 314 ? 94.644 -2.865 -12.911 1.00 28.21 314 TRP A N 1
ATOM 2513 C CA . TRP A 1 314 ? 94.430 -3.956 -11.981 1.00 28.22 314 TRP A CA 1
ATOM 2514 C C . TRP A 1 314 ? 93.967 -5.198 -12.713 1.00 28.92 314 TRP A C 1
ATOM 2515 O O . TRP A 1 314 ? 93.170 -5.108 -13.656 1.00 28.65 314 TRP A O 1
ATOM 2526 N N . HIS A 1 315 ? 94.466 -6.352 -12.270 1.00 29.21 315 HIS A N 1
ATOM 2527 C CA . HIS A 1 315 ? 94.098 -7.633 -12.854 1.00 30.29 315 HIS A CA 1
ATOM 2528 C C . HIS A 1 315 ? 93.795 -8.623 -11.755 1.00 31.43 315 HIS A C 1
ATOM 2529 O O . HIS A 1 315 ? 94.466 -8.640 -10.723 1.00 31.41 315 HIS A O 1
ATOM 2536 N N . LYS A 1 316 ? 92.781 -9.449 -11.987 1.00 32.79 316 LYS A N 1
ATOM 2537 C CA . LYS A 1 316 ? 92.377 -10.455 -11.022 1.00 34.35 316 LYS A CA 1
ATOM 2538 C C . LYS A 1 316 ? 92.873 -11.820 -11.483 1.00 34.94 316 LYS A C 1
ATOM 2539 O O . LYS A 1 316 ? 92.566 -12.258 -12.599 1.00 35.49 316 LYS A O 1
ATOM 2545 N N . SER A 1 317 ? 93.651 -12.482 -10.632 1.00 35.30 317 SER A N 1
ATOM 2546 C CA . SER A 1 317 ? 94.190 -13.805 -10.950 1.00 35.81 317 SER A CA 1
ATOM 2547 C C . SER A 1 317 ? 93.088 -14.864 -10.958 1.00 35.80 317 SER A C 1
ATOM 2548 O O . SER A 1 317 ? 91.960 -14.624 -10.501 1.00 36.08 317 SER A O 1
ATOM 2551 N N . ALA A 1 318 ? 93.432 -16.045 -11.459 1.00 36.28 318 ALA A N 1
ATOM 2552 C CA . ALA A 1 318 ? 92.515 -17.186 -11.494 1.00 35.85 318 ALA A CA 1
ATOM 2553 C C . ALA A 1 318 ? 92.116 -17.621 -10.089 1.00 35.73 318 ALA A C 1
ATOM 2554 O O . ALA A 1 318 ? 91.112 -18.312 -9.897 1.00 35.94 318 ALA A O 1
ATOM 2556 N N . TYR A 1 319 ? 92.896 -17.188 -9.104 1.00 35.36 319 TYR A N 1
ATOM 2557 C CA . TYR A 1 319 ? 92.677 -17.593 -7.724 1.00 34.84 319 TYR A CA 1
ATOM 2558 C C . TYR A 1 319 ? 92.060 -16.505 -6.859 1.00 34.30 319 TYR A C 1
ATOM 2559 O O . TYR A 1 319 ? 91.984 -16.644 -5.641 1.00 33.99 319 TYR A O 1
ATOM 2568 N N . GLY A 1 320 ? 91.620 -15.426 -7.504 1.00 33.93 320 GLY A N 1
ATOM 2569 C CA . GLY A 1 320 ? 90.851 -14.381 -6.848 1.00 33.13 320 GLY A CA 1
ATOM 2570 C C . GLY A 1 320 ? 91.683 -13.263 -6.253 1.00 32.44 320 GLY A C 1
ATOM 2571 O O . GLY A 1 320 ? 91.154 -12.409 -5.552 1.00 32.16 320 GLY A O 1
ATOM 2572 N N . ASN A 1 321 ? 92.983 -13.265 -6.525 1.00 32.01 321 ASN A N 1
ATOM 2573 C CA . ASN A 1 321 ? 93.874 -12.247 -5.972 1.00 31.45 321 ASN A CA 1
ATOM 2574 C C . ASN A 1 321 ? 94.160 -11.149 -6.989 1.00 30.69 321 ASN A C 1
ATOM 2575 O O . ASN A 1 321 ? 93.896 -11.314 -8.184 1.00 30.96 321 ASN A O 1
ATOM 2580 N N . TRP A 1 322 ? 94.709 -10.034 -6.521 1.00 29.47 322 TRP A N 1
ATOM 2581 C CA . TRP A 1 322 ? 94.938 -8.894 -7.398 1.00 28.22 322 TRP A CA 1
ATOM 2582 C C . TRP A 1 322 ? 96.423 -8.660 -7.666 1.00 27.36 322 TRP A C 1
ATOM 2583 O O . TRP A 1 322 ? 97.261 -8.811 -6.776 1.00 26.72 322 TRP A O 1
ATOM 2594 N N . TRP A 1 323 ? 96.725 -8.306 -8.909 1.00 26.14 323 TRP A N 1
ATOM 2595 C CA . TRP A 1 323 ? 98.037 -7.819 -9.293 1.00 25.39 323 TRP A CA 1
ATOM 2596 C C . TRP A 1 323 ? 97.852 -6.585 -10.187 1.00 25.60 323 TRP A C 1
ATOM 2597 O O . TRP A 1 323 ? 96.721 -6.271 -10.576 1.00 25.51 323 TRP A O 1
ATOM 2608 N N . TYR A 1 324 ? 98.945 -5.886 -10.501 1.00 25.32 324 TYR A N 1
ATOM 2609 C CA . TYR A 1 324 ? 98.846 -4.569 -11.141 1.00 24.96 324 TYR A CA 1
ATOM 2610 C C . TYR A 1 324 ? 100.006 -4.292 -12.111 1.00 24.73 324 TYR A C 1
ATOM 2611 O O . TYR A 1 324 ? 101.160 -4.595 -11.818 1.00 24.25 324 TYR A O 1
ATOM 2620 N N . GLN A 1 325 ? 99.682 -3.729 -13.272 1.00 24.43 325 GLN A N 1
ATOM 2621 C CA . GLN A 1 325 ? 100.693 -3.275 -14.219 1.00 24.30 325 GLN A CA 1
ATOM 2622 C C . GLN A 1 325 ? 100.497 -1.788 -14.465 1.00 24.55 325 GLN A C 1
ATOM 2623 O O . GLN A 1 325 ? 99.507 -1.384 -15.071 1.00 24.22 325 GLN A O 1
ATOM 2629 N N . ALA A 1 326 ? 101.439 -0.980 -13.991 1.00 24.80 326 ALA A N 1
ATOM 2630 C CA . ALA A 1 326 ? 101.380 0.473 -14.174 1.00 25.08 326 ALA A CA 1
ATOM 2631 C C . ALA A 1 326 ? 101.407 0.867 -15.645 1.00 25.21 326 ALA A C 1
ATOM 2632 O O . ALA A 1 326 ? 102.159 0.278 -16.405 1.00 25.20 326 ALA A O 1
ATOM 2634 N N . PRO A 1 327 ? 100.590 1.855 -16.037 1.00 25.45 327 PRO A N 1
ATOM 2635 C CA . PRO A 1 327 ? 100.604 2.378 -17.413 1.00 25.73 327 PRO A CA 1
ATOM 2636 C C . PRO A 1 327 ? 101.988 2.877 -17.848 1.00 25.72 327 PRO A C 1
ATOM 2637 O O . PRO A 1 327 ? 102.264 2.820 -19.041 1.00 25.26 327 PRO A O 1
ATOM 2641 N N . ASP A 1 328 ? 102.832 3.341 -16.923 1.00 25.30 328 ASP A N 1
ATOM 2642 C CA . ASP A 1 328 ? 104.173 3.793 -17.320 1.00 25.64 328 ASP A CA 1
ATOM 2643 C C . ASP A 1 328 ? 105.251 2.680 -17.330 1.00 25.63 328 ASP A C 1
ATOM 2644 O O . ASP A 1 328 ? 106.413 2.937 -17.633 1.00 26.50 328 ASP A O 1
ATOM 2649 N N . SER A 1 329 ? 104.860 1.447 -17.027 1.00 25.08 329 SER A N 1
ATOM 2650 C CA . SER A 1 329 ? 105.772 0.311 -17.132 1.00 24.92 329 SER A CA 1
ATOM 2651 C C . SER A 1 329 ? 105.831 -0.181 -18.584 1.00 24.61 329 SER A C 1
ATOM 2652 O O . SER A 1 329 ? 105.189 0.396 -19.457 1.00 24.15 329 SER A O 1
ATOM 2655 N N . THR A 1 330 ? 106.611 -1.232 -18.835 1.00 24.53 330 THR A N 1
ATOM 2656 C CA . THR A 1 330 ? 106.589 -1.931 -20.120 1.00 24.40 330 THR A CA 1
ATOM 2657 C C . THR A 1 330 ? 106.074 -3.361 -19.912 1.00 23.87 330 THR A C 1
ATOM 2658 O O . THR A 1 330 ? 106.447 -4.297 -20.636 1.00 24.37 330 THR A O 1
ATOM 2662 N N . GLY A 1 331 ? 105.202 -3.516 -18.918 1.00 23.00 331 GLY A N 1
ATOM 2663 C CA . GLY A 1 331 ? 104.608 -4.801 -18.597 1.00 22.77 331 GLY A CA 1
ATOM 2664 C C . GLY A 1 331 ? 104.980 -5.350 -17.235 1.00 22.81 331 GLY A C 1
ATOM 2665 O O . GLY A 1 331 ? 104.269 -6.205 -16.690 1.00 23.61 331 GLY A O 1
ATOM 2666 N N . GLU A 1 332 ? 106.084 -4.861 -16.682 1.00 21.86 332 GLU A N 1
ATOM 2667 C CA . GLU A 1 332 ? 106.550 -5.288 -15.356 1.00 22.15 332 GLU A CA 1
ATOM 2668 C C . GLU A 1 332 ? 105.495 -5.015 -14.277 1.00 21.57 332 GLU A C 1
ATOM 2669 O O . GLU A 1 332 ? 104.882 -3.953 -14.269 1.00 22.05 332 GLU A O 1
ATOM 2675 N N . TYR A 1 333 ? 105.277 -5.974 -13.378 1.00 21.17 333 TYR A N 1
ATOM 2676 C CA . TYR A 1 333 ? 104.240 -5.819 -12.357 1.00 21.49 333 TYR A CA 1
ATOM 2677 C C . TYR A 1 333 ? 104.762 -5.202 -11.050 1.00 21.74 333 TYR A C 1
ATOM 2678 O O . TYR A 1 333 ? 105.962 -5.250 -10.749 1.00 21.45 333 TYR A O 1
ATOM 2687 N N . ALA A 1 334 ? 103.838 -4.602 -10.303 1.00 21.20 334 ALA A N 1
ATOM 2688 C CA . ALA A 1 334 ? 104.127 -3.894 -9.061 1.00 21.13 334 ALA A CA 1
ATOM 2689 C C . ALA A 1 334 ? 104.462 -4.873 -7.950 1.00 21.04 334 ALA A C 1
ATOM 2690 O O . ALA A 1 334 ? 103.779 -5.893 -7.785 1.00 21.21 334 ALA A O 1
ATOM 2692 N N . VAL A 1 335 ? 105.502 -4.544 -7.184 1.00 21.02 335 VAL A N 1
ATOM 2693 C CA . VAL A 1 335 ? 105.870 -5.302 -5.984 1.00 20.47 335 VAL A CA 1
ATOM 2694 C C . VAL A 1 335 ? 106.212 -4.296 -4.888 1.00 21.11 335 VAL A C 1
ATOM 2695 O O . VAL A 1 335 ? 106.565 -3.142 -5.180 1.00 21.62 335 VAL A O 1
ATOM 2699 N N . GLY A 1 336 ? 106.088 -4.724 -3.633 1.00 21.16 336 GLY A N 1
ATOM 2700 C CA . GLY A 1 336 ? 106.266 -3.850 -2.491 1.00 21.36 336 GLY A CA 1
ATOM 2701 C C . GLY A 1 336 ? 105.252 -2.700 -2.496 1.00 21.60 336 GLY A C 1
ATOM 2702 O O . GLY A 1 336 ? 104.173 -2.825 -3.066 1.00 20.98 336 GLY A O 1
ATOM 2703 N N . TRP A 1 337 ? 105.630 -1.579 -1.878 1.00 21.30 337 TRP A N 1
ATOM 2704 C CA . TRP A 1 337 ? 104.756 -0.429 -1.717 1.00 22.26 337 TRP A CA 1
ATOM 2705 C C . TRP A 1 337 ? 104.622 0.344 -3.026 1.00 22.30 337 TRP A C 1
ATOM 2706 O O . TRP A 1 337 ? 105.621 0.651 -3.670 1.00 21.69 337 TRP A O 1
ATOM 2717 N N . ASN A 1 338 ? 103.391 0.660 -3.417 1.00 23.24 338 ASN A N 1
ATOM 2718 C CA . ASN A 1 338 ? 103.136 1.407 -4.656 1.00 23.86 338 ASN A CA 1
ATOM 2719 C C . ASN A 1 338 ? 101.959 2.364 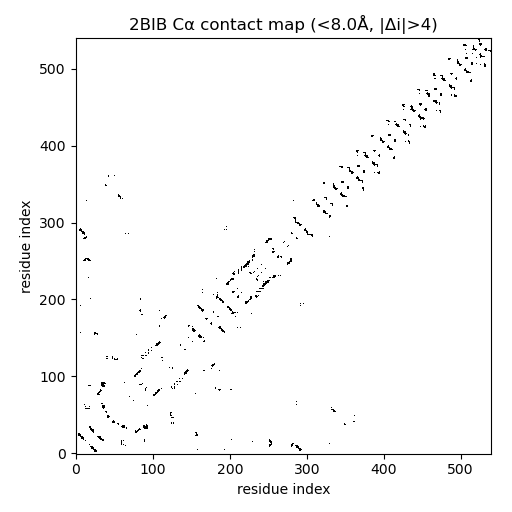-4.501 1.00 24.14 338 ASN A C 1
ATOM 2720 O O . ASN A 1 338 ? 100.875 1.958 -4.075 1.00 23.91 338 ASN A O 1
ATOM 2725 N N . GLU A 1 339 ? 102.175 3.633 -4.826 1.00 24.89 339 GLU A N 1
ATOM 2726 C CA . GLU A 1 339 ? 101.091 4.607 -4.747 1.00 25.72 339 GLU A CA 1
ATOM 2727 C C . GLU A 1 339 ? 100.307 4.563 -6.055 1.00 25.65 339 GLU A C 1
ATOM 2728 O O . GLU A 1 339 ? 100.862 4.819 -7.127 1.00 25.15 339 GLU A O 1
ATOM 2734 N N . ILE A 1 340 ? 99.029 4.208 -5.955 1.00 26.22 340 ILE A N 1
ATOM 2735 C CA . ILE A 1 340 ? 98.164 4.100 -7.129 1.00 26.05 340 ILE A CA 1
ATOM 2736 C C . ILE A 1 340 ? 96.907 4.936 -6.971 1.00 26.63 340 ILE A C 1
ATOM 2737 O O . ILE A 1 340 ? 96.041 4.642 -6.129 1.00 26.57 340 ILE A O 1
ATOM 2742 N N . GLU A 1 341 ? 96.810 5.971 -7.802 1.00 27.08 341 GLU A N 1
ATOM 2743 C CA . GLU A 1 341 ? 95.693 6.911 -7.755 1.00 28.16 341 GLU A CA 1
ATOM 2744 C C . GLU A 1 341 ? 95.339 7.325 -6.328 1.00 27.98 341 GLU A C 1
ATOM 2745 O O . GLU A 1 341 ? 94.189 7.183 -5.887 1.00 27.86 341 GLU A O 1
ATOM 2751 N N . GLY A 1 342 ? 96.349 7.791 -5.596 1.00 28.12 342 GLY A N 1
ATOM 2752 C CA . GLY A 1 342 ? 96.129 8.456 -4.326 1.00 28.23 342 GLY A CA 1
ATOM 2753 C C . GLY A 1 342 ? 96.048 7.563 -3.104 1.00 28.28 342 GLY A C 1
ATOM 2754 O O . GLY A 1 342 ? 95.912 8.066 -1.994 1.00 28.85 342 GLY A O 1
ATOM 2755 N N . GLU A 1 343 ? 96.121 6.250 -3.293 1.00 28.25 343 GLU A N 1
ATOM 2756 C CA . GLU A 1 343 ? 96.192 5.321 -2.157 1.00 27.07 343 GLU A CA 1
ATOM 2757 C C . GLU A 1 343 ? 97.490 4.535 -2.212 1.00 26.56 343 GLU A C 1
ATOM 2758 O O . GLU A 1 343 ? 98.085 4.377 -3.282 1.00 26.11 343 GLU A O 1
ATOM 2764 N N . TRP A 1 344 ? 97.912 4.037 -1.053 1.00 25.62 344 TRP A N 1
ATOM 2765 C CA . TRP A 1 344 ? 99.115 3.223 -0.953 1.00 25.05 344 TRP A CA 1
ATOM 2766 C C . TRP A 1 344 ? 98.758 1.759 -0.782 1.00 24.04 344 TRP A C 1
ATOM 2767 O O . TRP A 1 344 ? 97.970 1.396 0.091 1.00 24.37 344 TRP A O 1
ATOM 2778 N N . TYR A 1 345 ? 99.353 0.925 -1.624 1.00 23.22 345 TYR A N 1
ATOM 2779 C CA . TYR A 1 345 ? 99.070 -0.499 -1.657 1.00 22.69 345 TYR A CA 1
ATOM 2780 C C . TYR A 1 345 ? 100.356 -1.277 -1.484 1.00 22.61 345 TYR A C 1
ATOM 2781 O O . TYR A 1 345 ? 101.397 -0.889 -2.042 1.00 22.52 345 TYR A O 1
ATOM 2790 N N . TYR A 1 346 ? 100.287 -2.388 -0.758 1.00 21.91 346 TYR A N 1
ATOM 2791 C CA . TYR A 1 346 ? 101.425 -3.273 -0.649 1.00 22.06 346 TYR A CA 1
ATOM 2792 C C . TYR A 1 346 ? 101.192 -4.588 -1.365 1.00 22.52 346 TYR A C 1
ATOM 2793 O O . TYR A 1 346 ? 100.199 -5.294 -1.105 1.00 22.77 346 TYR A O 1
ATOM 2802 N N . PHE A 1 347 ? 102.124 -4.899 -2.267 1.00 22.28 347 PHE A N 1
ATOM 2803 C CA . PHE A 1 347 ? 102.130 -6.143 -3.024 1.00 22.69 347 PHE A CA 1
ATOM 2804 C C . PHE A 1 347 ? 103.291 -6.972 -2.534 1.00 22.86 347 PHE A C 1
ATOM 2805 O O . PHE A 1 347 ? 104.378 -6.428 -2.332 1.00 23.79 347 PHE A O 1
ATOM 2813 N N . ASN A 1 348 ? 103.096 -8.279 -2.382 1.00 22.69 348 ASN A N 1
ATOM 2814 C CA . ASN A 1 348 ? 104.211 -9.159 -2.045 1.00 23.02 348 ASN A CA 1
ATOM 2815 C C . ASN A 1 348 ? 105.217 -9.313 -3.202 1.00 23.24 348 ASN A C 1
ATOM 2816 O O . ASN A 1 348 ? 105.020 -8.762 -4.297 1.00 23.06 348 ASN A O 1
ATOM 2821 N N . GLN A 1 349 ? 106.273 -10.082 -2.949 1.00 23.53 349 GLN A N 1
ATOM 2822 C CA . GLN A 1 349 ? 107.408 -10.208 -3.859 1.00 24.03 349 GLN A CA 1
ATOM 2823 C C . GLN A 1 349 ? 107.063 -10.917 -5.157 1.00 24.42 349 GLN A C 1
ATOM 2824 O O . GLN A 1 349 ? 107.828 -10.832 -6.111 1.00 24.04 349 GLN A O 1
ATOM 2830 N N . THR A 1 350 ? 105.930 -11.630 -5.166 1.00 25.35 350 THR A N 1
ATOM 2831 C CA . THR A 1 350 ? 105.415 -12.273 -6.375 1.00 26.10 350 THR A CA 1
ATOM 2832 C C . THR A 1 350 ? 104.346 -11.413 -7.068 1.00 25.78 350 THR A C 1
ATOM 2833 O O . THR A 1 350 ? 103.825 -11.794 -8.105 1.00 25.69 350 THR A O 1
ATOM 2837 N N . GLY A 1 351 ? 104.052 -10.234 -6.519 1.00 25.88 351 GLY A N 1
ATOM 2838 C CA . GLY A 1 351 ? 103.173 -9.290 -7.192 1.00 25.61 351 GLY A CA 1
ATOM 2839 C C . GLY A 1 351 ? 101.709 -9.346 -6.773 1.00 25.96 351 GLY A C 1
ATOM 2840 O O . GLY A 1 351 ? 100.865 -8.658 -7.364 1.00 26.67 351 GLY A O 1
ATOM 2841 N N . ILE A 1 352 ? 101.404 -10.135 -5.744 1.00 25.54 352 ILE A N 1
ATOM 2842 C CA . ILE A 1 352 ? 100.034 -10.235 -5.234 1.00 26.01 352 ILE A CA 1
ATOM 2843 C C . ILE A 1 352 ? 99.738 -9.165 -4.186 1.00 25.79 352 ILE A C 1
ATOM 2844 O O . ILE A 1 352 ? 100.511 -8.962 -3.244 1.00 25.42 352 ILE A O 1
ATOM 2849 N N . LEU A 1 353 ? 98.614 -8.476 -4.383 1.00 26.01 353 LEU A N 1
ATOM 2850 C CA . LEU A 1 353 ? 98.128 -7.453 -3.465 1.00 26.28 353 LEU A CA 1
ATOM 2851 C C . LEU A 1 353 ? 97.699 -8.067 -2.135 1.00 26.65 353 LEU A C 1
ATOM 2852 O O . LEU A 1 353 ? 96.942 -9.046 -2.116 1.00 26.85 353 LEU A O 1
ATOM 2857 N N . LEU A 1 354 ? 98.171 -7.486 -1.033 1.00 26.25 354 LEU A N 1
ATOM 2858 C CA . LEU A 1 354 ? 97.731 -7.913 0.287 1.00 26.62 354 LEU A CA 1
ATOM 2859 C C . LEU A 1 354 ? 96.493 -7.134 0.675 1.00 26.65 354 LEU A C 1
ATOM 2860 O O . LEU A 1 354 ? 96.423 -5.909 0.497 1.00 25.90 354 LEU A O 1
ATOM 2865 N N . GLN A 1 355 ? 95.506 -7.856 1.191 1.00 26.89 355 GLN A N 1
ATOM 2866 C CA . GLN A 1 355 ? 94.239 -7.247 1.579 1.00 27.18 355 GLN A CA 1
ATOM 2867 C C . GLN A 1 355 ? 93.824 -7.747 2.954 1.00 27.29 355 GLN A C 1
ATOM 2868 O O . GLN A 1 355 ? 94.177 -8.862 3.332 1.00 27.06 355 GLN A O 1
ATOM 2874 N N . ASN A 1 356 ? 93.088 -6.907 3.686 1.00 27.38 356 ASN A N 1
ATOM 2875 C CA . ASN A 1 356 ? 92.453 -7.281 4.958 1.00 28.33 356 ASN A CA 1
ATOM 2876 C C . ASN A 1 356 ? 93.411 -7.897 5.979 1.00 28.32 356 ASN A C 1
ATOM 2877 O O . ASN A 1 356 ? 93.166 -9.003 6.480 1.00 28.78 356 ASN A O 1
ATOM 2882 N N . GLN A 1 357 ? 94.502 -7.195 6.271 1.00 27.90 357 GLN A N 1
ATOM 2883 C CA . GLN A 1 357 ? 95.508 -7.723 7.187 1.00 27.70 357 GLN A CA 1
ATOM 2884 C C . GLN A 1 357 ? 96.481 -6.664 7.685 1.00 28.07 357 GLN A C 1
ATOM 2885 O O . GLN A 1 357 ? 96.772 -5.673 6.984 1.00 28.04 357 GLN A O 1
ATOM 2891 N N . TRP A 1 358 ? 96.975 -6.889 8.900 1.00 27.96 358 TRP A N 1
ATOM 2892 C CA . TRP A 1 358 ? 98.099 -6.132 9.425 1.00 28.22 358 TRP A CA 1
ATOM 2893 C C . TRP A 1 358 ? 99.375 -6.525 8.671 1.00 28.33 358 TRP A C 1
ATOM 2894 O O . TRP A 1 358 ? 99.524 -7.671 8.221 1.00 27.84 358 TRP A O 1
ATOM 2905 N N . LYS A 1 359 ? 100.292 -5.567 8.563 1.00 28.40 359 LYS A N 1
ATOM 2906 C CA . LYS A 1 359 ? 101.581 -5.779 7.919 1.00 28.52 359 LYS A CA 1
ATOM 2907 C C . LYS A 1 359 ? 102.624 -5.001 8.684 1.00 28.41 359 LYS A C 1
ATOM 2908 O O . LYS A 1 359 ? 102.495 -3.792 8.839 1.00 28.04 359 LYS A O 1
ATOM 2914 N N . LYS A 1 360 ? 103.648 -5.689 9.177 1.00 28.28 360 LYS A N 1
ATOM 2915 C CA . LYS A 1 360 ? 104.783 -4.981 9.759 1.00 28.47 360 LYS A CA 1
ATOM 2916 C C . LYS A 1 360 ? 105.828 -4.722 8.681 1.00 28.19 360 LYS A C 1
ATOM 2917 O O . LYS A 1 360 ? 106.159 -5.615 7.904 1.00 28.00 360 LYS A O 1
ATOM 2923 N N . TRP A 1 361 ? 106.336 -3.492 8.640 1.00 27.89 361 TRP A N 1
ATOM 2924 C CA . TRP A 1 361 ? 107.267 -3.055 7.600 1.00 27.41 361 TRP A CA 1
ATOM 2925 C C . TRP A 1 361 ? 108.185 -1.968 8.153 1.00 27.65 361 TRP A C 1
ATOM 2926 O O . TRP A 1 361 ? 107.712 -0.967 8.689 1.00 26.61 361 TRP A O 1
ATOM 2937 N N . ASN A 1 362 ? 109.492 -2.161 8.003 1.00 27.96 362 ASN A N 1
ATOM 2938 C CA . ASN A 1 362 ? 110.478 -1.200 8.504 1.00 28.66 362 ASN A CA 1
ATOM 2939 C C . ASN A 1 362 ? 110.154 -0.694 9.922 1.00 28.80 362 ASN A C 1
ATOM 2940 O O . ASN A 1 362 ? 110.173 0.513 10.179 1.00 28.69 362 ASN A O 1
ATOM 2945 N N . ASN A 1 363 ? 109.831 -1.625 10.822 1.00 29.41 363 ASN A N 1
ATOM 2946 C CA . ASN A 1 363 ? 109.583 -1.322 12.236 1.00 30.53 363 ASN A CA 1
ATOM 2947 C C . ASN A 1 363 ? 108.293 -0.540 12.559 1.00 30.48 363 ASN A C 1
ATOM 2948 O O . ASN A 1 363 ? 108.167 0.031 13.653 1.00 30.58 363 ASN A O 1
ATOM 2953 N N . HIS A 1 364 ? 107.347 -0.516 11.619 1.00 30.08 364 HIS A N 1
ATOM 2954 C CA . HIS A 1 364 ? 106.031 0.075 11.861 1.00 30.02 364 HIS A CA 1
ATOM 2955 C C . HIS A 1 364 ? 104.922 -0.849 11.384 1.00 29.64 364 HIS A C 1
ATOM 2956 O O . HIS A 1 364 ? 105.146 -1.723 10.536 1.00 30.21 364 HIS A O 1
ATOM 2963 N N . TRP A 1 365 ? 103.735 -0.666 11.949 1.00 29.27 365 TRP A N 1
ATOM 2964 C CA . TRP A 1 365 ? 102.569 -1.465 11.598 1.00 28.87 365 TRP A CA 1
ATOM 2965 C C . TRP A 1 365 ? 101.675 -0.696 10.626 1.00 28.85 365 TRP A C 1
ATOM 2966 O O . TRP A 1 365 ? 101.487 0.518 10.762 1.00 28.85 365 TRP A O 1
ATOM 2977 N N . PHE A 1 366 ? 101.155 -1.417 9.638 1.00 28.18 366 PHE A N 1
ATOM 2978 C CA . PHE A 1 366 ? 100.222 -0.868 8.659 1.00 28.26 366 PHE A CA 1
ATOM 2979 C C . PHE A 1 366 ? 99.023 -1.800 8.580 1.00 28.07 366 PHE A C 1
ATOM 2980 O O . PHE A 1 366 ? 99.151 -3.017 8.774 1.00 27.96 366 PHE A O 1
ATOM 2988 N N . TYR A 1 367 ? 97.853 -1.242 8.302 1.00 28.16 367 TYR A N 1
ATOM 2989 C CA . TYR A 1 367 ? 96.699 -2.092 8.049 1.00 28.43 367 TYR A CA 1
ATOM 2990 C C . TYR A 1 367 ? 96.187 -1.935 6.620 1.00 28.82 367 TYR A C 1
ATOM 2991 O O . TYR A 1 367 ? 95.788 -0.838 6.207 1.00 28.94 367 TYR A O 1
ATOM 3000 N N . LEU A 1 368 ? 96.211 -3.037 5.873 1.00 29.28 368 LEU A N 1
ATOM 3001 C CA . LEU A 1 368 ? 95.716 -3.055 4.502 1.00 29.89 368 LEU A CA 1
ATOM 3002 C C . LEU A 1 368 ? 94.235 -3.406 4.509 1.00 30.29 368 LEU A C 1
ATOM 3003 O O . LEU A 1 368 ? 93.844 -4.470 4.978 1.00 30.38 368 LEU A O 1
ATOM 3008 N N . THR A 1 369 ? 93.416 -2.479 4.027 1.00 30.86 369 THR A N 1
ATOM 3009 C CA . THR A 1 369 ? 91.964 -2.596 4.130 1.00 31.45 369 THR A CA 1
ATOM 3010 C C . THR A 1 369 ? 91.418 -3.520 3.050 1.00 31.82 369 THR A C 1
ATOM 3011 O O . THR A 1 369 ? 92.188 -4.134 2.306 1.00 32.38 369 THR A O 1
ATOM 3015 N N . ASP A 1 370 ? 90.091 -3.605 2.977 1.00 32.33 370 ASP A N 1
ATOM 3016 C CA . ASP A 1 370 ? 89.378 -4.454 2.017 1.00 32.86 370 ASP A CA 1
ATOM 3017 C C . ASP A 1 370 ? 89.935 -4.350 0.601 1.00 32.10 370 ASP A C 1
ATOM 3018 O O . ASP A 1 370 ? 90.169 -5.370 -0.058 1.00 32.33 370 ASP A O 1
ATOM 3023 N N . SER A 1 371 ? 90.164 -3.119 0.148 1.00 31.19 371 SER A N 1
ATOM 3024 C CA . SER A 1 371 ? 90.617 -2.864 -1.220 1.00 30.10 371 SER A CA 1
ATOM 3025 C C . SER A 1 371 ? 92.121 -3.025 -1.378 1.00 29.61 371 SER A C 1
ATOM 3026 O O . SER A 1 371 ? 92.636 -2.957 -2.497 1.00 29.52 371 SER A O 1
ATOM 3029 N N . GLY A 1 372 ? 92.814 -3.215 -0.252 1.00 28.77 372 GLY A N 1
ATOM 3030 C CA . GLY A 1 372 ? 94.267 -3.252 -0.219 1.00 27.10 372 GLY A CA 1
ATOM 3031 C C . GLY A 1 372 ? 94.850 -1.935 0.261 1.00 26.20 372 GLY A C 1
ATOM 3032 O O . GLY A 1 372 ? 95.954 -1.904 0.780 1.00 26.24 372 GLY A O 1
ATOM 3033 N N . ALA A 1 373 ? 94.099 -0.851 0.103 1.00 25.66 373 ALA A N 1
ATOM 3034 C CA . ALA A 1 373 ? 94.579 0.484 0.452 1.00 25.74 373 ALA A CA 1
ATOM 3035 C C . ALA A 1 373 ? 94.967 0.539 1.921 1.00 25.69 373 ALA A C 1
ATOM 3036 O O . ALA A 1 373 ? 94.187 0.145 2.790 1.00 24.98 373 ALA A O 1
ATOM 3038 N N . SER A 1 374 ? 96.175 1.021 2.193 1.00 26.18 374 SER A N 1
ATOM 3039 C CA . SER A 1 374 ? 96.656 1.140 3.560 1.00 26.67 374 SER A CA 1
ATOM 3040 C C . SER A 1 374 ? 95.828 2.167 4.331 1.00 27.34 374 SER A C 1
ATOM 3041 O O . SER A 1 374 ? 95.531 3.253 3.819 1.00 26.87 374 SER A O 1
ATOM 3044 N N . ALA A 1 375 ? 95.442 1.810 5.557 1.00 28.07 375 ALA A N 1
ATOM 3045 C CA . ALA A 1 375 ? 94.607 2.684 6.377 1.00 28.97 375 ALA A CA 1
ATOM 3046 C C . ALA A 1 375 ? 95.282 4.030 6.633 1.00 29.76 375 ALA A C 1
ATOM 3047 O O . ALA A 1 375 ? 96.503 4.115 6.701 1.00 29.71 375 ALA A O 1
ATOM 3049 N N . LYS A 1 376 ? 94.466 5.075 6.742 1.00 30.71 376 LYS A N 1
ATOM 3050 C CA . LYS A 1 376 ? 94.928 6.418 7.054 1.00 32.20 376 LYS A CA 1
ATOM 3051 C C . LYS A 1 376 ? 93.955 6.991 8.078 1.00 32.14 376 LYS A C 1
ATOM 3052 O O . LYS A 1 376 ? 92.752 6.741 8.018 1.00 31.71 376 LYS A O 1
ATOM 3058 N N . ASN A 1 377 ? 94.489 7.754 9.034 1.00 32.51 377 ASN A N 1
ATOM 3059 C CA . ASN A 1 377 ? 93.690 8.362 10.103 1.00 32.96 377 ASN A CA 1
ATOM 3060 C C . ASN A 1 377 ? 92.857 7.289 10.872 1.00 32.95 377 ASN A C 1
ATOM 3061 O O . ASN A 1 377 ? 93.086 6.098 10.689 1.00 32.60 377 ASN A O 1
ATOM 3066 N N . TRP A 1 378 ? 91.921 7.673 11.706 1.00 33.07 378 TRP A N 1
ATOM 3067 C CA . TRP A 1 378 ? 91.187 6.667 12.502 1.00 33.56 378 TRP A CA 1
ATOM 3068 C C . TRP A 1 378 ? 90.638 5.454 11.720 1.00 34.52 378 TRP A C 1
ATOM 3069 O O . TRP A 1 378 ? 90.005 5.589 10.670 1.00 34.51 378 TRP A O 1
ATOM 3080 N N . LYS A 1 379 ? 90.895 4.268 12.259 1.00 35.03 379 LYS A N 1
ATOM 3081 C CA . LYS A 1 379 ? 90.361 3.041 11.693 1.00 36.13 379 LYS A CA 1
ATOM 3082 C C . LYS A 1 379 ? 90.024 2.072 12.801 1.00 36.36 379 LYS A C 1
ATOM 3083 O O . LYS A 1 379 ? 90.834 1.841 13.702 1.00 36.66 379 LYS A O 1
ATOM 3089 N N . LYS A 1 380 ? 88.826 1.508 12.730 1.00 36.87 380 LYS A N 1
ATOM 3090 C CA . LYS A 1 380 ? 88.390 0.499 13.687 1.00 37.26 380 LYS A CA 1
ATOM 3091 C C . LYS A 1 380 ? 88.603 -0.889 13.095 1.00 37.32 380 LYS A C 1
ATOM 3092 O O . LYS A 1 380 ? 88.061 -1.207 12.030 1.00 37.27 380 LYS A O 1
ATOM 3098 N N . ILE A 1 381 ? 89.411 -1.694 13.788 1.00 37.20 381 ILE A N 1
ATOM 3099 C CA . ILE A 1 381 ? 89.832 -3.025 13.337 1.00 37.57 381 ILE A CA 1
ATOM 3100 C C . ILE A 1 381 ? 89.560 -4.052 14.431 1.00 37.74 381 ILE A C 1
ATOM 3101 O O . ILE A 1 381 ? 90.040 -3.900 15.564 1.00 37.64 381 ILE A O 1
ATOM 3106 N N . ASP A 1 382 ? 88.808 -5.095 14.088 1.00 37.84 382 ASP A N 1
ATOM 3107 C CA . ASP A 1 382 ? 88.434 -6.137 15.038 1.00 38.05 382 ASP A CA 1
ATOM 3108 C C . ASP A 1 382 ? 87.914 -5.560 16.357 1.00 37.87 382 ASP A C 1
ATOM 3109 O O . ASP A 1 382 ? 88.234 -6.069 17.432 1.00 38.40 382 ASP A O 1
ATOM 3114 N N . GLY A 1 383 ? 87.144 -4.479 16.268 1.00 37.24 383 GLY A N 1
ATOM 3115 C CA . GLY A 1 383 ? 86.458 -3.917 17.419 1.00 36.66 383 GLY A CA 1
ATOM 3116 C C . GLY A 1 383 ? 87.217 -2.850 18.184 1.00 36.44 383 GLY A C 1
ATOM 3117 O O . GLY A 1 383 ? 86.724 -2.338 19.195 1.00 36.64 383 GLY A O 1
ATOM 3118 N N . ILE A 1 384 ? 88.412 -2.506 17.709 1.00 35.60 384 ILE A N 1
ATOM 3119 C CA . ILE A 1 384 ? 89.265 -1.548 18.404 1.00 34.78 384 ILE A CA 1
ATOM 3120 C C . ILE A 1 384 ? 89.683 -0.384 17.519 1.00 34.17 384 ILE A C 1
ATOM 3121 O O . ILE A 1 384 ? 89.946 -0.555 16.324 1.00 33.93 384 ILE A O 1
ATOM 3126 N N . TRP A 1 385 ? 89.731 0.803 18.114 1.00 33.30 385 TRP A N 1
ATOM 3127 C CA . TRP A 1 385 ? 90.150 2.003 17.407 1.00 32.86 385 TRP A CA 1
ATOM 3128 C C . TRP A 1 385 ? 91.673 2.148 17.356 1.00 32.04 385 TRP A C 1
ATOM 3129 O O . TRP A 1 385 ? 92.358 2.028 18.383 1.00 31.30 385 TRP A O 1
ATOM 3140 N N . TYR A 1 386 ? 92.181 2.391 16.142 1.00 30.87 386 TYR A N 1
ATOM 3141 C CA . TYR A 1 386 ? 93.588 2.690 15.902 1.00 29.92 386 TYR A CA 1
ATOM 3142 C C . TYR A 1 386 ? 93.742 3.988 15.124 1.00 29.93 386 TYR A C 1
ATOM 3143 O O . TYR A 1 386 ? 92.815 4.418 14.425 1.00 30.09 386 TYR A O 1
ATOM 3152 N N . TYR A 1 387 ? 94.916 4.606 15.241 1.00 29.64 387 TYR A N 1
ATOM 3153 C CA . TYR A 1 387 ? 95.219 5.813 14.487 1.00 30.15 387 TYR A CA 1
ATOM 3154 C C . TYR A 1 387 ? 96.517 5.702 13.673 1.00 29.92 387 TYR A C 1
ATOM 3155 O O . TYR A 1 387 ? 97.588 5.391 14.200 1.00 30.55 387 TYR A O 1
ATOM 3164 N N . PHE A 1 388 ? 96.389 5.991 12.383 1.00 29.57 388 PHE A N 1
ATOM 3165 C CA . PHE A 1 388 ? 97.466 5.878 11.416 1.00 29.06 388 PHE A CA 1
ATOM 3166 C C . PHE A 1 388 ? 97.862 7.266 10.944 1.00 29.36 388 PHE A C 1
ATOM 3167 O O . PHE A 1 388 ? 97.001 8.040 10.527 1.00 28.85 388 PHE A O 1
ATOM 3175 N N . ASN A 1 389 ? 99.154 7.589 11.025 1.00 29.81 389 ASN A N 1
ATOM 3176 C CA . ASN A 1 389 ? 99.635 8.921 10.637 1.00 31.00 389 ASN A CA 1
ATOM 3177 C C . ASN A 1 389 ? 99.574 9.192 9.125 1.00 31.81 389 ASN A C 1
ATOM 3178 O O . ASN A 1 389 ? 99.103 8.358 8.355 1.00 31.82 389 ASN A O 1
ATOM 3183 N N . LYS A 1 390 ? 100.052 10.359 8.711 1.00 33.20 390 LYS A N 1
ATOM 3184 C CA . LYS A 1 390 ? 100.014 10.765 7.298 1.00 34.05 390 LYS A CA 1
ATOM 3185 C C . LYS A 1 390 ? 100.806 9.816 6.404 1.00 33.72 390 LYS A C 1
ATOM 3186 O O . LYS A 1 390 ? 100.600 9.800 5.195 1.00 34.04 390 LYS A O 1
ATOM 3192 N N . GLU A 1 391 ? 101.707 9.038 7.002 1.00 33.34 391 GLU A N 1
ATOM 3193 C CA . GLU A 1 391 ? 102.468 8.024 6.267 1.00 33.38 391 GLU A CA 1
ATOM 3194 C C . GLU A 1 391 ? 101.975 6.599 6.538 1.00 31.66 391 GLU A C 1
ATOM 3195 O O . GLU A 1 391 ? 102.732 5.639 6.383 1.00 31.73 391 GLU A O 1
ATOM 3201 N N . ASN A 1 392 ? 100.716 6.468 6.952 1.00 29.98 392 ASN A N 1
ATOM 3202 C CA . ASN A 1 392 ? 100.066 5.164 7.131 1.00 28.27 392 ASN A CA 1
ATOM 3203 C C . ASN A 1 392 ? 100.581 4.304 8.297 1.00 27.60 392 ASN A C 1
ATOM 3204 O O . ASN A 1 392 ? 100.146 3.162 8.463 1.00 26.88 392 ASN A O 1
ATOM 3209 N N . GLN A 1 393 ? 101.492 4.848 9.101 1.00 26.84 393 GLN A N 1
ATOM 3210 C CA . GLN A 1 393 ? 102.065 4.111 10.229 1.00 26.65 393 GLN A CA 1
ATOM 3211 C C . GLN A 1 393 ? 101.109 4.136 11.415 1.00 26.22 393 GLN A C 1
ATOM 3212 O O . GLN A 1 393 ? 100.554 5.188 11.743 1.00 25.90 393 GLN A O 1
ATOM 3218 N N . MET A 1 394 ? 100.892 2.980 12.038 1.00 26.34 394 MET A N 1
ATOM 3219 C CA . MET A 1 394 ? 100.085 2.908 13.256 1.00 26.42 394 MET A CA 1
ATOM 3220 C C . MET A 1 394 ? 100.790 3.728 14.337 1.00 26.22 394 MET A C 1
ATOM 3221 O O . MET A 1 394 ? 101.963 3.518 14.591 1.00 25.82 394 MET A O 1
ATOM 3226 N N . GLU A 1 395 ? 100.081 4.678 14.937 1.00 26.71 395 GLU A N 1
ATOM 3227 C CA . GLU A 1 395 ? 100.659 5.542 15.973 1.00 27.50 395 GLU A CA 1
ATOM 3228 C C . GLU A 1 395 ? 100.594 4.908 17.360 1.00 27.32 395 GLU A C 1
ATOM 3229 O O . GLU A 1 395 ? 99.670 4.162 17.666 1.00 27.59 395 GLU A O 1
ATOM 3235 N N . ILE A 1 396 ? 101.589 5.193 18.191 1.00 27.83 396 ILE A N 1
ATOM 3236 C CA . ILE A 1 396 ? 101.524 4.865 19.615 1.00 28.20 396 ILE A CA 1
ATOM 3237 C C . ILE A 1 396 ? 101.915 6.120 20.393 1.00 28.42 396 ILE A C 1
ATOM 3238 O O . ILE A 1 396 ? 102.673 6.954 19.893 1.00 27.95 396 ILE A O 1
ATOM 3243 N N . GLY A 1 397 ? 101.369 6.266 21.595 1.00 28.72 397 GLY A N 1
ATOM 3244 C CA . GLY A 1 397 ? 101.648 7.425 22.426 1.00 29.59 397 GLY A CA 1
ATOM 3245 C C . GLY A 1 397 ? 100.682 8.563 22.160 1.00 30.07 397 GLY A C 1
ATOM 3246 O O . GLY A 1 397 ? 99.566 8.333 21.692 1.00 29.73 397 GLY A O 1
ATOM 3247 N N . TRP A 1 398 ? 101.116 9.785 22.463 1.00 30.73 398 TRP A N 1
ATOM 3248 C CA . TRP A 1 398 ? 100.286 10.988 22.317 1.00 31.80 398 TRP A CA 1
ATOM 3249 C C . TRP A 1 398 ? 100.152 11.427 20.849 1.00 32.68 398 TRP A C 1
ATOM 3250 O O . TRP A 1 398 ? 101.150 11.576 20.140 1.00 32.57 398 TRP A O 1
ATOM 3261 N N . VAL A 1 399 ? 98.913 11.648 20.415 1.00 33.89 399 VAL A N 1
ATOM 3262 C CA . VAL A 1 399 ? 98.616 12.106 19.062 1.00 34.98 399 VAL A CA 1
ATOM 3263 C C . VAL A 1 399 ? 97.607 13.255 19.141 1.00 35.84 399 VAL A C 1
ATOM 3264 O O . VAL A 1 399 ? 96.598 13.155 19.850 1.00 35.88 399 VAL A O 1
ATOM 3268 N N . GLN A 1 400 ? 97.884 14.344 18.429 1.00 36.80 400 GLN A N 1
ATOM 3269 C CA . GLN A 1 400 ? 96.932 15.448 18.319 1.00 38.06 400 GLN A CA 1
ATOM 3270 C C . GLN A 1 400 ? 96.215 15.360 16.985 1.00 38.77 400 GLN A C 1
ATOM 3271 O O . GLN A 1 400 ? 96.856 15.290 15.932 1.00 38.91 400 GLN A O 1
ATOM 3277 N N . ASP A 1 401 ? 94.887 15.353 17.029 1.00 39.44 401 ASP A N 1
ATOM 3278 C CA . ASP A 1 401 ? 94.086 15.308 15.807 1.00 40.20 401 ASP A CA 1
ATOM 3279 C C . ASP A 1 401 ? 92.836 16.166 15.943 1.00 40.59 401 ASP A C 1
ATOM 3280 O O . ASP A 1 401 ? 92.032 15.965 16.859 1.00 40.36 401 ASP A O 1
ATOM 3285 N N . LYS A 1 402 ? 92.691 17.112 15.014 1.00 41.10 402 LYS A N 1
ATOM 3286 C CA . LYS A 1 402 ? 91.537 18.008 14.952 1.00 41.60 402 LYS A CA 1
ATOM 3287 C C . LYS A 1 402 ? 91.371 18.718 16.290 1.00 41.50 402 LYS A C 1
ATOM 3288 O O . LYS A 1 402 ? 90.309 18.655 16.913 1.00 41.76 402 LYS A O 1
ATOM 3294 N N . GLU A 1 403 ? 92.447 19.369 16.729 1.00 41.37 403 GLU A N 1
ATOM 3295 C CA . GLU A 1 403 ? 92.429 20.225 17.923 1.00 41.46 403 GLU A CA 1
ATOM 3296 C C . GLU A 1 403 ? 91.983 19.490 19.207 1.00 40.67 403 GLU A C 1
ATOM 3297 O O . GLU A 1 403 ? 91.371 20.092 20.101 1.00 40.75 403 GLU A O 1
ATOM 3303 N N . GLN A 1 404 ? 92.290 18.190 19.269 1.00 39.32 404 GLN A N 1
ATOM 3304 C CA . GLN A 1 404 ? 92.040 17.337 20.434 1.00 38.03 404 GLN A CA 1
ATOM 3305 C C . GLN A 1 404 ? 93.212 16.365 20.603 1.00 37.20 404 GLN A C 1
ATOM 3306 O O . GLN A 1 404 ? 93.859 15.980 19.625 1.00 36.89 404 GLN A O 1
ATOM 3312 N N . TRP A 1 405 ? 93.486 15.973 21.842 1.00 35.92 405 TRP A N 1
ATOM 3313 C CA . TRP A 1 405 ? 94.589 15.054 22.115 1.00 34.66 405 TRP A CA 1
ATOM 3314 C C . TRP A 1 405 ? 94.066 13.651 22.388 1.00 33.68 405 TRP A C 1
ATOM 3315 O O . TRP A 1 405 ? 93.022 13.479 23.013 1.00 33.51 405 TRP A O 1
ATOM 3326 N N . TYR A 1 406 ? 94.806 12.659 21.897 1.00 32.47 406 TYR A N 1
ATOM 3327 C CA . TYR A 1 406 ? 94.504 11.253 22.107 1.00 31.40 406 TYR A CA 1
ATOM 3328 C C . TYR A 1 406 ? 95.766 10.546 22.560 1.00 30.66 406 TYR A C 1
ATOM 3329 O O . TYR A 1 406 ? 96.871 11.050 22.371 1.00 30.30 406 TYR A O 1
ATOM 3338 N N . TYR A 1 407 ? 95.589 9.381 23.162 1.00 30.00 407 TYR A N 1
ATOM 3339 C CA . TYR A 1 407 ? 96.719 8.546 23.545 1.00 29.91 407 TYR A CA 1
ATOM 3340 C C . TYR A 1 407 ? 96.486 7.125 23.079 1.00 29.92 407 TYR A C 1
ATOM 3341 O O . TYR A 1 407 ? 95.454 6.524 23.380 1.00 29.61 407 TYR A O 1
ATOM 3350 N N . LEU A 1 408 ? 97.459 6.598 22.341 1.00 30.03 408 LEU A N 1
ATOM 3351 C CA . LEU A 1 408 ? 97.392 5.227 21.861 1.00 30.36 408 LEU A CA 1
ATOM 3352 C C . LEU A 1 408 ? 98.336 4.346 22.652 1.00 30.82 408 LEU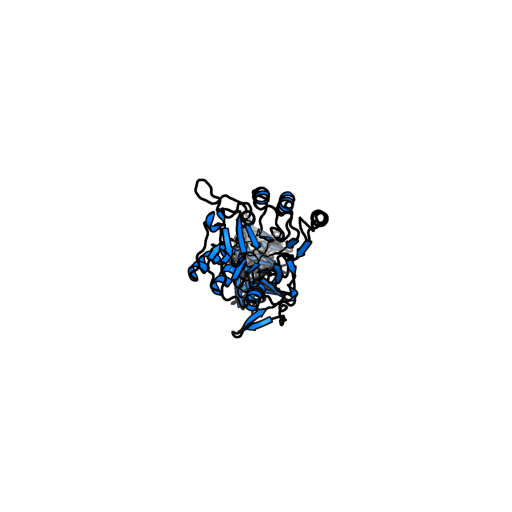 A C 1
ATOM 3353 O O . LEU A 1 408 ? 99.493 4.696 22.870 1.00 30.38 408 LEU A O 1
ATOM 3358 N N . ASP A 1 409 ? 97.815 3.205 23.088 1.00 31.56 409 ASP A N 1
ATOM 3359 C CA . ASP A 1 409 ? 98.567 2.260 23.888 1.00 32.62 409 ASP A CA 1
ATOM 3360 C C . ASP A 1 409 ? 99.707 1.635 23.068 1.00 32.67 409 ASP A C 1
ATOM 3361 O O . ASP A 1 409 ? 99.780 1.798 21.848 1.00 32.41 409 ASP A O 1
ATOM 3366 N N . VAL A 1 410 ? 100.590 0.934 23.765 1.00 32.83 410 VAL A N 1
ATOM 3367 C CA . VAL A 1 410 ? 101.749 0.260 23.190 1.00 33.42 410 VAL A CA 1
ATOM 3368 C C . VAL A 1 410 ? 101.412 -0.626 21.973 1.00 33.61 410 VAL A C 1
ATOM 3369 O O . VAL A 1 410 ? 102.221 -0.744 21.047 1.00 33.85 410 VAL A O 1
ATOM 3373 N N . ASP A 1 411 ? 100.219 -1.224 21.972 1.00 33.46 411 ASP A N 1
ATOM 3374 C CA . ASP A 1 411 ? 99.753 -2.077 20.865 1.00 33.36 411 ASP A CA 1
ATOM 3375 C C . ASP A 1 411 ? 98.962 -1.309 19.801 1.00 32.69 411 ASP A C 1
ATOM 3376 O O . ASP A 1 411 ? 98.410 -1.906 18.880 1.00 33.05 411 ASP A O 1
ATOM 3381 N N . GLY A 1 412 ? 98.923 0.013 19.929 1.00 31.95 412 GLY A N 1
ATOM 3382 C CA . GLY A 1 412 ? 98.190 0.858 19.008 1.00 30.99 412 GLY A CA 1
ATOM 3383 C C . GLY A 1 412 ? 96.756 1.167 19.410 1.00 30.83 412 GLY A C 1
ATOM 3384 O O . GLY A 1 412 ? 96.155 2.077 18.852 1.00 30.28 412 GLY A O 1
ATOM 3385 N N . SER A 1 413 ? 96.204 0.423 20.367 1.00 30.31 413 SER A N 1
ATOM 3386 C CA . SER A 1 413 ? 94.793 0.601 20.742 1.00 30.69 413 SER A CA 1
ATOM 3387 C C . SER A 1 413 ? 94.548 1.921 21.487 1.00 30.34 413 SER A C 1
ATOM 3388 O O . SER A 1 413 ? 95.318 2.304 22.362 1.00 30.11 413 SER A O 1
ATOM 3391 N N . MET A 1 414 ? 93.483 2.615 21.107 1.00 30.52 414 MET A N 1
ATOM 3392 C CA . MET A 1 414 ? 93.132 3.912 21.691 1.00 30.46 414 MET A CA 1
ATOM 3393 C C . MET A 1 414 ? 92.832 3.814 23.197 1.00 30.16 414 MET A C 1
ATOM 3394 O O . MET A 1 414 ? 92.068 2.960 23.625 1.00 30.28 414 MET A O 1
ATOM 3399 N N . LYS A 1 415 ? 93.452 4.682 23.993 1.00 30.08 415 LYS A N 1
ATOM 3400 C CA . LYS A 1 415 ? 93.206 4.695 25.431 1.00 29.87 415 LYS A CA 1
ATOM 3401 C C . LYS A 1 415 ? 91.959 5.496 25.792 1.00 29.14 415 LYS A C 1
ATOM 3402 O O . LYS A 1 415 ? 91.752 6.593 25.285 1.00 29.26 415 LYS A O 1
ATOM 3408 N N . THR A 1 416 ? 91.122 4.923 26.651 1.00 29.00 416 THR A N 1
ATOM 3409 C CA . THR A 1 416 ? 90.043 5.672 27.313 1.00 28.37 416 THR A CA 1
ATOM 3410 C C . THR A 1 416 ? 90.183 5.495 28.826 1.00 27.62 416 THR A C 1
ATOM 3411 O O . THR A 1 416 ? 90.805 4.536 29.286 1.00 27.28 416 THR A O 1
ATOM 3415 N N . GLY A 1 417 ? 89.613 6.418 29.592 1.00 27.31 417 GLY A N 1
ATOM 3416 C CA . GLY A 1 417 ? 89.662 6.343 31.051 1.00 27.09 417 GLY A CA 1
ATOM 3417 C C . GLY A 1 417 ? 90.919 6.988 31.604 1.00 26.74 417 GLY A C 1
ATOM 3418 O O . GLY A 1 417 ? 91.459 7.896 30.977 1.00 26.72 417 GLY A O 1
ATOM 3419 N N . TRP A 1 418 ? 91.384 6.509 32.761 1.00 26.34 418 TRP A N 1
ATOM 3420 C CA . TRP A 1 418 ? 92.536 7.090 33.454 1.00 25.75 418 TRP A CA 1
ATOM 3421 C C . TRP A 1 418 ? 93.860 6.622 32.893 1.00 25.12 418 TRP A C 1
ATOM 3422 O O . TRP A 1 418 ? 94.045 5.441 32.594 1.00 24.98 418 TRP A O 1
ATOM 3433 N N . LEU A 1 419 ? 94.793 7.558 32.792 1.00 24.88 419 LEU A N 1
ATOM 3434 C CA . LEU A 1 419 ? 96.166 7.260 32.398 1.00 23.90 419 LEU A CA 1
ATOM 3435 C C . LEU A 1 419 ? 97.134 7.974 33.340 1.00 24.01 419 LEU A C 1
ATOM 3436 O O . LEU A 1 419 ? 97.026 9.174 33.545 1.00 23.50 419 LEU A O 1
ATOM 3441 N N . GLN A 1 420 ? 98.072 7.232 33.914 1.00 23.80 420 GLN A N 1
ATOM 3442 C CA . GLN A 1 420 ? 99.189 7.863 34.608 1.00 24.55 420 GLN A CA 1
ATOM 3443 C C . GLN A 1 420 ? 100.328 7.951 33.601 1.00 25.39 420 GLN A C 1
ATOM 3444 O O . GLN A 1 420 ? 100.835 6.934 33.148 1.00 24.85 420 GLN A O 1
ATOM 3450 N N . TYR A 1 421 ? 100.701 9.155 33.201 1.00 27.33 421 TYR A N 1
ATOM 3451 C CA . TYR A 1 421 ? 101.632 9.230 32.075 1.00 29.68 421 TYR A CA 1
ATOM 3452 C C . TYR A 1 421 ? 103.076 9.425 32.520 1.00 30.86 421 TYR A C 1
ATOM 3453 O O . TYR A 1 421 ? 103.853 8.456 32.544 1.00 33.31 421 TYR A O 1
ATOM 3462 N N . MET A 1 422 ? 103.447 10.642 32.878 1.00 31.21 422 MET A N 1
ATOM 3463 C CA . MET A 1 422 ? 104.811 10.885 33.351 1.00 31.51 422 MET A CA 1
ATOM 3464 C C . MET A 1 422 ? 104.682 11.434 34.762 1.00 30.79 422 MET A C 1
ATOM 3465 O O . MET A 1 422 ? 105.019 12.590 35.033 1.00 30.55 422 MET A O 1
ATOM 3470 N N . GLY A 1 423 ? 104.125 10.604 35.639 1.00 30.41 423 GLY A N 1
ATOM 3471 C CA . GLY A 1 423 ? 103.903 10.970 37.024 1.00 29.79 423 GLY A CA 1
ATOM 3472 C C . GLY A 1 423 ? 102.683 11.844 37.209 1.00 29.38 423 GLY A C 1
ATOM 3473 O O . GLY A 1 423 ? 102.460 12.354 38.291 1.00 29.14 423 GLY A O 1
ATOM 3474 N N . GLN A 1 424 ? 101.878 12.015 36.166 1.00 29.18 424 GLN A N 1
ATOM 3475 C CA . GLN A 1 424 ? 100.647 12.801 36.299 1.00 29.12 424 GLN A CA 1
ATOM 3476 C C . GLN A 1 424 ? 99.431 12.049 35.728 1.00 28.52 424 GLN A C 1
ATOM 3477 O O . GLN A 1 424 ? 99.597 11.076 35.000 1.00 28.07 424 GLN A O 1
ATOM 3483 N N . TRP A 1 425 ? 98.222 12.469 36.096 1.00 28.25 425 TRP A N 1
ATOM 3484 C CA . TRP A 1 425 ? 97.004 11.752 35.701 1.00 27.67 425 TRP A CA 1
ATOM 3485 C C . TRP A 1 425 ? 96.185 12.496 34.646 1.00 27.92 425 TRP A C 1
ATOM 3486 O O . TRP A 1 425 ? 95.976 13.695 34.756 1.00 27.85 425 TRP A O 1
ATOM 3497 N N . TYR A 1 426 ? 95.740 11.767 33.625 1.00 27.72 426 TYR A N 1
ATOM 3498 C CA . TYR A 1 426 ? 94.915 12.314 32.536 1.00 27.87 426 TYR A CA 1
ATOM 3499 C C . TYR A 1 426 ? 93.691 11.425 32.398 1.00 27.72 426 TYR A C 1
ATOM 3500 O O . TYR A 1 426 ? 93.705 10.284 32.850 1.00 27.52 426 TYR A O 1
ATOM 3509 N N . TYR A 1 427 ? 92.636 11.949 31.784 1.00 27.63 427 TYR A N 1
ATOM 3510 C CA . TYR A 1 427 ? 91.415 11.187 31.604 1.00 27.90 427 TYR A CA 1
ATOM 3511 C C . TYR A 1 427 ? 90.894 11.377 30.192 1.00 28.06 427 TYR A C 1
ATOM 3512 O O . TYR A 1 427 ? 90.735 12.509 29.721 1.00 28.25 427 TYR A O 1
ATOM 3521 N N . PHE A 1 428 ? 90.615 10.260 29.537 1.00 28.21 428 PHE A N 1
ATOM 3522 C CA . PHE A 1 428 ? 90.180 10.279 28.152 1.00 28.83 428 PHE A CA 1
ATOM 3523 C C . PHE A 1 428 ? 88.727 9.853 28.073 1.00 29.08 428 PHE A C 1
ATOM 3524 O O . PHE A 1 428 ? 88.333 8.857 28.679 1.00 28.68 428 PHE A O 1
ATOM 3532 N N . ALA A 1 429 ? 87.935 10.629 27.337 1.00 29.98 429 ALA A N 1
ATOM 3533 C CA . ALA A 1 429 ? 86.523 10.312 27.074 1.00 31.15 429 ALA A CA 1
ATOM 3534 C C . ALA A 1 429 ? 86.371 8.944 26.408 1.00 31.86 429 ALA A C 1
ATOM 3535 O O . ALA A 1 429 ? 87.359 8.410 25.896 1.00 31.61 429 ALA A O 1
ATOM 3537 N N . PRO A 1 430 ? 85.156 8.374 26.404 1.00 32.72 430 PRO A N 1
ATOM 3538 C CA . PRO A 1 430 ? 84.929 7.084 25.738 1.00 33.56 430 PRO A CA 1
ATOM 3539 C C . PRO A 1 430 ? 85.238 7.145 24.241 1.00 34.23 430 PRO A C 1
ATOM 3540 O O . PRO A 1 430 ? 85.598 6.119 23.657 1.00 34.43 430 PRO A O 1
ATOM 3544 N N . SER A 1 431 ? 85.115 8.331 23.649 1.00 34.75 431 SER A N 1
ATOM 3545 C CA . SER A 1 431 ? 85.485 8.540 22.252 1.00 35.47 431 SER A CA 1
ATOM 3546 C C . SER A 1 431 ? 86.971 8.913 22.078 1.00 35.44 431 SER A C 1
ATOM 3547 O O . SER A 1 431 ? 87.419 9.225 20.973 1.00 35.59 431 SER A O 1
ATOM 3550 N N . GLY A 1 432 ? 87.728 8.901 23.174 1.00 35.49 432 GLY A N 1
ATOM 3551 C CA . GLY A 1 432 ? 89.174 9.007 23.098 1.00 34.85 432 GLY A CA 1
ATOM 3552 C C . GLY A 1 432 ? 89.811 10.324 23.500 1.00 34.58 432 GLY A C 1
ATOM 3553 O O . GLY A 1 432 ? 90.963 10.323 23.936 1.00 34.03 432 GLY A O 1
ATOM 3554 N N . GLU A 1 433 ? 89.089 11.434 23.333 1.00 34.85 433 GLU A N 1
ATOM 3555 C CA . GLU A 1 433 ? 89.644 12.772 23.581 1.00 35.17 433 GLU A CA 1
ATOM 3556 C C . GLU A 1 433 ? 90.029 12.960 25.032 1.00 34.59 433 GLU A C 1
ATOM 3557 O O . GLU A 1 433 ? 89.303 12.554 25.932 1.00 34.16 433 GLU A O 1
ATOM 3563 N N . MET A 1 434 ? 91.171 13.601 25.232 1.00 34.78 434 MET A N 1
ATOM 3564 C CA . MET A 1 434 ? 91.649 13.956 26.550 1.00 34.75 434 MET A CA 1
ATOM 3565 C C . MET A 1 434 ? 90.800 15.099 27.085 1.00 35.46 434 MET A C 1
ATOM 3566 O O . MET A 1 434 ? 90.700 16.161 26.467 1.00 35.56 434 MET A O 1
ATOM 3571 N N . LYS A 1 435 ? 90.195 14.870 28.240 1.00 36.13 435 LYS A N 1
ATOM 3572 C CA . LYS A 1 435 ? 89.292 15.845 28.841 1.00 36.98 435 LYS A CA 1
ATOM 3573 C C . LYS A 1 435 ? 90.022 16.943 29.616 1.00 37.24 435 LYS A C 1
ATOM 3574 O O . LYS A 1 435 ? 91.000 16.681 30.319 1.00 36.94 435 LYS A O 1
ATOM 3580 N N . MET A 1 436 ? 89.536 18.173 29.463 1.00 37.66 436 MET A N 1
ATOM 3581 C CA . MET A 1 436 ? 89.983 19.310 30.264 1.00 38.08 436 MET A CA 1
ATOM 3582 C C . MET A 1 436 ? 88.798 19.847 31.078 1.00 37.94 436 MET A C 1
ATOM 3583 O O . MET A 1 436 ? 87.636 19.634 30.709 1.00 38.10 436 MET A O 1
ATOM 3588 N N . GLY A 1 437 ? 89.090 20.530 32.184 1.00 37.85 437 GLY A N 1
ATOM 3589 C CA . GLY A 1 437 ? 88.052 21.101 33.030 1.00 37.76 437 GLY A CA 1
ATOM 3590 C C . GLY A 1 437 ? 87.374 20.061 33.900 1.00 38.06 437 GLY A C 1
ATOM 3591 O O . GLY A 1 437 ? 88.008 19.093 34.340 1.00 37.77 437 GLY A O 1
ATOM 3592 N N . TRP A 1 438 ? 86.083 20.256 34.148 1.00 38.31 438 TRP A N 1
ATOM 3593 C CA . TRP A 1 438 ? 85.318 19.346 34.988 1.00 38.99 438 TRP A CA 1
ATOM 3594 C C . TRP A 1 438 ? 84.997 18.058 34.252 1.00 39.79 438 TRP A C 1
ATOM 3595 O O . TRP A 1 438 ? 84.477 18.090 33.136 1.00 40.07 438 TRP A O 1
ATOM 3606 N N . VAL A 1 439 ? 85.328 16.927 34.873 1.00 40.54 439 VAL A N 1
ATOM 3607 C CA . VAL A 1 439 ? 84.997 15.611 34.292 1.00 41.18 439 VAL A CA 1
ATOM 3608 C C . VAL A 1 439 ? 84.424 14.699 35.395 1.00 41.45 439 VAL A C 1
ATOM 3609 O O . VAL A 1 439 ? 84.970 14.593 36.492 1.00 41.12 439 VAL A O 1
ATOM 3613 N N . LYS A 1 440 ? 83.343 14.019 35.043 1.00 41.99 440 LYS A N 1
ATOM 3614 C CA . LYS A 1 440 ? 82.770 13.082 35.963 1.00 42.67 440 LYS A CA 1
ATOM 3615 C C . LYS A 1 440 ? 83.214 11.667 35.561 1.00 42.80 440 LYS A C 1
ATOM 3616 O O . LYS A 1 440 ? 83.014 11.228 34.436 1.00 42.97 440 LYS A O 1
ATOM 3622 N N . ASP A 1 441 ? 83.810 10.973 36.505 1.00 42.93 441 ASP A N 1
ATOM 3623 C CA . ASP A 1 441 ? 84.163 9.552 36.358 1.00 43.05 441 ASP A CA 1
ATOM 3624 C C . ASP A 1 441 ? 83.341 8.863 37.418 1.00 43.23 441 ASP A C 1
ATOM 3625 O O . ASP A 1 441 ? 83.372 9.217 38.594 1.00 42.83 441 ASP A O 1
ATOM 3630 N N . LYS A 1 442 ? 82.589 7.836 36.998 1.00 43.55 442 LYS A N 1
ATOM 3631 C CA . LYS A 1 442 ? 81.687 7.135 37.953 1.00 44.07 442 LYS A CA 1
ATOM 3632 C C . LYS A 1 442 ? 80.885 8.218 38.690 1.00 43.95 442 LYS A C 1
ATOM 3633 O O . LYS A 1 442 ? 80.197 8.997 38.014 1.00 43.89 442 LYS A O 1
ATOM 3639 N N . GLU A 1 443 ? 80.911 8.288 40.006 1.00 43.76 443 GLU A N 1
ATOM 3640 C CA . GLU A 1 443 ? 80.107 9.314 40.691 1.00 43.95 443 GLU A CA 1
ATOM 3641 C C . GLU A 1 443 ? 81.005 10.264 41.492 1.00 43.28 443 GLU A C 1
ATOM 3642 O O . GLU A 1 443 ? 80.704 10.627 42.646 1.00 43.59 443 GLU A O 1
ATOM 3648 N N . THR A 1 444 ? 82.106 10.660 40.855 1.00 41.64 444 THR A N 1
ATOM 3649 C CA . THR A 1 444 ? 83.050 11.598 41.423 1.00 39.99 444 THR A CA 1
ATOM 3650 C C . THR A 1 444 ? 83.464 12.618 40.369 1.00 39.02 444 THR A C 1
ATOM 3651 O O . THR A 1 444 ? 83.652 12.281 39.199 1.00 38.96 444 THR A O 1
ATOM 3655 N N . TRP A 1 445 ? 83.611 13.866 40.794 1.00 37.43 445 TRP A N 1
ATOM 3656 C CA . TRP A 1 445 ? 84.103 14.910 39.916 1.00 36.01 445 TRP A CA 1
ATOM 3657 C C . TRP A 1 445 ? 85.599 15.134 40.115 1.00 34.56 445 TRP A C 1
ATOM 3658 O O . TRP A 1 445 ? 86.142 14.942 41.210 1.00 33.95 445 TRP A O 1
ATOM 3669 N N . TYR A 1 446 ? 86.250 15.509 39.020 1.00 33.05 446 TYR A N 1
ATOM 3670 C CA . TYR A 1 446 ? 87.671 15.800 38.988 1.00 32.09 446 TYR A CA 1
ATOM 3671 C C . TYR A 1 446 ? 87.827 17.058 38.161 1.00 31.69 446 TYR A C 1
ATOM 3672 O O . TYR A 1 446 ? 86.921 17.413 37.401 1.00 31.62 446 TYR A O 1
ATOM 3681 N N . TYR A 1 447 ? 88.953 17.746 38.322 1.00 31.26 447 TYR A N 1
ATOM 3682 C CA . TYR A 1 447 ? 89.226 18.938 37.522 1.00 31.34 447 TYR A CA 1
ATOM 3683 C C . TYR A 1 447 ? 90.599 18.852 36.859 1.00 31.37 447 TYR A C 1
ATOM 3684 O O . TYR A 1 447 ? 91.624 18.791 37.545 1.00 30.56 447 TYR A O 1
ATOM 3693 N N . MET A 1 448 ? 90.606 18.847 35.526 1.00 32.29 448 MET A N 1
ATOM 3694 C CA . MET A 1 448 ? 91.848 18.774 34.747 1.00 33.38 448 MET A CA 1
ATOM 3695 C C . MET A 1 448 ? 92.222 20.145 34.228 1.00 33.64 448 MET A C 1
ATOM 3696 O O . MET A 1 448 ? 91.363 20.865 33.733 1.00 34.21 448 MET A O 1
ATOM 3701 N N . ASP A 1 449 ? 93.501 20.501 34.307 1.00 34.27 449 ASP A N 1
ATOM 3702 C CA . ASP A 1 449 ? 93.928 21.822 33.843 1.00 35.26 449 ASP A CA 1
ATOM 3703 C C . ASP A 1 449 ? 93.975 21.921 32.310 1.00 35.59 449 ASP A C 1
ATOM 3704 O O . ASP A 1 449 ? 93.678 20.947 31.613 1.00 35.77 449 ASP A O 1
ATOM 3709 N N . SER A 1 450 ? 94.355 23.091 31.803 1.00 36.00 450 SER A N 1
ATOM 3710 C CA . SER A 1 450 ? 94.449 23.358 30.363 1.00 36.56 450 SER A CA 1
ATOM 3711 C C . SER A 1 450 ? 95.201 22.305 29.550 1.00 36.33 450 SER A C 1
ATOM 3712 O O . SER A 1 450 ? 94.935 22.146 28.357 1.00 36.53 450 SER A O 1
ATOM 3715 N N . THR A 1 451 ? 96.137 21.598 30.183 1.00 36.08 451 THR A N 1
ATOM 3716 C CA . THR A 1 451 ? 96.937 20.587 29.476 1.00 35.61 451 THR A CA 1
ATOM 3717 C C . THR A 1 451 ? 96.476 19.146 29.739 1.00 34.61 451 THR A C 1
ATOM 3718 O O . THR A 1 451 ? 97.130 18.188 29.316 1.00 34.49 451 THR A O 1
ATOM 3722 N N . GLY A 1 452 ? 95.350 18.997 30.434 1.00 33.27 452 GLY A N 1
ATOM 3723 C CA . GLY A 1 452 ? 94.804 17.689 30.750 1.00 31.91 452 GLY A CA 1
ATOM 3724 C C . GLY A 1 452 ? 95.208 17.083 32.089 1.00 31.17 452 GLY A C 1
ATOM 3725 O O . GLY A 1 452 ? 94.697 16.017 32.473 1.00 30.60 452 GLY A O 1
ATOM 3726 N N . VAL A 1 453 ? 96.111 17.747 32.805 1.00 30.33 453 VAL A N 1
ATOM 3727 C CA . VAL A 1 453 ? 96.630 17.209 34.060 1.00 29.96 453 VAL A CA 1
ATOM 3728 C C . VAL A 1 453 ? 95.601 17.328 35.185 1.00 29.90 453 VAL A C 1
ATOM 3729 O O . VAL A 1 453 ? 95.108 18.428 35.474 1.00 29.48 453 VAL A O 1
ATOM 3733 N N . MET A 1 454 ? 95.280 16.195 35.806 1.00 29.67 454 MET A N 1
ATOM 3734 C CA . MET A 1 454 ? 94.359 16.181 36.937 1.00 29.78 454 MET A CA 1
ATOM 3735 C C . MET A 1 454 ? 94.915 17.077 38.040 1.00 29.63 454 MET A C 1
ATOM 3736 O O . MET A 1 454 ? 96.082 16.975 38.399 1.00 29.97 454 MET A O 1
ATOM 3741 N N . LYS A 1 455 ? 94.077 17.964 38.555 1.00 29.73 455 LYS A N 1
ATOM 3742 C CA . LYS A 1 455 ? 94.498 18.864 39.615 1.00 29.72 455 LYS A CA 1
ATOM 3743 C C . LYS A 1 455 ? 94.175 18.317 40.999 1.00 29.68 455 LYS A C 1
ATOM 3744 O O . LYS A 1 455 ? 93.326 17.441 41.168 1.00 29.61 455 LYS A O 1
ATOM 3750 N N . THR A 1 456 ? 94.867 18.872 41.980 1.00 29.87 456 THR A N 1
ATOM 3751 C CA . THR A 1 456 ? 94.781 18.472 43.364 1.00 30.24 456 THR A CA 1
ATOM 3752 C C . THR A 1 456 ? 94.787 19.773 44.201 1.00 30.01 456 THR A C 1
ATOM 3753 O O . THR A 1 456 ? 95.365 20.769 43.778 1.00 29.66 456 THR A O 1
ATOM 3757 N N . GLY A 1 457 ? 94.143 19.754 45.369 1.00 30.37 457 GLY A N 1
ATOM 3758 C CA . GLY A 1 457 ? 94.163 20.883 46.290 1.00 30.92 457 GLY A CA 1
ATOM 3759 C C . GLY A 1 457 ? 93.080 21.916 46.030 1.00 31.50 457 GLY A C 1
ATOM 3760 O O . GLY A 1 457 ? 92.123 21.658 45.316 1.00 31.03 457 GLY A O 1
ATOM 3761 N N . GLU A 1 458 ? 93.225 23.097 46.623 1.00 32.66 458 GLU A N 1
ATOM 3762 C CA . GLU A 1 458 ? 92.240 24.159 46.427 1.00 33.54 458 GLU A CA 1
ATOM 3763 C C . GLU A 1 458 ? 92.387 24.765 45.050 1.00 33.81 458 GLU A C 1
ATOM 3764 O O . GLU A 1 458 ? 93.507 24.959 44.573 1.00 34.06 458 GLU A O 1
ATOM 3770 N N . ILE A 1 459 ? 91.253 25.040 44.416 1.00 33.92 459 ILE A N 1
ATOM 3771 C CA . ILE A 1 459 ? 91.205 25.726 43.131 1.00 34.66 459 ILE A CA 1
ATOM 3772 C C . ILE A 1 459 ? 90.062 26.734 43.112 1.00 35.36 459 ILE A C 1
ATOM 3773 O O . ILE A 1 459 ? 89.107 26.627 43.888 1.00 35.05 459 ILE A O 1
ATOM 3778 N N . GLU A 1 460 ? 90.175 27.705 42.211 1.00 36.32 460 GLU A N 1
ATOM 3779 C CA . GLU A 1 460 ? 89.111 28.665 41.951 1.00 37.53 460 GLU A CA 1
ATOM 3780 C C . GLU A 1 460 ? 88.798 28.706 40.463 1.00 37.84 460 GLU A C 1
ATOM 3781 O O . GLU A 1 460 ? 89.692 28.914 39.645 1.00 38.20 460 GLU A O 1
ATOM 3787 N N . VAL A 1 461 ? 87.539 28.486 40.108 1.00 38.37 461 VAL A N 1
ATOM 3788 C CA . VAL A 1 461 ? 87.120 28.610 38.716 1.00 39.11 461 VAL A CA 1
ATOM 3789 C C . VAL A 1 461 ? 85.828 29.416 38.634 1.00 39.68 461 VAL A C 1
ATOM 3790 O O . VAL A 1 461 ? 84.855 29.126 39.342 1.00 39.84 461 VAL A O 1
ATOM 3794 N N . ALA A 1 462 ? 85.855 30.445 37.785 1.00 40.34 462 ALA A N 1
ATOM 3795 C CA . ALA A 1 462 ? 84.721 31.343 37.553 1.00 40.46 462 ALA A CA 1
ATOM 3796 C C . ALA A 1 462 ? 84.096 31.844 38.846 1.00 40.52 462 ALA A C 1
ATOM 3797 O O . ALA A 1 462 ? 82.892 31.690 39.062 1.00 40.96 462 ALA A O 1
ATOM 3799 N N . GLY A 1 463 ? 84.926 32.427 39.709 1.00 40.26 463 GLY A N 1
ATOM 3800 C CA . GLY A 1 463 ? 84.457 33.050 40.936 1.00 39.84 463 GLY A CA 1
ATOM 3801 C C . GLY A 1 463 ? 84.099 32.142 42.108 1.00 39.38 463 GLY A C 1
ATOM 3802 O O . GLY A 1 463 ? 83.806 32.645 43.201 1.00 39.62 463 GLY A O 1
ATOM 3803 N N . GLN A 1 464 ? 84.114 30.825 41.896 1.00 38.64 464 GLN A N 1
ATOM 3804 C CA . GLN A 1 464 ? 83.819 29.870 42.970 1.00 37.98 464 GLN A CA 1
ATOM 3805 C C . GLN A 1 464 ? 85.029 29.061 43.403 1.00 36.89 464 GLN A C 1
ATOM 3806 O O . GLN A 1 464 ? 85.963 28.876 42.632 1.00 36.68 464 GLN A O 1
ATOM 3812 N N . HIS A 1 465 ? 85.002 28.584 44.643 1.00 35.61 465 HIS A N 1
ATOM 3813 C CA . HIS A 1 465 ? 86.122 27.845 45.221 1.00 34.76 465 HIS A CA 1
ATOM 3814 C C . HIS A 1 465 ? 85.776 26.380 45.464 1.00 33.93 465 HIS A C 1
ATOM 3815 O O . HIS A 1 465 ? 84.674 26.054 45.928 1.00 33.17 465 HIS A O 1
ATOM 3822 N N . TYR A 1 466 ? 86.729 25.511 45.144 1.00 33.03 466 TYR A N 1
ATOM 3823 C CA . TYR A 1 466 ? 86.564 24.072 45.292 1.00 32.56 466 TYR A CA 1
ATOM 3824 C C . TYR A 1 466 ? 87.775 23.465 45.988 1.00 32.32 466 TYR A C 1
ATOM 3825 O O . TYR A 1 466 ? 88.872 24.026 45.959 1.00 32.46 466 TYR A O 1
ATOM 3834 N N . TYR A 1 467 ? 87.567 22.322 46.627 1.00 32.02 467 TYR A N 1
ATOM 3835 C CA . TYR A 1 467 ? 88.665 21.565 47.192 1.00 31.87 467 TYR A CA 1
ATOM 3836 C C . TYR A 1 467 ? 88.713 20.202 46.535 1.00 31.49 467 TYR A C 1
ATOM 3837 O O . TYR A 1 467 ? 87.726 19.462 46.537 1.00 31.64 467 TYR A O 1
ATOM 3846 N N . LEU A 1 468 ? 89.871 19.887 45.967 1.00 31.28 468 LEU A N 1
ATOM 3847 C CA . LEU A 1 468 ? 90.122 18.570 45.408 1.00 31.30 468 LEU A CA 1
ATOM 3848 C C . LEU A 1 468 ? 91.075 17.833 46.332 1.00 31.65 468 LEU A C 1
ATOM 3849 O O . LEU A 1 468 ? 92.143 18.347 46.690 1.00 31.03 468 LEU A O 1
ATOM 3854 N N . GLU A 1 469 ? 90.677 16.628 46.725 1.00 32.44 469 GLU A N 1
ATOM 3855 C CA . GLU A 1 469 ? 91.501 15.801 47.596 1.00 33.61 469 GLU A CA 1
ATOM 3856 C C . GLU A 1 469 ? 92.749 15.316 46.854 1.00 33.48 469 GLU A C 1
ATOM 3857 O O . GLU A 1 469 ? 92.863 15.510 45.640 1.00 33.39 469 GLU A O 1
ATOM 3863 N N . ASP A 1 470 ? 93.687 14.707 47.580 1.00 33.52 470 ASP A N 1
ATOM 3864 C CA . ASP A 1 470 ? 94.953 14.257 47.000 1.00 33.77 470 ASP A CA 1
ATOM 3865 C C . ASP A 1 470 ? 94.795 13.277 45.840 1.00 33.46 470 ASP A C 1
ATOM 3866 O O . ASP A 1 470 ? 95.674 13.177 44.969 1.00 32.95 470 ASP A O 1
ATOM 3871 N N . SER A 1 471 ? 93.665 12.576 45.830 1.00 32.68 471 SER A N 1
ATOM 3872 C CA . SER A 1 471 ? 93.324 11.649 44.760 1.00 32.14 471 SER A CA 1
ATOM 3873 C C . SER A 1 471 ? 92.698 12.385 43.581 1.00 31.95 471 SER A C 1
ATOM 3874 O O . SER A 1 471 ? 92.475 11.793 42.529 1.00 31.70 471 SER A O 1
ATOM 3877 N N . GLY A 1 472 ? 92.383 13.666 43.778 1.00 31.48 472 GLY A N 1
ATOM 3878 C CA . GLY A 1 472 ? 91.765 14.479 42.746 1.00 30.71 472 GLY A CA 1
ATOM 3879 C C . GLY A 1 472 ? 90.279 14.691 42.962 1.00 30.53 472 GLY A C 1
ATOM 3880 O O . GLY A 1 472 ? 89.681 15.557 42.317 1.00 30.19 472 GLY A O 1
ATOM 3881 N N . ALA A 1 473 ? 89.687 13.903 43.861 1.00 30.13 473 ALA A N 1
ATOM 3882 C CA . ALA A 1 473 ? 88.234 13.889 44.044 1.00 30.28 473 ALA A CA 1
ATOM 3883 C C . ALA A 1 473 ? 87.725 15.200 44.643 1.00 30.49 473 ALA A C 1
ATOM 3884 O O . ALA A 1 473 ? 88.254 15.683 45.646 1.00 30.13 473 ALA A O 1
ATOM 3886 N N . MET A 1 474 ? 86.709 15.774 44.000 1.00 30.98 474 MET A N 1
ATOM 3887 C CA . MET A 1 474 ? 86.068 16.999 44.473 1.00 31.43 474 MET A CA 1
ATOM 3888 C C . MET A 1 474 ? 85.370 16.729 45.809 1.00 32.31 474 MET A C 1
ATOM 3889 O O . MET A 1 474 ? 84.535 15.811 45.906 1.00 32.61 474 MET A O 1
ATOM 3894 N N . LYS A 1 475 ? 85.743 17.503 46.830 1.00 32.56 475 LYS A N 1
ATOM 3895 C CA . LYS A 1 475 ? 85.148 17.412 48.163 1.00 33.72 475 LYS A CA 1
ATOM 3896 C C . LYS A 1 475 ? 83.720 17.947 48.210 1.00 33.79 475 LYS A C 1
ATOM 3897 O O . LYS A 1 475 ? 83.422 19.006 47.643 1.00 33.42 475 LYS A O 1
ATOM 3903 N N . GLN A 1 476 ? 82.859 17.206 48.905 1.00 34.00 476 GLN A N 1
ATOM 3904 C CA . GLN A 1 476 ? 81.506 17.649 49.256 1.00 34.05 476 GLN A CA 1
ATOM 3905 C C . GLN A 1 476 ? 81.367 17.580 50.770 1.00 33.90 476 GLN A C 1
ATOM 3906 O O . GLN A 1 476 ? 81.809 16.607 51.393 1.00 33.37 476 GLN A O 1
ATOM 3912 N N . GLY A 1 477 ? 80.763 18.608 51.363 1.00 33.80 477 GLY A N 1
ATOM 3913 C CA . GLY A 1 477 ? 80.566 18.641 52.802 1.00 33.66 477 GLY A CA 1
ATOM 3914 C C . GLY A 1 477 ? 81.692 19.320 53.556 1.00 33.66 477 GLY A C 1
ATOM 3915 O O . GLY A 1 477 ? 82.351 20.219 53.022 1.00 34.00 477 GLY A O 1
ATOM 3916 N N . TRP A 1 478 ? 81.918 18.883 54.794 1.00 33.61 478 TRP A N 1
ATOM 3917 C CA . TRP A 1 478 ? 82.795 19.593 55.732 1.00 33.82 478 TRP A CA 1
ATOM 3918 C C . TRP A 1 478 ? 84.277 19.352 55.516 1.00 33.91 478 TRP A C 1
ATOM 3919 O O . TRP A 1 478 ? 84.713 18.213 55.331 1.00 33.68 478 TRP A O 1
ATOM 3930 N N . HIS A 1 479 ? 85.055 20.428 55.574 1.00 34.31 479 HIS A N 1
ATOM 3931 C CA . HIS A 1 479 ? 86.509 20.314 55.439 1.00 34.38 479 HIS A CA 1
ATOM 3932 C C . HIS A 1 479 ? 87.260 21.319 56.297 1.00 34.80 479 HIS A C 1
ATOM 3933 O O . HIS A 1 479 ? 86.988 22.523 56.238 1.00 35.24 479 HIS A O 1
ATOM 3940 N N . LYS A 1 480 ? 88.247 20.821 57.046 1.00 35.53 480 LYS A N 1
ATOM 3941 C CA . LYS A 1 480 ? 89.067 21.680 57.900 1.00 36.45 480 LYS A CA 1
ATOM 3942 C C . LYS A 1 480 ? 90.401 22.031 57.226 1.00 36.92 480 LYS A C 1
ATOM 3943 O O . LYS A 1 480 ? 91.220 21.151 56.935 1.00 37.34 480 LYS A O 1
ATOM 3949 N N . LYS A 1 481 ? 90.601 23.322 57.010 1.00 37.29 481 LYS A N 1
ATOM 3950 C CA . LYS A 1 481 ? 91.868 23.853 56.484 1.00 37.73 481 LYS A CA 1
ATOM 3951 C C . LYS A 1 481 ? 92.474 24.594 57.646 1.00 38.15 481 LYS A C 1
ATOM 3952 O O . LYS A 1 481 ? 91.873 25.563 58.124 1.00 38.07 481 LYS A O 1
ATOM 3958 N N . ALA A 1 482 ? 93.634 24.136 58.112 1.00 38.42 482 ALA A N 1
ATOM 3959 C CA . ALA A 1 482 ? 94.191 24.767 59.301 1.00 38.57 482 ALA A CA 1
ATOM 3960 C C . ALA A 1 482 ? 93.209 24.773 60.467 1.00 38.70 482 ALA A C 1
ATOM 3961 O O . ALA A 1 482 ? 92.713 23.713 60.869 1.00 38.88 482 ALA A O 1
ATOM 3963 N N . ASN A 1 483 ? 92.927 25.943 60.988 1.00 38.72 483 ASN A N 1
ATOM 3964 C CA . ASN A 1 483 ? 92.067 26.051 62.158 1.00 38.65 483 ASN A CA 1
ATOM 3965 C C . ASN A 1 483 ? 90.584 26.337 61.861 1.00 38.47 483 ASN A C 1
ATOM 3966 O O . ASN A 1 483 ? 89.772 26.479 62.786 1.00 38.31 48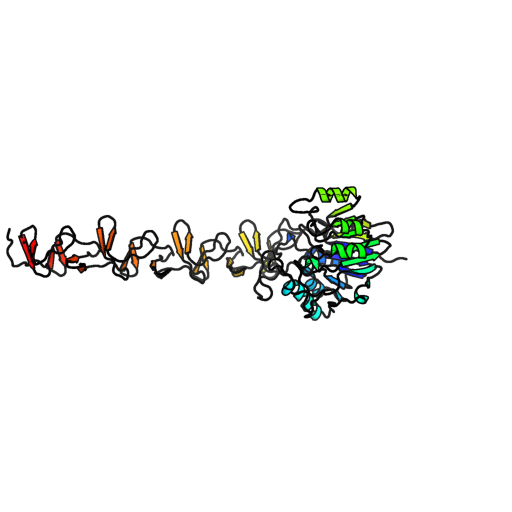3 ASN A O 1
ATOM 3971 N N . ASP A 1 484 ? 90.232 26.447 60.579 1.00 37.72 484 ASP A N 1
ATOM 3972 C CA . ASP A 1 484 ? 88.877 26.792 60.191 1.00 37.70 484 ASP A CA 1
ATOM 3973 C C . ASP A 1 484 ? 88.147 25.737 59.378 1.00 37.16 484 ASP A C 1
ATOM 3974 O O . ASP A 1 484 ? 88.730 25.074 58.519 1.00 37.11 484 ASP A O 1
ATOM 3979 N N . TRP A 1 485 ? 86.855 25.610 59.647 1.00 36.53 485 TRP A N 1
ATOM 3980 C CA . TRP A 1 485 ? 86.002 24.712 58.892 1.00 36.02 485 TRP A CA 1
ATOM 3981 C C . TRP A 1 485 ? 85.344 25.443 57.728 1.00 35.15 485 TRP A C 1
ATOM 3982 O O . TRP A 1 485 ? 84.977 26.623 57.832 1.00 34.98 485 TRP A O 1
ATOM 3993 N N . TYR A 1 486 ? 85.228 24.725 56.620 1.00 33.84 486 TYR A N 1
ATOM 3994 C CA . TYR A 1 486 ? 84.562 25.198 55.416 1.00 32.85 486 TYR A CA 1
ATOM 3995 C C . TYR A 1 486 ? 83.546 24.142 55.035 1.00 32.26 486 TYR A C 1
ATOM 3996 O O . TYR A 1 486 ? 83.671 22.984 55.436 1.00 32.22 486 TYR A O 1
ATOM 4005 N N . PHE A 1 487 ? 82.541 24.538 54.265 1.00 31.35 487 PHE A N 1
ATOM 4006 C CA . PHE A 1 487 ? 81.530 23.602 53.812 1.00 31.26 487 PHE A CA 1
ATOM 4007 C C . PHE A 1 487 ? 81.417 23.692 52.301 1.00 31.01 487 PHE A C 1
ATOM 4008 O O . PHE A 1 487 ? 81.185 24.772 51.746 1.00 30.01 487 PHE A O 1
ATOM 4016 N N . TYR A 1 488 ? 81.577 22.549 51.642 1.00 31.20 488 TYR A N 1
ATOM 4017 C CA . TYR A 1 488 ? 81.471 22.495 50.190 1.00 31.44 488 TYR A CA 1
ATOM 4018 C C . TYR A 1 488 ? 80.119 21.907 49.803 1.00 32.70 488 TYR A C 1
ATOM 4019 O O . TYR A 1 488 ? 79.732 20.827 50.270 1.00 32.56 488 TYR A O 1
ATOM 4028 N N . LYS A 1 489 ? 79.389 22.650 48.975 1.00 33.87 489 LYS A N 1
ATOM 4029 C CA . LYS A 1 489 ? 78.028 22.288 48.593 1.00 35.08 489 LYS A CA 1
ATOM 4030 C C . LYS A 1 489 ? 78.015 21.057 47.695 1.00 35.97 489 LYS A C 1
ATOM 4031 O O . LYS A 1 489 ? 79.074 20.506 47.378 1.00 36.22 489 LYS A O 1
ATOM 4037 N N . THR A 1 490 ? 76.823 20.612 47.302 1.00 36.86 490 THR A N 1
ATOM 4038 C CA . THR A 1 490 ? 76.720 19.417 46.466 1.00 37.54 490 THR A CA 1
ATOM 4039 C C . THR A 1 490 ? 77.451 19.626 45.144 1.00 37.50 490 THR A C 1
ATOM 4040 O O . THR A 1 490 ? 78.113 18.705 44.664 1.00 38.06 490 THR A O 1
ATOM 4044 N N . ASP A 1 491 ? 77.368 20.843 44.589 1.00 37.01 491 ASP A N 1
ATOM 4045 C CA . ASP A 1 491 ? 78.078 21.200 43.353 1.00 36.59 491 ASP A CA 1
ATOM 4046 C C . ASP A 1 491 ? 79.584 21.432 43.551 1.00 36.10 491 ASP A C 1
ATOM 4047 O O . ASP A 1 491 ? 80.296 21.791 42.609 1.00 36.31 491 ASP A O 1
ATOM 4052 N N . GLY A 1 492 ? 80.063 21.227 44.776 1.00 35.52 492 GLY A N 1
ATOM 4053 C CA . GLY A 1 492 ? 81.470 21.395 45.102 1.00 34.27 492 GLY A CA 1
ATOM 4054 C C . GLY A 1 492 ? 81.864 22.776 45.605 1.00 33.72 492 GLY A C 1
ATOM 4055 O O . GLY A 1 492 ? 82.902 22.928 46.249 1.00 32.79 492 GLY A O 1
ATOM 4056 N N . SER A 1 493 ? 81.049 23.781 45.301 1.00 32.84 493 SER A N 1
ATOM 4057 C CA . SER A 1 493 ? 81.425 25.156 45.598 1.00 33.16 493 SER A CA 1
ATOM 4058 C C . SER A 1 493 ? 81.396 25.496 47.093 1.00 32.91 493 SER A C 1
ATOM 4059 O O . SER A 1 493 ? 80.507 25.075 47.844 1.00 32.89 493 SER A O 1
ATOM 4062 N N . ARG A 1 494 ? 82.386 26.280 47.494 1.00 32.73 494 ARG A N 1
ATOM 4063 C CA . ARG A 1 494 ? 82.569 26.675 48.880 1.00 32.39 494 ARG A CA 1
ATOM 4064 C C . ARG A 1 494 ? 81.448 27.623 49.278 1.00 31.95 494 ARG A C 1
ATOM 4065 O O . ARG A 1 494 ? 81.146 28.579 48.563 1.00 31.50 494 ARG A O 1
ATOM 4073 N N . ALA A 1 495 ? 80.818 27.332 50.414 1.00 31.74 495 ALA A N 1
ATOM 4074 C CA . ALA A 1 495 ? 79.623 28.052 50.840 1.00 31.03 495 ALA A CA 1
ATOM 4075 C C . ALA A 1 495 ? 79.944 29.347 51.576 1.00 30.81 495 ALA A C 1
ATOM 4076 O O . ALA A 1 495 ? 80.989 29.469 52.227 1.00 30.35 495 ALA A O 1
ATOM 4078 N N . VAL A 1 496 ? 79.027 30.306 51.451 1.00 30.74 496 VAL A N 1
ATOM 4079 C CA . VAL A 1 496 ? 79.056 31.556 52.216 1.00 30.78 496 VAL A CA 1
ATOM 4080 C C . VAL A 1 496 ? 77.651 31.865 52.749 1.00 30.73 496 VAL A C 1
ATOM 4081 O O . VAL A 1 496 ? 76.652 31.605 52.075 1.00 30.53 496 VAL A O 1
ATOM 4085 N N . GLY A 1 497 ? 77.580 32.422 53.957 1.00 30.23 497 GLY A N 1
ATOM 4086 C CA . GLY A 1 497 ? 76.304 32.650 54.608 1.00 30.21 497 GLY A CA 1
ATOM 4087 C C . GLY A 1 497 ? 75.716 31.375 55.187 1.00 30.52 497 GLY A C 1
ATOM 4088 O O . GLY A 1 497 ? 76.443 30.411 55.464 1.00 29.92 497 GLY A O 1
ATOM 4089 N N . TRP A 1 498 ? 74.397 31.379 55.364 1.00 30.87 498 TRP A N 1
ATOM 4090 C CA . TRP A 1 498 ? 73.686 30.312 56.060 1.00 31.55 498 TRP A CA 1
ATOM 4091 C C . TRP A 1 498 ? 73.503 29.072 55.197 1.00 31.98 498 TRP A C 1
ATOM 4092 O O . TRP A 1 498 ? 72.938 29.154 54.101 1.00 32.30 498 TRP A O 1
ATOM 4103 N N . ILE A 1 499 ? 73.961 27.927 55.698 1.00 32.54 499 ILE A N 1
ATOM 4104 C CA . ILE A 1 499 ? 73.606 26.641 55.090 1.00 33.53 499 ILE A CA 1
ATOM 4105 C C . ILE A 1 499 ? 73.009 25.668 56.108 1.00 34.20 499 ILE A C 1
ATOM 4106 O O . ILE A 1 499 ? 73.332 25.717 57.292 1.00 33.66 499 ILE A O 1
ATOM 4111 N N . LYS A 1 500 ? 72.159 24.772 55.614 1.00 35.61 500 LYS A N 1
ATOM 4112 C CA . LYS A 1 500 ? 71.526 23.743 56.429 1.00 37.10 500 LYS A CA 1
ATOM 4113 C C . LYS A 1 500 ? 72.117 22.375 56.113 1.00 37.85 500 LYS A C 1
ATOM 4114 O O . LYS A 1 500 ? 72.024 21.889 54.984 1.00 37.98 500 LYS A O 1
ATOM 4120 N N . ASP A 1 501 ? 72.731 21.765 57.123 1.00 38.85 501 ASP A N 1
ATOM 4121 C CA . ASP A 1 501 ? 73.256 20.415 57.005 1.00 39.97 501 ASP A CA 1
ATOM 4122 C C . ASP A 1 501 ? 72.771 19.560 58.170 1.00 40.52 501 ASP A C 1
ATOM 4123 O O . ASP A 1 501 ? 72.955 19.922 59.334 1.00 40.30 501 ASP A O 1
ATOM 4128 N N . LYS A 1 502 ? 72.144 18.431 57.842 1.00 41.55 502 LYS A N 1
ATOM 4129 C CA . LYS A 1 502 ? 71.703 17.453 58.845 1.00 42.42 502 LYS A CA 1
ATOM 4130 C C . LYS A 1 502 ? 70.830 18.105 59.924 1.00 42.26 502 LYS A C 1
ATOM 4131 O O . LYS A 1 502 ? 71.084 17.968 61.125 1.00 42.12 502 LYS A O 1
ATOM 4137 N N . ASP A 1 503 ? 69.818 18.839 59.464 1.00 42.59 503 ASP A N 1
ATOM 4138 C CA . ASP A 1 503 ? 68.814 19.481 60.323 1.00 42.65 503 ASP A CA 1
ATOM 4139 C C . ASP A 1 503 ? 69.376 20.471 61.356 1.00 42.32 503 ASP A C 1
ATOM 4140 O O . ASP A 1 503 ? 68.737 20.750 62.375 1.00 42.42 503 ASP A O 1
ATOM 4145 N N . LYS A 1 504 ? 70.571 20.991 61.081 1.00 41.50 504 LYS A N 1
ATOM 4146 C CA . LYS A 1 504 ? 71.153 22.078 61.859 1.00 40.91 504 LYS A CA 1
ATOM 4147 C C . LYS A 1 504 ? 71.616 23.189 60.920 1.00 39.92 504 LYS A C 1
ATOM 4148 O O . LYS A 1 504 ? 72.018 22.923 59.787 1.00 39.78 504 LYS A O 1
ATOM 4154 N N . TRP A 1 505 ? 71.542 24.432 61.392 1.00 38.75 505 TRP A N 1
ATOM 4155 C CA . TRP A 1 505 ? 71.921 25.596 60.593 1.00 37.53 505 TRP A CA 1
ATOM 4156 C C . TRP A 1 505 ? 73.328 26.074 60.947 1.00 36.84 505 TRP A C 1
ATOM 4157 O O . TRP A 1 505 ? 73.678 26.180 62.124 1.00 36.87 505 TRP A O 1
ATOM 4168 N N . TYR A 1 506 ? 74.128 26.356 59.920 1.00 35.65 506 TYR A N 1
ATOM 4169 C CA . TYR A 1 506 ? 75.507 26.800 60.091 1.00 34.43 506 TYR A CA 1
ATOM 4170 C C . TYR A 1 506 ? 75.751 28.086 59.308 1.00 33.97 506 TYR A C 1
ATOM 4171 O O . TYR A 1 506 ? 75.229 28.241 58.198 1.00 33.62 506 TYR A O 1
ATOM 4180 N N . PHE A 1 507 ? 76.527 29.002 59.894 1.00 33.17 507 PHE A N 1
ATOM 4181 C CA . PHE A 1 507 ? 76.852 30.276 59.253 1.00 32.74 507 PHE A CA 1
ATOM 4182 C C . PHE A 1 507 ? 78.303 30.346 58.814 1.00 32.93 507 PHE A C 1
ATOM 4183 O O . PHE A 1 507 ? 79.223 30.321 59.642 1.00 32.82 507 PHE A O 1
ATOM 4191 N N . LEU A 1 508 ? 78.494 30.447 57.505 1.00 32.57 508 LEU A N 1
ATOM 4192 C CA . LEU A 1 508 ? 79.818 30.619 56.938 1.00 33.53 508 LEU A CA 1
ATOM 4193 C C . LEU A 1 508 ? 80.059 32.096 56.629 1.00 34.00 508 LEU A C 1
ATOM 4194 O O . LEU A 1 508 ? 79.191 32.772 56.065 1.00 33.59 508 LEU A O 1
ATOM 4199 N N . LYS A 1 509 ? 81.236 32.585 57.013 1.00 34.92 509 LYS A N 1
ATOM 4200 C CA . LYS A 1 509 ? 81.598 33.993 56.827 1.00 36.12 509 LYS A CA 1
ATOM 4201 C C . LYS A 1 509 ? 81.912 34.315 55.366 1.00 36.77 509 LYS A C 1
ATOM 4202 O O . LYS A 1 509 ? 81.959 33.413 54.518 1.00 36.83 509 LYS A O 1
ATOM 4208 N N . GLU A 1 510 ? 82.131 35.598 55.086 1.00 37.42 510 GLU A N 1
ATOM 4209 C CA . GLU A 1 510 ? 82.504 36.094 53.754 1.00 38.27 510 GLU A CA 1
ATOM 4210 C C . GLU A 1 510 ? 83.522 35.219 53.051 1.00 37.86 510 GLU A C 1
ATOM 4211 O O . GLU A 1 510 ? 83.381 34.905 51.867 1.00 37.78 510 GLU A O 1
ATOM 4217 N N . ASN A 1 511 ? 84.549 34.836 53.802 1.00 37.70 511 ASN A N 1
ATOM 4218 C CA . ASN A 1 511 ? 85.673 34.066 53.279 1.00 37.62 511 ASN A CA 1
ATOM 4219 C C . ASN A 1 511 ? 85.457 32.549 53.354 1.00 37.06 511 ASN A C 1
ATOM 4220 O O . ASN A 1 511 ? 86.413 31.784 53.260 1.00 36.86 511 ASN A O 1
ATOM 4225 N N . GLY A 1 512 ? 84.204 32.130 53.538 1.00 36.53 512 GLY A N 1
ATOM 4226 C CA . GLY A 1 512 ? 83.846 30.725 53.619 1.00 35.74 512 GLY A CA 1
ATOM 4227 C C . GLY A 1 512 ? 84.117 30.023 54.941 1.00 35.71 512 GLY A C 1
ATOM 4228 O O . GLY A 1 512 ? 83.722 28.869 55.110 1.00 35.59 512 GLY A O 1
ATOM 4229 N N . GLN A 1 513 ? 84.788 30.695 55.877 1.00 35.62 513 GLN A N 1
ATOM 4230 C CA . GLN A 1 513 ? 85.109 30.083 57.173 1.00 36.05 513 GLN A CA 1
ATOM 4231 C C . GLN A 1 513 ? 83.898 30.032 58.090 1.00 35.85 513 GLN A C 1
ATOM 4232 O O . GLN A 1 513 ? 83.110 30.985 58.148 1.00 35.91 513 GLN A O 1
ATOM 4238 N N . LEU A 1 514 ? 83.772 28.923 58.812 1.00 35.62 514 LEU A N 1
ATOM 4239 C CA . LEU A 1 514 ? 82.657 28.706 59.721 1.00 35.56 514 LEU A CA 1
ATOM 4240 C C . LEU A 1 514 ? 82.785 29.591 60.949 1.00 36.01 514 LEU A C 1
ATOM 4241 O O . LEU A 1 514 ? 83.826 29.608 61.597 1.00 35.65 514 LEU A O 1
ATOM 4246 N N . LEU A 1 515 ? 81.727 30.336 61.251 1.00 36.60 515 LEU A N 1
ATOM 4247 C CA . LEU A 1 515 ? 81.654 31.049 62.518 1.00 37.74 515 LEU A CA 1
ATOM 4248 C C . LEU A 1 515 ? 81.410 30.025 63.627 1.00 38.27 515 LEU A C 1
ATOM 4249 O O . LEU A 1 515 ? 80.484 29.208 63.523 1.00 38.16 515 LEU A O 1
ATOM 4254 N N . VAL A 1 516 ? 82.253 30.061 64.665 1.00 38.94 516 VAL A N 1
ATOM 4255 C CA . VAL A 1 516 ? 82.049 29.249 65.877 1.00 39.88 516 VAL A CA 1
ATOM 4256 C C . VAL A 1 516 ? 82.123 30.118 67.132 1.00 40.56 516 VAL A C 1
ATOM 4257 O O . VAL A 1 516 ? 82.825 31.142 67.146 1.00 40.67 516 VAL A O 1
ATOM 4261 N N . ASN A 1 517 ? 81.387 29.696 68.166 1.00 41.35 517 ASN A N 1
ATOM 4262 C CA . ASN A 1 517 ? 81.312 30.372 69.470 1.00 41.98 517 ASN A CA 1
ATOM 4263 C C . ASN A 1 517 ? 81.158 31.879 69.378 1.00 41.92 517 ASN A C 1
ATOM 4264 O O . ASN A 1 517 ? 82.032 32.642 69.799 1.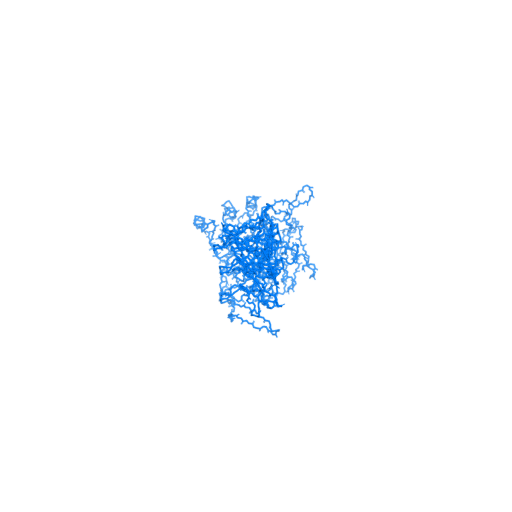00 42.43 517 ASN A O 1
ATOM 4269 N N . GLY A 1 518 ? 80.037 32.312 68.824 1.00 41.71 518 GLY A N 1
ATOM 4270 C CA . GLY A 1 518 ? 79.833 33.726 68.601 1.00 41.20 518 GLY A CA 1
ATOM 4271 C C . GLY A 1 518 ? 78.474 34.063 68.049 1.00 40.67 518 GLY A C 1
ATOM 4272 O O . GLY A 1 518 ? 77.576 33.211 67.973 1.00 40.61 518 GLY A O 1
ATOM 4273 N N . LYS A 1 519 ? 78.330 35.322 67.660 1.00 40.31 519 LYS A N 1
ATOM 4274 C CA . LYS A 1 519 ? 77.059 35.818 67.158 1.00 39.98 519 LYS A CA 1
ATOM 4275 C C . LYS A 1 519 ? 77.077 36.051 65.652 1.00 39.38 519 LYS A C 1
ATOM 4276 O O . LYS A 1 519 ? 78.050 36.568 65.094 1.00 38.86 519 LYS A O 1
ATOM 4282 N N . THR A 1 520 ? 75.995 35.635 65.005 1.00 38.84 520 THR A N 1
ATOM 4283 C CA . THR A 1 520 ? 75.807 35.867 63.580 1.00 38.26 520 THR A CA 1
ATOM 4284 C C . THR A 1 520 ? 75.378 37.323 63.383 1.00 38.15 520 THR A C 1
ATOM 4285 O O . THR A 1 520 ? 75.003 37.991 64.350 1.00 38.32 520 THR A O 1
ATOM 4289 N N . PRO A 1 521 ? 75.429 37.819 62.148 1.00 37.80 521 PRO A N 1
ATOM 4290 C CA . PRO A 1 521 ? 75.037 39.204 61.855 1.00 37.75 521 PRO A CA 1
ATOM 4291 C C . PRO A 1 521 ? 73.663 39.626 62.392 1.00 37.80 521 PRO A C 1
ATOM 4292 O O . PRO A 1 521 ? 73.484 40.809 62.696 1.00 37.86 521 PRO A O 1
ATOM 4296 N N . GLU A 1 522 ? 72.721 38.690 62.502 1.00 37.72 522 GLU A N 1
ATOM 4297 C CA . GLU A 1 522 ? 71.382 38.995 63.008 1.00 37.60 522 GLU A CA 1
ATOM 4298 C C . GLU A 1 522 ? 71.264 38.811 64.519 1.00 37.48 522 GLU A C 1
ATOM 4299 O O . GLU A 1 522 ? 70.213 39.085 65.098 1.00 37.71 522 GLU A O 1
ATOM 4305 N N . GLY A 1 523 ? 72.340 38.346 65.148 1.00 37.49 523 GLY A N 1
ATOM 4306 C CA . GLY A 1 523 ? 72.396 38.203 66.591 1.00 37.39 523 GLY A CA 1
ATOM 4307 C C . GLY A 1 523 ? 72.027 36.839 67.150 1.00 37.74 523 GLY A C 1
ATOM 4308 O O . GLY A 1 523 ? 71.788 36.714 68.354 1.00 37.65 523 GLY A O 1
ATOM 4309 N N . TYR A 1 524 ? 71.962 35.822 66.289 1.00 37.76 524 TYR A N 1
ATOM 4310 C CA . TYR A 1 524 ? 71.779 34.440 66.742 1.00 38.00 524 TYR A CA 1
ATOM 4311 C C . TYR A 1 524 ? 73.095 33.921 67.315 1.00 38.19 524 TYR A C 1
ATOM 4312 O O . TYR A 1 524 ? 74.151 34.469 67.019 1.00 38.70 524 TYR A O 1
ATOM 4321 N N . THR A 1 525 ? 73.032 32.874 68.132 1.00 38.35 525 THR A N 1
ATOM 4322 C CA . THR A 1 525 ? 74.238 32.292 68.724 1.00 38.58 525 THR A CA 1
ATOM 4323 C C . THR A 1 525 ? 74.539 30.931 68.093 1.00 38.64 525 THR A C 1
ATOM 4324 O O . THR A 1 525 ? 73.627 30.135 67.831 1.00 38.44 525 THR A O 1
ATOM 4328 N N . VAL A 1 526 ? 75.818 30.671 67.845 1.00 38.77 526 VAL A N 1
ATOM 4329 C CA . VAL A 1 526 ? 76.240 29.353 67.375 1.00 38.83 526 VAL A CA 1
ATOM 4330 C C . VAL A 1 526 ? 77.202 28.700 68.359 1.00 39.40 526 VAL A C 1
ATOM 4331 O O . VAL A 1 526 ? 78.031 29.375 68.961 1.00 39.46 526 VAL A O 1
ATOM 4335 N N . ASP A 1 527 ? 77.084 27.384 68.509 1.00 40.38 527 ASP A N 1
ATOM 4336 C CA . ASP A 1 527 ? 77.919 26.630 69.450 1.00 41.33 527 ASP A CA 1
ATOM 4337 C C . ASP A 1 527 ? 79.333 26.363 68.911 1.00 41.59 527 ASP A C 1
ATOM 4338 O O . ASP A 1 527 ? 79.743 26.939 67.895 1.00 41.89 527 ASP A O 1
ATOM 4343 N N . SER A 1 528 ? 80.062 25.484 69.596 1.00 41.82 528 SER A N 1
ATOM 4344 C CA . SER A 1 528 ? 81.466 25.207 69.284 1.00 41.87 528 SER A CA 1
ATOM 4345 C C . SER A 1 528 ? 81.655 24.514 67.939 1.00 41.65 528 SER A C 1
ATOM 4346 O O . SER A 1 528 ? 82.744 24.558 67.359 1.00 41.65 528 SER A O 1
ATOM 4349 N N . SER A 1 529 ? 80.594 23.863 67.470 1.00 41.56 529 SER A N 1
ATOM 4350 C CA . SER A 1 529 ? 80.588 23.159 66.198 1.00 41.79 529 SER A CA 1
ATOM 4351 C C . SER A 1 529 ? 80.101 24.066 65.080 1.00 41.42 529 SER A C 1
ATOM 4352 O O . SER A 1 529 ? 80.038 23.651 63.919 1.00 41.00 529 SER A O 1
ATOM 4355 N N . GLY A 1 530 ? 79.747 25.296 65.450 1.00 41.35 530 GLY A N 1
ATOM 4356 C CA . GLY A 1 530 ? 79.177 26.270 64.534 1.00 41.36 530 GLY A CA 1
ATOM 4357 C C . GLY A 1 530 ? 77.673 26.144 64.327 1.00 41.53 530 GLY A C 1
ATOM 4358 O O . GLY A 1 530 ? 77.093 26.914 63.553 1.00 41.51 530 GLY A O 1
ATOM 4359 N N . ALA A 1 531 ? 77.045 25.182 65.005 1.00 41.27 531 ALA A N 1
ATOM 4360 C CA . ALA A 1 531 ? 75.600 24.983 64.904 1.00 41.77 531 ALA A CA 1
ATOM 4361 C C . ALA A 1 531 ? 74.813 26.062 65.642 1.00 42.01 531 ALA A C 1
ATOM 4362 O O . ALA A 1 531 ? 75.192 26.481 66.737 1.00 42.32 531 ALA A O 1
ATOM 4364 N N . TRP A 1 532 ? 73.721 26.503 65.030 1.00 42.33 532 TRP A N 1
ATOM 4365 C CA . TRP A 1 532 ? 72.855 27.517 65.612 1.00 42.79 532 TRP A CA 1
ATOM 4366 C C . TRP A 1 532 ? 72.111 26.941 66.812 1.00 43.22 532 TRP A C 1
ATOM 4367 O O . TRP A 1 532 ? 71.425 25.919 66.702 1.00 42.75 532 TRP A O 1
ATOM 4378 N N . LEU A 1 533 ? 72.261 27.608 67.954 1.00 43.83 533 LEU A N 1
ATOM 4379 C CA . LEU A 1 533 ? 71.510 27.259 69.157 1.00 44.60 533 LEU A CA 1
ATOM 4380 C C . LEU A 1 533 ? 70.125 27.884 69.078 1.00 45.04 533 LEU A C 1
ATOM 4381 O O . LEU A 1 533 ? 69.924 29.049 69.438 1.00 44.94 533 LEU A O 1
ATOM 4386 N N . VAL A 1 534 ? 69.185 27.076 68.597 1.00 45.70 534 VAL A N 1
ATOM 4387 C CA . VAL A 1 534 ? 67.809 27.480 68.316 1.00 46.62 534 VAL A CA 1
ATOM 4388 C C . VAL A 1 534 ? 67.036 27.986 69.549 1.00 47.24 534 VAL A C 1
ATOM 4389 O O . VAL A 1 534 ? 66.177 28.859 69.429 1.00 47.06 534 VAL A O 1
ATOM 4393 N N . ASP A 1 535 ? 67.353 27.442 70.722 1.00 48.21 535 ASP A N 1
ATOM 4394 C CA . ASP A 1 535 ? 66.655 27.788 71.965 1.00 49.21 535 ASP A CA 1
ATOM 4395 C C . ASP A 1 535 ? 67.073 29.148 72.501 1.00 50.16 535 ASP A C 1
ATOM 4396 O O . ASP A 1 535 ? 66.298 29.806 73.203 1.00 50.15 535 ASP A O 1
ATOM 4401 N N . VAL A 1 536 ? 68.304 29.550 72.182 1.00 51.37 536 VAL A N 1
ATOM 4402 C CA . VAL A 1 536 ? 68.856 30.827 72.631 1.00 52.75 536 VAL A CA 1
ATOM 4403 C C . VAL A 1 536 ? 68.205 31.968 71.862 1.00 53.98 536 VAL A C 1
ATOM 4404 O O . VAL A 1 536 ? 68.191 31.980 70.630 1.00 53.92 536 VAL A O 1
ATOM 4408 N N . SER A 1 537 ? 67.658 32.916 72.612 1.00 55.69 537 SER A N 1
ATOM 4409 C CA . SER A 1 537 ? 66.962 34.065 72.045 1.00 57.46 537 SER A CA 1
ATOM 4410 C C . SER A 1 537 ? 67.899 34.984 71.254 1.00 58.51 537 SER A C 1
ATOM 4411 O O . SER A 1 537 ? 69.067 35.167 71.619 1.00 58.42 537 SER A O 1
ATOM 4414 N N . ILE A 1 538 ? 67.369 35.546 70.168 1.00 60.08 538 ILE A N 1
ATOM 4415 C CA . ILE A 1 538 ? 68.057 36.570 69.384 1.00 61.51 538 ILE A CA 1
ATOM 4416 C C . ILE A 1 538 ? 68.536 37.712 70.292 1.00 62.61 538 ILE A C 1
ATOM 4417 O O . ILE A 1 538 ? 67.784 38.196 71.144 1.00 62.89 538 ILE A O 1
ATOM 4422 N N . GLU A 1 539 ? 69.796 38.107 70.130 1.00 64.02 539 GLU A N 1
ATOM 4423 C CA . GLU A 1 539 ? 70.391 39.161 70.956 1.00 65.46 539 GLU A CA 1
ATOM 4424 C C . GLU A 1 539 ? 71.351 40.052 70.163 1.00 66.00 539 GLU A C 1
ATOM 4425 O O . GLU A 1 539 ? 72.400 39.597 69.690 1.00 66.19 539 GLU A O 1
ATOM 4431 N N . LYS A 1 540 ? 70.987 41.325 70.029 1.00 66.56 540 LYS A N 1
ATOM 4432 C CA . LYS A 1 540 ? 71.836 42.298 69.348 1.00 67.16 540 LYS A CA 1
ATOM 4433 C C . LYS A 1 540 ? 72.630 43.157 70.344 1.00 67.42 540 LYS A C 1
ATOM 4434 O O . LYS A 1 540 ? 73.645 43.770 69.987 1.00 67.47 540 LYS A O 1
ATOM 4440 N N . SER A 1 541 ? 72.282 43.253 71.530 1.00 67.57 541 SER A N 1
#

Organism: Streptococcus pneumoniae (strain ATCC BAA-255 / R6) (NCBI:txid171101)

Solvent-accessible surface area: 26199 Å² total